Protein AF-0000000072980995 (afdb_homodimer)

Solvent-accessible surface area (backbone atoms only — not comparable to full-atom values): 25591 Å² total; per-residue (Å²): 132,66,46,48,61,53,43,51,51,46,53,32,71,33,91,62,92,44,43,46,24,25,36,27,81,29,67,41,67,66,58,56,71,65,49,92,56,54,61,5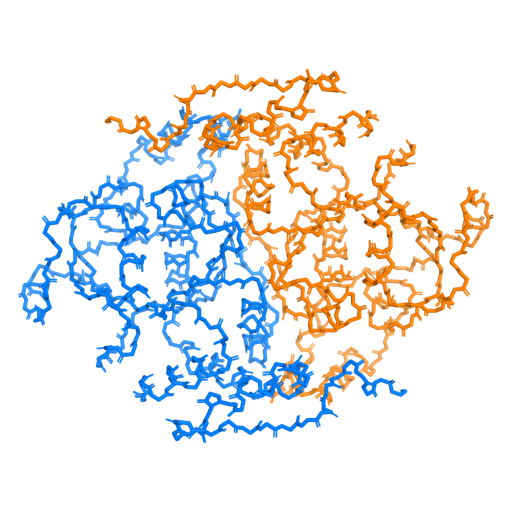9,90,55,66,39,39,60,55,42,52,53,50,45,11,22,72,66,40,61,31,26,45,38,65,82,25,48,59,38,63,67,42,33,30,17,55,8,49,39,78,82,49,69,58,48,59,57,5,55,60,61,34,71,45,45,55,34,80,37,55,70,37,21,20,48,28,50,67,61,52,47,48,38,90,56,78,23,47,28,38,39,38,22,27,39,58,74,47,86,66,85,46,50,31,33,37,39,68,38,36,26,46,54,51,18,46,51,38,30,5,41,23,14,72,72,20,54,42,56,66,28,46,50,36,32,55,55,16,51,40,18,27,19,40,20,38,4,56,74,65,68,32,68,22,44,24,43,27,22,51,52,49,36,66,77,56,63,55,55,57,38,39,28,34,35,8,26,24,40,91,46,46,67,55,35,52,50,21,39,58,62,28,37,31,28,49,48,52,60,73,56,48,51,56,26,52,64,51,38,74,81,43,98,64,91,77,74,86,51,77,91,47,31,52,70,73,64,69,121,132,68,48,48,62,53,45,51,53,45,53,33,71,34,90,61,90,43,43,46,24,24,36,28,80,27,67,40,66,68,59,56,70,66,47,92,57,55,62,59,88,56,64,38,39,60,56,42,52,52,50,45,11,21,72,66,40,63,32,27,44,38,65,84,27,48,60,38,64,68,41,32,30,15,55,7,48,40,78,82,48,68,57,49,60,57,5,55,60,62,34,72,45,46,55,35,78,38,54,69,36,18,20,50,28,49,68,62,52,44,48,37,89,55,78,24,46,29,38,38,38,22,28,39,56,75,47,86,64,84,48,50,30,33,37,38,66,38,37,26,46,56,50,18,47,51,38,30,6,40,22,14,72,70,19,54,42,55,64,30,44,50,35,33,53,54,16,52,42,18,26,20,39,19,38,4,56,74,66,66,33,70,21,44,23,43,27,22,51,52,49,36,67,77,55,62,57,55,58,37,39,28,34,34,7,25,24,40,91,46,47,66,54,37,52,49,21,40,59,61,29,38,30,30,48,47,52,60,73,55,46,51,54,26,53,63,50,40,75,81,43,98,64,91,77,73,85,53,77,90,46,30,52,70,72,65,68,123

Radius of gyration: 22.91 Å; Cα contacts (8 Å, |Δi|>4): 1138; chains: 2; bounding box: 56×70×45 Å

Organism: Clostridium botulinum (strain Hall / ATCC 3502 / NCTC 13319 / Type A) (NCBI:txid441771)

Sequence (516 aa):
MDIKNICQNLYATLNLERKMVGIKFIFTKEHFEKLDIPKLNSKVNYCYMVKMASNGREFKANEENFNCLASARALGIISSNNYVDSGQHYGKHGLYDSLATAKKVQKDITFINHLIYGIEIRPLENFIKEPDVVVIITNPYNVMRIVQAYTYKYGVHKNITLGGNQGICSECTAVPYENNDLNISTLCSGTRFFCKWDECDMGVGFPFNKFKDIENGILKTLNPTEQNYKKKEIESKCKNIESNIDIKYNENYFVNYKMDIKNICQNLYATLNLERKMVGIKFIFTKEHFEKLDIPKLNSKVNYCYMVKMASNGREFKANEENFNCLASARALGIISSNNYVDSGQHYGKHGLYDSLATAKKVQKDITFINHLIYGIEIRPLENFIKEPDVVVIITNPYNVMRIVQAYTYKYGVHKNITLGGNQGICSECTAVPYENNDLNISTLCSGTRFFCKWDECDMGVGFPFNKFKDIENGILKTLNPTEQNYKKKEIESKCKNIESNIDIKYNENYFVNYK

Nearest PDB structures (foldseek):
  4j8l-assembly1_A  TM=4.738E-01  e=6.113E-01  Escherichia coli K-12
  8dqj-assembly1_D  TM=4.850E-01  e=6.520E+00  Methanomethylophilus alvi
  8dqh-assembly1_D  TM=4.910E-01  e=9.571E+00  Methanomethylophilus alvi
  4j8l-assembly1_A  TM=4.691E-01  e=6.330E-01  Escherichia coli K-12
  8dqj-assembly1_D  TM=4.850E-01  e=5.280E+00  Methanomethylophilus alvi

Secondary structure (DSSP, 8-state):
--HHHHHHHHHHHS--SS--EEEEEE--HHHHHH--SPBP-S-B-HHHHHHHHHTT--EEEEGGGB--HHHHHHTTSS---HHHHTTHHHHTTT-SSSHHHHHHHHHHS---SS---EEEEEEGGG-SS--SEEEEEE-HHHHHHHHHHHHHHH--EEEEEE-SSSTTTIIIIIHHHHHTS-EEE---HHHHHHH---TT-EEEEEEGGGHHHHHHHHHHHHHHHS-HHHHHHHHHHHTTS-------TT--TTT---/--HHHHHHHHHHHS--SS--EEEEEE--HHHHHH--SPBP-S-B-HHHHHHHHHTT--EEEEGGGBS-HHHHHHTTSS---HHHHTTHHHHTTT-SSSHHHHHHHHHHS---SS---EEEEEEGGG-SS--SEEEEEE-HHHHHHHHHHHHHHH--EEEEEE-SSSTTTIIIIIHHHHHTS-EEE---HHHHHHH---TT-EEEEEEGGGHHHHHHHHHHHHHHHS-HHHHHHHHHHHTTS-------TT--TTT---

Foldseek 3Di:
DQQQQLQLLLVLQFVAPWFKKFKAFAADPVVLVPDPFAADPAADDVLVVQLVQRHFHWHKYAPRRHPDVVLCQQAQSDDDDPCLLQLVVVVVVPLDDDSVRSNVCSVPFFGDPHHTGIMTMHGRNPDPDFGWKIKGKGFPVSVVLLQQLVCQPPNHDDDADEDQPPQCSGRAPRCQNVVQAKYKYQHHPVSCVRSVDDNRIIMMMHTRVCSVSSSVSSQVCSAQDPAPVSLVSSVVSCVVDPHPRDYDHPNHPVVPPD/DQQQQLQLLLVLQFVAPWFKKFKAFAADPVVLVPDPFAADPAADDVLVVQLVQRHFDWHKYAPRNHPDVVLCQQAQSDDDDPCQLQLVVVVVVPLDPDSVVSNVCSVPFFGDPHHTGIMTMHGRNPDPDFGFKIKGKGFPVSVVLLQQLVCQVPNHDDDADEDQPPQCSGRAPRCQNVVQAKYKYQHHPVSCVRSVDDNRIIMMMHTRVCSVSSSVSSQVCSAQDPAPVSLVSSVVSCVVDPHPRDHDHPNHPVVPPD

Structure (mmCIF, N/CA/C/O backbone):
data_AF-0000000072980995-model_v1
#
loop_
_entity.id
_entity.type
_entity.pdbx_description
1 polymer 'DUF169 domain-containing protein'
#
loop_
_atom_site.group_PDB
_atom_site.id
_atom_site.type_symbol
_atom_site.label_atom_id
_atom_site.label_alt_id
_atom_site.label_comp_id
_atom_site.label_asym_id
_atom_site.label_entity_id
_atom_site.label_seq_id
_atom_site.pdbx_PDB_ins_code
_atom_site.Cartn_x
_atom_site.Cartn_y
_atom_site.Cartn_z
_atom_site.occupancy
_atom_site.B_iso_or_equiv
_atom_site.auth_seq_id
_atom_site.auth_comp_id
_atom_site.auth_asym_id
_atom_site.auth_atom_id
_atom_site.pdbx_PDB_model_num
ATOM 1 N N . MET A 1 1 ? 23.578 14.859 11.031 1 72 1 MET A N 1
ATOM 2 C CA . MET A 1 1 ? 23.234 14.172 9.789 1 72 1 MET A CA 1
ATOM 3 C C . MET A 1 1 ? 23.109 15.164 8.641 1 72 1 MET A C 1
ATOM 5 O O . MET A 1 1 ? 22.609 16.266 8.828 1 72 1 MET A O 1
ATOM 9 N N . ASP A 1 2 ? 23.734 14.883 7.5 1 88 2 ASP A N 1
ATOM 10 C CA . ASP A 1 2 ? 23.625 15.758 6.336 1 88 2 ASP A CA 1
ATOM 11 C C . ASP A 1 2 ? 22.328 15.477 5.566 1 88 2 ASP A C 1
ATOM 13 O O . ASP A 1 2 ? 22.344 14.734 4.582 1 88 2 ASP A O 1
ATOM 17 N N . ILE A 1 3 ? 21.203 16.109 5.977 1 95.69 3 ILE A N 1
ATOM 18 C CA . ILE A 1 3 ? 19.875 15.875 5.453 1 95.69 3 ILE A CA 1
ATOM 19 C C . ILE A 1 3 ? 19.828 16.203 3.961 1 95.69 3 ILE A C 1
ATOM 21 O O . ILE A 1 3 ? 19.266 15.438 3.168 1 95.69 3 ILE A O 1
ATOM 25 N N . LYS A 1 4 ? 20.469 17.234 3.598 1 93.44 4 LYS A N 1
ATOM 26 C CA . LYS A 1 4 ? 20.453 17.703 2.215 1 93.44 4 LYS A CA 1
ATOM 27 C C . LYS A 1 4 ? 21.078 16.672 1.278 1 93.44 4 LYS A C 1
ATOM 29 O O . LYS A 1 4 ? 20.531 16.375 0.213 1 93.44 4 LYS A O 1
ATOM 34 N N . ASN A 1 5 ? 22.219 16.156 1.687 1 92.25 5 ASN A N 1
ATOM 35 C CA . ASN A 1 5 ? 22.906 15.164 0.864 1 92.25 5 ASN A CA 1
ATOM 36 C C . ASN A 1 5 ? 22.078 13.891 0.725 1 92.25 5 ASN A C 1
ATOM 38 O O . ASN A 1 5 ? 22.031 13.289 -0.351 1 92.25 5 ASN A O 1
ATOM 42 N N . ILE A 1 6 ? 21.484 13.508 1.81 1 94.69 6 ILE A N 1
ATOM 43 C CA . ILE A 1 6 ? 20.656 12.305 1.782 1 94.69 6 ILE A CA 1
ATOM 44 C C . ILE A 1 6 ? 19.469 12.516 0.857 1 94.69 6 ILE A C 1
ATOM 46 O O . ILE A 1 6 ? 19.125 11.641 0.064 1 94.69 6 ILE A O 1
ATOM 50 N N . CYS A 1 7 ? 18.859 13.711 0.958 1 96.06 7 CYS A N 1
ATOM 51 C CA . CYS A 1 7 ? 17.75 14.023 0.08 1 96.06 7 CYS A CA 1
ATOM 52 C C . CYS A 1 7 ? 18.172 13.969 -1.384 1 96.06 7 CYS A C 1
ATOM 54 O O . CYS A 1 7 ? 17.422 13.469 -2.229 1 96.06 7 CYS A O 1
ATOM 56 N N . GLN A 1 8 ? 19.328 14.438 -1.665 1 93.31 8 GLN A N 1
ATOM 57 C CA . GLN A 1 8 ? 19.828 14.43 -3.037 1 93.31 8 GLN A CA 1
ATOM 58 C C . GLN A 1 8 ? 19.953 13.008 -3.561 1 93.31 8 GLN A C 1
ATOM 60 O O . GLN A 1 8 ? 19.594 12.719 -4.699 1 93.31 8 GLN A O 1
ATOM 65 N N . ASN A 1 9 ? 20.516 12.141 -2.721 1 93.75 9 ASN A N 1
ATOM 66 C CA . ASN A 1 9 ? 20.625 10.734 -3.098 1 93.75 9 ASN A CA 1
ATOM 67 C C . ASN A 1 9 ? 19.266 10.117 -3.373 1 93.75 9 ASN A C 1
ATOM 69 O O . ASN A 1 9 ? 19.094 9.391 -4.352 1 93.75 9 ASN A O 1
ATOM 73 N N . LEU A 1 10 ? 18.297 10.453 -2.551 1 96.56 10 LEU A N 1
ATOM 74 C CA . LEU A 1 10 ? 16.984 9.844 -2.664 1 96.56 10 LEU A CA 1
ATOM 75 C C . LEU A 1 10 ? 16.219 10.406 -3.865 1 96.56 10 LEU A C 1
ATOM 77 O O . LEU A 1 10 ? 15.5 9.68 -4.547 1 96.56 10 LEU A O 1
ATOM 81 N N . TYR A 1 11 ? 16.406 11.672 -4.145 1 95.38 11 TYR A N 1
ATOM 82 C CA . TYR A 1 11 ? 15.781 12.258 -5.332 1 95.38 11 TYR A CA 1
ATOM 83 C C . TYR A 1 11 ? 16.375 11.664 -6.602 1 95.38 11 TYR A C 1
ATOM 85 O O . TYR A 1 11 ? 15.68 11.508 -7.609 1 95.38 11 TYR A O 1
ATOM 93 N N . ALA A 1 12 ? 17.625 11.312 -6.531 1 93.69 12 ALA A N 1
ATOM 94 C CA . ALA A 1 12 ? 18.281 10.734 -7.695 1 93.69 12 ALA A CA 1
ATOM 95 C C . ALA A 1 12 ? 17.859 9.281 -7.906 1 93.69 12 ALA A C 1
ATOM 97 O O . ALA A 1 12 ? 17.734 8.828 -9.039 1 93.69 12 ALA A O 1
ATOM 98 N N . THR A 1 13 ? 17.609 8.625 -6.816 1 95.81 13 THR A N 1
ATOM 99 C CA . THR A 1 13 ? 17.391 7.188 -6.914 1 95.81 13 THR A CA 1
ATOM 100 C C . THR A 1 13 ? 15.906 6.867 -7.02 1 95.81 13 THR A C 1
ATOM 102 O O . THR A 1 13 ? 15.523 5.863 -7.621 1 95.81 13 THR A O 1
ATOM 105 N N . LEU A 1 14 ? 15.148 7.793 -6.309 1 95.75 14 LEU A N 1
ATOM 106 C CA . LEU A 1 14 ? 13.703 7.621 -6.355 1 95.75 14 LEU A CA 1
ATOM 107 C C . LEU A 1 14 ? 13.07 8.609 -7.328 1 95.75 14 LEU A C 1
ATOM 109 O O . LEU A 1 14 ? 13.461 9.781 -7.371 1 95.75 14 LEU A O 1
ATOM 113 N N . ASN A 1 15 ? 12.648 8.289 -8.477 1 90.94 15 ASN A N 1
ATOM 114 C CA . ASN A 1 15 ? 11.977 9.18 -9.414 1 90.94 15 ASN A CA 1
ATOM 115 C C . ASN A 1 15 ? 10.75 9.836 -8.789 1 90.94 15 ASN A C 1
ATOM 117 O O . ASN A 1 15 ? 9.625 9.602 -9.242 1 90.94 15 ASN A O 1
ATOM 121 N N . LEU A 1 16 ? 11.062 10.758 -7.805 1 95.25 16 LEU A N 1
ATOM 122 C CA . LEU A 1 16 ? 9.969 11.414 -7.098 1 95.25 16 LEU A CA 1
ATOM 123 C C . LEU A 1 16 ? 9.492 12.656 -7.852 1 95.25 16 LEU A C 1
ATOM 125 O O . LEU A 1 16 ? 10.312 13.477 -8.266 1 95.25 16 LEU A O 1
ATOM 129 N N . GLU A 1 17 ? 8.203 12.805 -8.008 1 93.06 17 GLU A N 1
ATOM 130 C CA . GLU A 1 17 ? 7.617 13.969 -8.656 1 93.06 17 GLU A CA 1
ATOM 131 C C . GLU A 1 17 ? 7.496 15.141 -7.691 1 93.06 17 GLU A C 1
ATOM 133 O O . GLU A 1 17 ? 7.352 16.281 -8.117 1 93.06 17 GLU A O 1
ATOM 138 N N . ARG A 1 18 ? 7.531 14.844 -6.438 1 97.06 18 ARG A N 1
ATOM 139 C CA . ARG A 1 18 ? 7.352 15.82 -5.371 1 97.06 18 ARG A CA 1
ATOM 140 C C . ARG A 1 18 ? 8.445 15.688 -4.316 1 97.06 18 ARG A C 1
ATOM 142 O O . ARG A 1 18 ? 9.102 14.648 -4.223 1 97.06 18 ARG A O 1
ATOM 149 N N . LYS A 1 19 ? 8.625 16.719 -3.586 1 98.5 19 LYS A N 1
ATOM 150 C CA . LYS A 1 19 ? 9.633 16.703 -2.533 1 98.5 19 LYS A CA 1
ATOM 151 C C . LYS A 1 19 ? 9.18 15.852 -1.353 1 98.5 19 LYS A C 1
ATOM 153 O O . LYS A 1 19 ? 7.98 15.719 -1.101 1 98.5 19 LYS A O 1
ATOM 158 N N . MET A 1 20 ? 10.18 15.297 -0.696 1 98.81 20 MET A N 1
ATOM 159 C CA . MET A 1 20 ? 9.891 14.68 0.598 1 98.81 20 MET A CA 1
ATOM 160 C C . MET A 1 20 ? 9.594 15.75 1.648 1 98.81 20 MET A C 1
ATOM 162 O O . MET A 1 20 ? 10.211 16.812 1.644 1 98.81 20 MET A O 1
ATOM 166 N N . VAL A 1 21 ? 8.688 15.422 2.549 1 98.94 21 VAL A N 1
ATOM 167 C CA . VAL A 1 21 ? 8.219 16.438 3.488 1 98.94 21 VAL A CA 1
ATOM 168 C C . VAL A 1 21 ? 8.617 16.047 4.91 1 98.94 21 VAL A C 1
ATOM 170 O O . VAL A 1 21 ? 8.453 14.891 5.312 1 98.94 21 VAL A O 1
ATOM 173 N N . GLY A 1 22 ? 9.203 16.984 5.652 1 98.88 22 GLY A N 1
ATOM 174 C CA . GLY A 1 22 ? 9.43 16.812 7.078 1 98.88 22 GLY A CA 1
ATOM 175 C C . GLY A 1 22 ? 8.391 17.5 7.938 1 98.88 22 GLY A C 1
ATOM 176 O O . GLY A 1 22 ? 7.938 18.609 7.613 1 98.88 22 GLY A O 1
ATOM 177 N N . ILE A 1 23 ? 7.957 16.859 8.992 1 98.94 23 ILE A N 1
ATOM 178 C CA . ILE A 1 23 ? 7.043 17.406 9.992 1 98.94 23 ILE A CA 1
ATOM 179 C C . ILE A 1 23 ? 7.723 17.438 11.359 1 98.94 23 ILE A C 1
ATOM 181 O O . ILE A 1 23 ? 8.258 16.422 11.812 1 98.94 23 ILE A O 1
ATOM 185 N N . LYS A 1 24 ? 7.762 18.516 11.945 1 98.81 24 LYS A N 1
ATOM 186 C CA . LYS A 1 24 ? 8.234 18.688 13.32 1 98.81 24 LYS A CA 1
ATOM 187 C C . LYS A 1 24 ? 7.109 19.156 14.234 1 98.81 24 LYS A C 1
ATOM 189 O O . LYS A 1 24 ? 6.438 20.156 13.945 1 98.81 24 LYS A O 1
ATOM 194 N N . PHE A 1 25 ? 6.895 18.453 15.32 1 98.81 25 PHE A N 1
ATOM 195 C CA . PHE A 1 25 ? 5.855 18.828 16.281 1 98.81 25 PHE A CA 1
ATOM 196 C C . PHE A 1 25 ? 6.367 19.859 17.266 1 98.81 25 PHE A C 1
ATOM 198 O O . PHE A 1 25 ? 7.484 19.75 17.766 1 98.81 25 PHE A O 1
ATOM 205 N N . ILE A 1 26 ? 5.594 20.844 17.453 1 98.62 26 ILE A N 1
ATOM 206 C CA . ILE A 1 26 ? 5.895 21.922 18.406 1 98.62 26 ILE A CA 1
ATOM 207 C C . ILE A 1 26 ? 4.969 21.812 19.609 1 98.62 26 ILE A C 1
ATOM 209 O O . ILE A 1 26 ? 3.744 21.812 19.469 1 98.62 26 ILE A O 1
ATOM 213 N N . PHE A 1 27 ? 5.48 21.859 20.844 1 98.19 27 PHE A N 1
ATOM 214 C CA . PHE A 1 27 ? 4.688 21.469 22 1 98.19 27 PHE A CA 1
ATOM 215 C C . PHE A 1 27 ? 4.227 22.688 22.797 1 98.19 27 PHE A C 1
ATOM 217 O O . PHE A 1 27 ? 3.283 22.594 23.578 1 98.19 27 PHE A O 1
ATOM 224 N N . THR A 1 28 ? 4.934 23.844 22.578 1 98.25 28 THR A N 1
ATOM 225 C CA . THR A 1 28 ? 4.566 25 23.375 1 98.25 28 THR A CA 1
ATOM 226 C C . THR A 1 28 ? 4.324 26.219 22.469 1 98.25 28 THR A C 1
ATOM 228 O O . THR A 1 28 ? 4.934 26.328 21.406 1 98.25 28 THR A O 1
ATOM 231 N N . LYS A 1 29 ? 3.521 27.094 22.969 1 98.19 29 LYS A N 1
ATOM 232 C CA . LYS A 1 29 ? 3.26 28.359 22.281 1 98.19 29 LYS A CA 1
ATOM 233 C C . LYS A 1 29 ? 4.535 29.188 22.141 1 98.19 29 LYS A C 1
ATOM 235 O O . LYS A 1 29 ? 4.777 29.797 21.094 1 98.19 29 LYS A O 1
ATOM 240 N N . GLU A 1 30 ? 5.301 29.234 23.125 1 98.31 30 GLU A N 1
ATOM 241 C CA . GLU A 1 30 ? 6.543 30 23.141 1 98.31 30 GLU A CA 1
ATOM 242 C C . GLU A 1 30 ? 7.477 29.547 22.016 1 98.31 30 GLU A C 1
ATOM 244 O O . GLU A 1 30 ? 8.023 30.375 21.281 1 98.31 30 GLU A O 1
ATOM 249 N N . HIS A 1 31 ? 7.629 28.25 21.969 1 97.88 31 HIS A N 1
ATOM 250 C CA . HIS A 1 31 ? 8.484 27.719 20.922 1 97.88 31 HIS A CA 1
ATOM 251 C C . HIS A 1 31 ? 7.91 28.016 19.531 1 97.88 31 HIS A C 1
ATOM 253 O O . HIS A 1 31 ? 8.648 28.375 18.609 1 97.88 31 HIS A O 1
ATOM 259 N N . PHE A 1 32 ? 6.66 27.828 19.391 1 98.31 32 PHE A N 1
ATOM 260 C CA . PHE A 1 32 ? 5.98 28.109 18.125 1 98.31 32 PHE A CA 1
ATOM 261 C C . PHE A 1 32 ? 6.23 29.547 17.688 1 98.31 32 PHE A C 1
ATOM 263 O O . PHE A 1 32 ? 6.57 29.797 16.531 1 98.31 32 PHE A O 1
ATOM 270 N N . GLU A 1 33 ? 6.117 30.516 18.594 1 97.88 33 GLU A N 1
ATOM 271 C CA . GLU A 1 33 ? 6.254 31.938 18.297 1 97.88 33 GLU A CA 1
ATOM 272 C C . GLU A 1 33 ? 7.703 32.281 17.969 1 97.88 33 GLU A C 1
ATOM 274 O O . GLU A 1 33 ? 7.965 33.188 17.172 1 97.88 33 GLU A O 1
ATOM 279 N N . LYS A 1 34 ? 8.594 31.578 18.484 1 97.12 34 LYS A N 1
ATOM 280 C CA . LYS A 1 34 ? 10.016 31.875 18.312 1 97.12 34 LYS A CA 1
ATOM 281 C C . LYS A 1 34 ? 10.539 31.328 16.984 1 97.12 34 LYS A C 1
ATOM 283 O O . LYS A 1 34 ? 11.578 31.797 16.5 1 97.12 34 LYS A O 1
ATOM 288 N N . LEU A 1 35 ? 9.867 30.312 16.484 1 95.81 35 LEU A N 1
ATOM 289 C CA . LEU A 1 35 ? 10.32 29.719 15.227 1 95.81 35 LEU A CA 1
ATOM 290 C C . LEU A 1 35 ? 10.32 30.766 14.109 1 95.81 35 LEU A C 1
ATOM 292 O O . LEU A 1 35 ? 9.32 31.453 13.898 1 95.81 35 LEU A O 1
ATOM 296 N N . ASP A 1 36 ? 11.422 30.906 13.453 1 94.12 36 ASP A N 1
ATOM 297 C CA . ASP A 1 36 ? 11.586 31.875 12.375 1 94.12 36 ASP A CA 1
ATOM 298 C C . ASP A 1 36 ? 11.156 31.281 11.031 1 94.12 36 ASP A C 1
ATOM 300 O O . ASP A 1 36 ? 11.961 31.203 10.102 1 94.12 36 ASP A O 1
ATOM 304 N N . ILE A 1 37 ? 9.992 30.891 10.883 1 95.75 37 ILE A N 1
ATOM 305 C CA . ILE A 1 37 ? 9.328 30.406 9.672 1 95.75 37 ILE A CA 1
ATOM 306 C C . ILE A 1 37 ? 7.918 30.984 9.594 1 95.75 37 ILE A C 1
ATOM 308 O O . ILE A 1 37 ? 7.266 31.188 10.617 1 95.75 37 ILE A O 1
ATOM 312 N N . PRO A 1 38 ? 7.453 31.344 8.414 1 97.75 38 PRO A N 1
ATOM 313 C CA . PRO A 1 38 ? 6.129 31.969 8.297 1 97.75 38 PRO A CA 1
ATOM 314 C C . PRO A 1 38 ? 5.008 31.078 8.812 1 97.75 38 PRO A C 1
ATOM 316 O O . PRO A 1 38 ? 5.055 29.859 8.633 1 97.75 38 PRO A O 1
ATOM 319 N N . LYS A 1 39 ? 4.059 31.641 9.453 1 98.25 39 LYS A N 1
ATOM 320 C CA . LYS A 1 39 ? 2.83 30.938 9.797 1 98.25 39 LYS A CA 1
ATOM 321 C C . LYS A 1 39 ? 1.855 30.922 8.617 1 98.25 39 LYS A C 1
ATOM 323 O O . LYS A 1 39 ? 1.708 31.922 7.918 1 98.25 39 LYS A O 1
ATOM 328 N N . LEU A 1 40 ? 1.29 29.797 8.422 1 97.38 40 LEU A N 1
ATOM 329 C CA . LEU A 1 40 ? 0.214 29.734 7.441 1 97.38 40 LEU A CA 1
ATOM 330 C C . LEU A 1 40 ? -0.857 30.766 7.734 1 97.38 40 LEU A C 1
ATOM 332 O O . LEU A 1 40 ? -1.214 30.984 8.898 1 97.38 40 LEU A O 1
ATOM 336 N N . ASN A 1 41 ? -1.391 31.438 6.781 1 95.06 41 ASN A N 1
ATOM 337 C CA . ASN A 1 41 ? -2.35 32.531 6.992 1 95.06 41 ASN A CA 1
ATOM 338 C C . ASN A 1 41 ? -3.779 32.062 6.715 1 95.06 41 ASN A C 1
ATOM 340 O O . ASN A 1 41 ? -4.73 32.812 6.941 1 95.06 41 ASN A O 1
ATOM 344 N N . SER A 1 42 ? -3.982 30.875 6.262 1 96.88 42 SER A N 1
ATOM 345 C CA . SER A 1 42 ? -5.305 30.359 5.906 1 96.88 42 SER A CA 1
ATOM 346 C C . SER A 1 42 ? -5.613 29.062 6.656 1 96.88 42 SER A C 1
ATOM 348 O O . SER A 1 42 ? -4.715 28.438 7.215 1 96.88 42 SER A O 1
ATOM 350 N N . LYS A 1 43 ? -6.906 28.797 6.738 1 96.94 43 LYS A N 1
ATOM 351 C CA . LYS A 1 43 ? -7.375 27.516 7.223 1 96.94 43 LYS A CA 1
ATOM 352 C C . LYS A 1 43 ? -7.426 26.484 6.094 1 96.94 43 LYS A C 1
ATOM 354 O O . LYS A 1 43 ? -8.102 26.703 5.086 1 96.94 43 LYS A O 1
ATOM 359 N N . VAL A 1 44 ? -6.652 25.422 6.277 1 97.56 44 VAL A N 1
ATOM 360 C CA . VAL A 1 44 ? -6.629 24.375 5.25 1 97.56 44 VAL A CA 1
ATOM 361 C C . VAL A 1 44 ? -6.566 23 5.906 1 97.56 44 VAL A C 1
ATOM 363 O O . VAL A 1 44 ? -6.379 22.891 7.121 1 97.56 44 VAL A O 1
ATOM 366 N N . ASN A 1 45 ? -6.789 21.969 5.105 1 97.75 45 ASN A N 1
ATOM 367 C CA . ASN A 1 45 ? -6.637 20.594 5.582 1 97.75 45 ASN A CA 1
ATOM 368 C C . ASN A 1 45 ? -5.168 20.219 5.734 1 97.75 45 ASN A C 1
ATOM 370 O O . ASN A 1 45 ? -4.324 20.641 4.938 1 97.75 45 ASN A O 1
ATOM 374 N N . TYR A 1 46 ? -4.836 19.422 6.703 1 98.69 46 TYR A N 1
ATOM 375 C CA . TYR A 1 46 ? -3.459 19 6.934 1 98.69 46 TYR A CA 1
ATOM 376 C C . TYR A 1 46 ? -2.879 18.328 5.695 1 98.69 46 TYR A C 1
ATOM 378 O O . TYR A 1 46 ? -1.71 18.531 5.359 1 98.69 46 TYR A O 1
ATOM 386 N N . CYS A 1 47 ? -3.713 17.469 5.059 1 98.81 47 CYS A N 1
ATOM 387 C CA . CYS A 1 47 ? -3.219 16.812 3.852 1 98.81 47 CYS A CA 1
ATOM 388 C C . CYS A 1 47 ? -2.842 17.844 2.793 1 98.81 47 CYS A C 1
ATOM 390 O O . CYS A 1 47 ? -1.909 17.641 2.016 1 98.81 47 CYS A O 1
ATOM 392 N N . TYR A 1 48 ? -3.521 18.938 2.736 1 98.75 48 TYR A N 1
ATOM 393 C CA . TYR A 1 48 ? -3.158 20 1.799 1 98.75 48 TYR A CA 1
ATOM 394 C C . TYR A 1 48 ? -1.896 20.719 2.252 1 98.75 48 TYR A C 1
ATOM 396 O O . TYR A 1 48 ? -1.103 21.172 1.425 1 98.75 48 TYR A O 1
ATOM 404 N N . MET A 1 49 ? -1.656 20.859 3.602 1 98.88 49 MET A N 1
ATOM 405 C CA . MET A 1 49 ? -0.384 21.391 4.09 1 98.88 49 MET A CA 1
ATOM 406 C C . MET A 1 49 ? 0.781 20.531 3.596 1 98.88 49 MET A C 1
ATOM 408 O O . MET A 1 49 ? 1.8 21.078 3.154 1 98.88 49 MET A O 1
ATOM 412 N N . VAL A 1 50 ? 0.597 19.219 3.658 1 98.94 50 VAL A N 1
ATOM 413 C CA . VAL A 1 50 ? 1.626 18.297 3.182 1 98.94 50 VAL A CA 1
ATOM 414 C C . VAL A 1 50 ? 1.841 18.484 1.684 1 98.94 50 VAL A C 1
ATOM 416 O O . VAL A 1 50 ? 2.98 18.5 1.21 1 98.94 50 VAL A O 1
ATOM 419 N N . LYS A 1 51 ? 0.749 18.672 0.945 1 98.88 51 LYS A N 1
ATOM 420 C CA . LYS A 1 51 ? 0.876 18.922 -0.488 1 98.88 51 LYS A CA 1
ATOM 421 C C . LYS A 1 51 ? 1.658 20.203 -0.755 1 98.88 51 LYS A C 1
ATOM 423 O O . LYS A 1 51 ? 2.543 20.234 -1.612 1 98.88 51 LYS A O 1
ATOM 428 N N . MET A 1 52 ? 1.312 21.25 -0.059 1 98.75 52 MET A N 1
ATOM 429 C CA . MET A 1 52 ? 2.008 22.516 -0.239 1 98.75 52 MET A CA 1
ATOM 430 C C . MET A 1 52 ? 3.5 22.359 0.036 1 98.75 52 MET A C 1
ATOM 432 O O . MET A 1 52 ? 4.332 22.859 -0.729 1 98.75 52 MET A O 1
ATOM 436 N N . ALA A 1 53 ? 3.84 21.688 1.101 1 98.81 53 ALA A N 1
ATOM 437 C CA . ALA A 1 53 ? 5.242 21.469 1.445 1 98.81 53 ALA A CA 1
ATOM 438 C C . ALA A 1 53 ? 5.938 20.594 0.397 1 98.81 53 ALA A C 1
ATOM 440 O O . ALA A 1 53 ? 7.102 20.828 0.069 1 98.81 53 ALA A O 1
ATOM 441 N N . SER A 1 54 ? 5.227 19.594 -0.116 1 98.75 54 SER A N 1
ATOM 442 C CA . SER A 1 54 ? 5.805 18.719 -1.132 1 98.75 54 SER A CA 1
ATOM 443 C C . SER A 1 54 ? 6.07 19.484 -2.428 1 98.75 54 SER A C 1
ATOM 445 O O . SER A 1 54 ? 6.844 19.016 -3.273 1 98.75 54 SER A O 1
ATOM 447 N N . ASN A 1 55 ? 5.43 20.625 -2.553 1 98.38 55 ASN A N 1
ATOM 448 C CA . ASN A 1 55 ? 5.648 21.484 -3.703 1 98.38 55 ASN A CA 1
ATOM 449 C C . ASN A 1 55 ? 6.621 22.625 -3.371 1 98.38 55 ASN A C 1
ATOM 451 O O . ASN A 1 55 ? 6.777 23.562 -4.152 1 98.38 55 ASN A O 1
ATOM 455 N N . GLY A 1 56 ? 7.184 22.625 -2.193 1 98.44 56 GLY A N 1
ATOM 456 C CA . GLY A 1 56 ? 8.305 23.516 -1.944 1 98.44 56 GLY A CA 1
ATOM 457 C C . GLY A 1 56 ? 8.008 24.562 -0.878 1 98.44 56 GLY A C 1
ATOM 458 O O . GLY A 1 56 ? 8.914 25.281 -0.444 1 98.44 56 GLY A O 1
ATOM 459 N N . ARG A 1 57 ? 6.793 24.641 -0.408 1 98.19 57 ARG A N 1
ATOM 460 C CA . ARG A 1 57 ? 6.453 25.656 0.59 1 98.19 57 ARG A CA 1
ATOM 461 C C . ARG A 1 57 ? 6.867 25.203 1.987 1 98.19 57 ARG A C 1
ATOM 463 O O . ARG A 1 57 ? 6.922 24 2.266 1 98.19 57 ARG A O 1
ATOM 470 N N . GLU A 1 58 ? 7.199 26.109 2.807 1 98.25 58 GLU A N 1
ATOM 471 C CA . GLU A 1 58 ? 7.535 25.844 4.203 1 98.25 58 GLU A CA 1
ATOM 472 C C . GLU A 1 58 ? 6.812 26.812 5.141 1 98.25 58 GLU A C 1
ATOM 474 O O . GLU A 1 58 ? 6.656 27.984 4.824 1 98.25 58 GLU A O 1
ATOM 479 N N . PHE A 1 59 ? 6.266 26.359 6.219 1 98.75 59 PHE A N 1
ATOM 480 C CA . PHE A 1 59 ? 5.5 27.188 7.145 1 98.75 59 PHE A CA 1
ATOM 481 C C . PHE A 1 59 ? 5.246 26.453 8.453 1 98.75 59 PHE A C 1
ATOM 483 O O . PHE A 1 59 ? 5.574 25.266 8.578 1 98.75 59 PHE A O 1
ATOM 490 N N . LYS A 1 60 ? 4.809 27.156 9.43 1 98.75 60 LYS A N 1
ATOM 491 C CA . LYS A 1 60 ? 4.27 26.594 10.664 1 98.75 60 LYS A CA 1
ATOM 492 C C . LYS A 1 60 ? 2.76 26.781 10.75 1 98.75 60 LYS A C 1
ATOM 494 O O . LYS A 1 60 ? 2.203 27.656 10.078 1 98.75 60 LYS A O 1
ATOM 499 N N . ALA A 1 61 ? 2.109 25.938 11.469 1 98.81 61 ALA A N 1
ATOM 500 C CA . ALA A 1 61 ? 0.657 25.969 11.609 1 98.81 61 ALA A CA 1
ATOM 501 C C . ALA A 1 61 ? 0.237 25.516 13.008 1 98.81 61 ALA A C 1
ATOM 503 O O . ALA A 1 61 ? 0.921 24.719 13.641 1 98.81 61 ALA A O 1
ATOM 504 N N . ASN A 1 62 ? -0.775 26.062 13.523 1 98.62 62 ASN A N 1
ATOM 505 C CA . ASN A 1 62 ? -1.394 25.641 14.781 1 98.62 62 ASN A CA 1
ATOM 506 C C . ASN A 1 62 ? -2.896 25.438 14.617 1 98.62 62 ASN A C 1
ATOM 508 O O . ASN A 1 62 ? -3.393 25.297 13.5 1 98.62 62 ASN A O 1
ATOM 512 N N . GLU A 1 63 ? -3.59 25.25 15.688 1 98.38 63 GLU A N 1
ATOM 513 C CA . GLU A 1 63 ? -5.004 24.891 15.672 1 98.38 63 GLU A CA 1
ATOM 514 C C . GLU A 1 63 ? -5.797 25.797 14.734 1 98.38 63 GLU A C 1
ATOM 516 O O . GLU A 1 63 ? -6.699 25.344 14.031 1 98.38 63 GLU A O 1
ATOM 521 N N . GLU A 1 64 ? -5.473 27.062 14.617 1 97.94 64 GLU A N 1
ATOM 522 C CA . GLU A 1 64 ? -6.199 28.062 13.836 1 97.94 64 GLU A CA 1
ATOM 523 C C . GLU A 1 64 ? -6.117 27.766 12.344 1 97.94 64 GLU A C 1
ATOM 525 O O . GLU A 1 64 ? -6.918 28.281 11.562 1 97.94 64 GLU A O 1
ATOM 530 N N . ASN A 1 65 ? -5.191 27 11.992 1 98.56 65 ASN A N 1
ATOM 531 C CA . ASN A 1 65 ? -4.926 26.781 10.578 1 98.56 65 ASN A CA 1
ATOM 532 C C . ASN A 1 65 ? -5.535 25.469 10.086 1 98.56 65 ASN A C 1
ATOM 534 O O . ASN A 1 65 ? -5.527 25.188 8.883 1 98.56 65 ASN A O 1
ATOM 538 N N . PHE A 1 66 ? -6.074 24.641 10.984 1 98.12 66 PHE A N 1
ATOM 539 C CA . PHE A 1 66 ? -6.629 23.344 10.609 1 98.12 66 PHE A CA 1
ATOM 540 C C . PHE A 1 66 ? -8.102 23.469 10.234 1 98.12 66 PHE A C 1
ATOM 542 O O . PHE A 1 66 ? -8.93 23.828 11.07 1 98.12 66 PHE A O 1
ATOM 549 N N . ASN A 1 67 ? -8.344 23.156 9.008 1 96.75 67 ASN A N 1
ATOM 550 C CA . ASN A 1 67 ? -9.734 23.125 8.562 1 96.75 67 ASN A CA 1
ATOM 551 C C . ASN A 1 67 ? -10.391 21.781 8.859 1 96.75 67 ASN A C 1
ATOM 553 O O . ASN A 1 67 ? -11.586 21.719 9.164 1 96.75 67 ASN A O 1
ATOM 557 N N . CYS A 1 68 ? -9.672 20.719 8.75 1 95.31 68 CYS A N 1
ATOM 558 C CA . CYS A 1 68 ? -10.172 19.375 9.055 1 95.31 68 CYS A CA 1
ATOM 559 C C . CYS A 1 68 ? -9.922 19.016 10.516 1 95.31 68 CYS A C 1
ATOM 561 O O . CYS A 1 68 ? -8.781 18.781 10.922 1 95.31 68 CYS A O 1
ATOM 563 N N . LEU A 1 69 ? -10.977 18.906 11.25 1 94.25 69 LEU A N 1
ATOM 564 C CA . LEU A 1 69 ? -10.859 18.625 12.68 1 94.25 69 LEU A CA 1
ATOM 565 C C . LEU A 1 69 ? -10.383 17.203 12.922 1 94.25 69 LEU A C 1
ATOM 567 O O . LEU A 1 69 ? -9.75 16.922 13.938 1 94.25 69 LEU A O 1
ATOM 571 N N . ALA A 1 70 ? -10.695 16.312 12 1 94.44 70 ALA A N 1
ATOM 572 C CA . ALA A 1 70 ? -10.195 14.945 12.125 1 94.44 70 ALA A CA 1
ATOM 573 C C . ALA A 1 70 ? -8.672 14.906 12.117 1 94.44 70 ALA A C 1
ATOM 575 O O . ALA A 1 70 ? -8.062 14.188 12.906 1 94.44 70 ALA A O 1
ATOM 576 N N . SER A 1 71 ? -8.086 15.703 11.234 1 97.5 71 SER A N 1
ATOM 577 C CA . SER A 1 71 ? -6.633 15.734 11.195 1 97.5 71 SER A CA 1
ATOM 578 C C . SER A 1 71 ? -6.062 16.438 12.43 1 97.5 71 SER A C 1
ATOM 580 O O . SER A 1 71 ? -5.008 16.047 12.938 1 97.5 71 SER A O 1
ATOM 582 N N . ALA A 1 72 ? -6.734 17.484 12.898 1 97.81 72 ALA A N 1
ATOM 583 C CA . ALA A 1 72 ? -6.305 18.156 14.125 1 97.81 72 ALA A CA 1
ATOM 584 C C . ALA A 1 72 ? -6.301 17.172 15.305 1 97.81 72 ALA A C 1
ATOM 586 O O . ALA A 1 72 ? -5.379 17.188 16.125 1 97.81 72 ALA A O 1
ATOM 587 N N . ARG A 1 73 ? -7.309 16.359 15.383 1 97.19 73 ARG A N 1
ATOM 588 C CA . ARG A 1 73 ? -7.391 15.352 16.438 1 97.19 73 ARG A CA 1
ATOM 589 C C . ARG A 1 73 ? -6.32 14.281 16.266 1 97.19 73 ARG A C 1
ATOM 591 O O . ARG A 1 73 ? -5.672 13.883 17.25 1 97.19 73 ARG A O 1
ATOM 598 N N . ALA A 1 74 ? -6.145 13.812 15.039 1 97.5 74 ALA A N 1
ATOM 599 C CA . ALA A 1 74 ? -5.164 12.773 14.758 1 97.5 74 ALA A CA 1
ATOM 600 C C . ALA A 1 74 ? -3.764 13.203 15.188 1 97.5 74 ALA A C 1
ATOM 602 O O . ALA A 1 74 ? -2.969 12.391 15.656 1 97.5 74 ALA A O 1
ATOM 603 N N . LEU A 1 75 ? -3.49 14.5 15.062 1 98.5 75 LEU A N 1
ATOM 604 C CA . LEU A 1 75 ? -2.139 14.992 15.312 1 98.5 75 LEU A CA 1
ATOM 605 C C . LEU A 1 75 ? -2.008 15.516 16.734 1 98.5 75 LEU A C 1
ATOM 607 O O . LEU A 1 75 ? -0.956 16.031 17.109 1 98.5 75 LEU A O 1
ATOM 611 N N . GLY A 1 76 ? -3.037 15.445 17.484 1 97.88 76 GLY A N 1
ATOM 612 C CA . GLY A 1 76 ? -2.977 15.875 18.875 1 97.88 76 GLY A CA 1
ATOM 613 C C . GLY A 1 76 ? -3.049 17.375 19.031 1 97.88 76 GLY A C 1
ATOM 614 O O . GLY A 1 76 ? -2.674 17.922 20.078 1 97.88 76 GLY A O 1
ATOM 615 N N . ILE A 1 77 ? -3.426 18.062 18.031 1 98.38 77 ILE A N 1
ATOM 616 C CA . ILE A 1 77 ? -3.602 19.516 18.094 1 98.38 77 ILE A CA 1
ATOM 617 C C . ILE A 1 77 ? -4.82 19.859 18.938 1 98.38 77 ILE A C 1
ATOM 619 O O . ILE A 1 77 ? -4.824 20.859 19.656 1 98.38 77 ILE A O 1
ATOM 623 N N . ILE A 1 78 ? -5.871 19.062 18.781 1 97.44 78 ILE A N 1
ATOM 624 C CA . ILE A 1 78 ? -7.027 19.156 19.656 1 97.44 78 ILE A CA 1
ATOM 625 C C . ILE A 1 78 ? -7.34 17.781 20.25 1 97.44 78 ILE A C 1
ATOM 627 O O . ILE A 1 78 ? -6.938 16.75 19.703 1 97.44 78 ILE A O 1
ATOM 631 N N . SER A 1 79 ? -8.07 17.812 21.328 1 95.44 79 SER A N 1
ATOM 632 C CA . SER A 1 79 ? -8.43 16.578 22.016 1 95.44 79 SER A CA 1
ATOM 633 C C . SER A 1 79 ? -9.672 15.945 21.391 1 95.44 79 SER A C 1
ATOM 635 O O . SER A 1 79 ? -10.508 16.641 20.812 1 95.44 79 SER A O 1
ATOM 637 N N . SER A 1 80 ? -9.664 14.648 21.484 1 93.12 80 SER A N 1
ATOM 638 C CA . SER A 1 80 ? -10.906 13.961 21.156 1 93.12 80 SER A CA 1
ATOM 639 C C . SER A 1 80 ? -11.969 14.188 22.234 1 93.12 80 SER A C 1
ATOM 641 O O . SER A 1 80 ? -11.727 14.898 23.203 1 93.12 80 SER A O 1
ATOM 643 N N . ASN A 1 81 ? -13.172 13.781 21.969 1 93 81 ASN A N 1
ATOM 644 C CA . ASN A 1 81 ? -14.273 13.82 22.922 1 93 81 ASN A CA 1
ATOM 645 C C . ASN A 1 81 ? -15.156 12.578 22.812 1 93 81 ASN A C 1
ATOM 647 O O . ASN A 1 81 ? -14.914 11.711 21.984 1 93 81 ASN A O 1
ATOM 651 N N . ASN A 1 82 ? -16.125 12.5 23.656 1 94.88 82 ASN A N 1
ATOM 652 C CA . ASN A 1 82 ? -16.984 11.312 23.734 1 94.88 82 ASN A CA 1
ATOM 653 C C . ASN A 1 82 ? -17.719 11.07 22.422 1 94.88 82 ASN A C 1
ATOM 655 O O . ASN A 1 82 ? -17.969 9.922 22.047 1 94.88 82 ASN A O 1
ATOM 659 N N . TYR A 1 83 ? -18.109 12.102 21.812 1 94.81 83 TYR A N 1
ATOM 660 C CA . TYR A 1 83 ? -18.844 12.008 20.547 1 94.81 83 TYR A CA 1
ATOM 661 C C . TYR A 1 83 ? -17.984 11.352 19.469 1 94.81 83 TYR A C 1
ATOM 663 O O . TYR A 1 83 ? -18.469 10.516 18.719 1 94.81 83 TYR A O 1
ATOM 671 N N . VAL A 1 84 ? -16.734 11.656 19.469 1 93.56 84 VAL A N 1
ATOM 672 C CA . VAL A 1 84 ? -15.781 11.094 18.516 1 93.56 84 VAL A CA 1
ATOM 673 C C . VAL A 1 84 ? -15.391 9.68 18.969 1 93.56 84 VAL A C 1
ATOM 675 O O . VAL A 1 84 ? -15.453 8.734 18.172 1 93.56 84 VAL A O 1
ATOM 678 N N . ASP A 1 85 ? -15.125 9.492 20.203 1 94.5 85 ASP A N 1
ATOM 679 C CA . ASP A 1 85 ? -14.602 8.25 20.75 1 94.5 85 ASP A CA 1
ATOM 680 C C . ASP A 1 85 ? -15.648 7.137 20.703 1 94.5 85 ASP A C 1
ATOM 682 O O . ASP A 1 85 ? -15.305 5.957 20.594 1 94.5 85 ASP A O 1
ATOM 686 N N . SER A 1 86 ? -16.891 7.523 20.719 1 95.19 86 SER A N 1
ATOM 687 C CA . SER A 1 86 ? -17.969 6.543 20.703 1 95.19 86 SER A CA 1
ATOM 688 C C . SER A 1 86 ? -18.266 6.0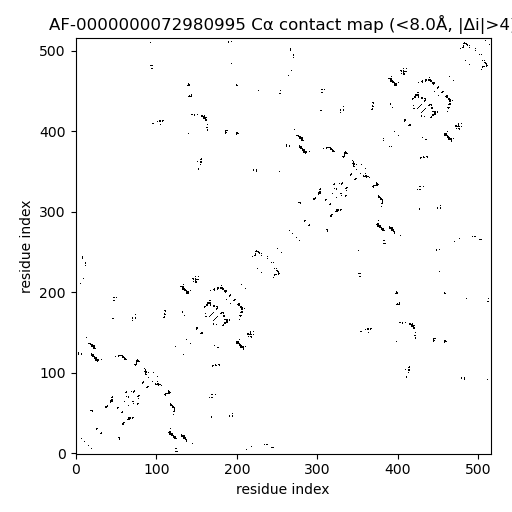62 19.297 1 95.19 86 SER A C 1
ATOM 690 O O . SER A 1 86 ? -19.094 5.16 19.094 1 95.19 86 SER A O 1
ATOM 692 N N . GLY A 1 87 ? -17.641 6.695 18.344 1 94.88 87 GLY A N 1
ATOM 693 C CA . GLY A 1 87 ? -17.875 6.332 16.953 1 94.88 87 GLY A CA 1
ATOM 694 C C . GLY A 1 87 ? -19.047 7.086 16.344 1 94.88 87 GLY A C 1
ATOM 695 O O . GLY A 1 87 ? -19.281 6.98 15.141 1 94.88 87 GLY A O 1
ATOM 696 N N . GLN A 1 88 ? -19.719 7.934 17.047 1 94.12 88 GLN A N 1
ATOM 697 C CA . GLN A 1 88 ? -20.891 8.633 16.562 1 94.12 88 GLN A CA 1
ATOM 698 C C . GLN A 1 88 ? -20.547 9.609 15.438 1 94.12 88 GLN A C 1
ATOM 700 O O . GLN A 1 88 ? -21.234 9.688 14.43 1 94.12 88 GLN A O 1
ATOM 705 N N . HIS A 1 89 ? -19.516 10.305 15.609 1 89.69 89 HIS A N 1
ATOM 706 C CA . HIS A 1 89 ? -19.109 11.273 14.609 1 89.69 89 HIS A CA 1
ATOM 707 C C . HIS A 1 89 ? -18.828 10.602 13.266 1 89.69 89 HIS A C 1
ATOM 709 O O . HIS A 1 89 ? -19.422 10.977 12.25 1 89.69 89 HIS A O 1
ATOM 715 N N . TYR A 1 90 ? -18.078 9.578 13.273 1 87.94 90 TYR A N 1
ATOM 716 C CA . TYR A 1 90 ? -17.672 8.938 12.031 1 87.94 90 TYR A CA 1
ATOM 717 C C . TYR A 1 90 ? -18.734 7.98 11.531 1 87.94 90 TYR A C 1
ATOM 719 O O . TYR A 1 90 ? -18.844 7.719 10.328 1 87.94 90 TYR A O 1
ATOM 727 N N . GLY A 1 91 ? -19.531 7.527 12.438 1 91.88 91 GLY A N 1
ATOM 728 C CA . GLY A 1 91 ? -20.594 6.605 12.086 1 91.88 91 GLY A CA 1
ATOM 729 C C . GLY A 1 91 ? -21.656 7.234 11.195 1 91.88 91 GLY A C 1
ATOM 730 O O . GLY A 1 91 ? -22.375 6.531 10.477 1 91.88 91 GLY A O 1
ATOM 731 N N . LYS A 1 92 ? -21.688 8.5 11.172 1 90 92 LYS A N 1
ATOM 732 C CA . LYS A 1 92 ? -22.734 9.188 10.445 1 90 92 LYS A CA 1
ATOM 733 C C . LYS A 1 92 ? -22.359 9.391 8.977 1 90 92 LYS A C 1
ATOM 735 O O . LYS A 1 92 ? -23.188 9.812 8.164 1 90 92 LYS A O 1
ATOM 740 N N . HIS A 1 93 ? -21.156 9.031 8.586 1 90.88 93 HIS A N 1
ATOM 741 C CA . HIS A 1 93 ? -20.656 9.367 7.262 1 90.88 93 HIS A CA 1
ATOM 742 C C . HIS A 1 93 ? -20.938 8.242 6.27 1 90.88 93 HIS A C 1
ATOM 744 O O . HIS A 1 93 ? -20.625 8.367 5.082 1 90.88 93 HIS A O 1
ATOM 750 N N . GLY A 1 94 ? -21.5 7.109 6.75 1 92.81 94 GLY A N 1
ATOM 751 C CA . GLY A 1 94 ? -21.828 6.012 5.855 1 92.81 94 GLY A CA 1
ATOM 752 C C . GLY A 1 94 ? -20.625 5.191 5.445 1 92.81 94 GLY A C 1
ATOM 753 O O . GLY A 1 94 ? -20.656 4.508 4.418 1 92.81 94 GLY A O 1
ATOM 754 N N . LEU A 1 95 ? -19.625 5.262 6.277 1 96.38 95 LEU A N 1
ATOM 755 C CA . LEU A 1 95 ? -18.375 4.605 5.926 1 96.38 95 LEU A CA 1
ATOM 756 C C . LEU A 1 95 ? -18.266 3.246 6.609 1 96.38 95 LEU A C 1
ATOM 758 O O . LEU A 1 95 ? -17.375 2.459 6.293 1 96.38 95 LEU A O 1
ATOM 762 N N . TYR A 1 96 ? -19.219 2.977 7.508 1 98.06 96 TYR A N 1
ATOM 763 C CA . TYR A 1 96 ? -19.141 1.764 8.312 1 98.06 96 TYR A CA 1
ATOM 764 C C . TYR A 1 96 ? -20.5 1.103 8.445 1 98.06 96 TYR A C 1
ATOM 766 O O . TYR A 1 96 ? -21.531 1.775 8.367 1 98.06 96 TYR A O 1
ATOM 774 N N . ASP A 1 97 ? -20.516 -0.182 8.703 1 97.81 97 ASP A N 1
ATOM 775 C CA . ASP A 1 97 ? -21.781 -0.922 8.609 1 97.81 97 ASP A CA 1
ATOM 776 C C . ASP A 1 97 ? -22.578 -0.818 9.906 1 97.81 97 ASP A C 1
ATOM 778 O O . ASP A 1 97 ? -23.75 -1.183 9.945 1 97.81 97 ASP A O 1
ATOM 782 N N . SER A 1 98 ? -21.969 -0.308 10.984 1 97.44 98 SER A N 1
ATOM 783 C CA . SER A 1 98 ? -22.625 -0.191 12.281 1 97.44 98 SER A CA 1
ATOM 784 C C . SER A 1 98 ? -21.906 0.806 13.18 1 97.44 98 SER A C 1
ATOM 786 O O . SER A 1 98 ? -20.766 1.183 12.914 1 97.44 98 SER A O 1
ATOM 788 N N . LEU A 1 99 ? -22.656 1.188 14.188 1 96.69 99 LEU A N 1
ATOM 789 C CA . LEU A 1 99 ? -22.031 2.043 15.188 1 96.69 99 LEU A CA 1
ATOM 790 C C . LEU A 1 99 ? -20.891 1.312 15.898 1 96.69 99 LEU A C 1
ATOM 792 O O . LEU A 1 99 ? -19.875 1.92 16.234 1 96.69 99 LEU A O 1
ATOM 796 N N . ALA A 1 100 ? -21.109 0.031 16.125 1 97.5 100 ALA A N 1
ATOM 797 C CA . ALA A 1 100 ? -20.062 -0.775 16.75 1 97.5 100 ALA A CA 1
ATOM 798 C C . ALA A 1 100 ? -18.797 -0.792 15.898 1 97.5 100 ALA A C 1
ATOM 800 O O . ALA A 1 100 ? -17.688 -0.67 16.422 1 97.5 100 ALA A O 1
ATOM 801 N N . THR A 1 101 ? -18.922 -0.896 14.594 1 97.81 101 THR A N 1
ATOM 802 C CA . THR A 1 101 ? -17.781 -0.861 13.695 1 97.81 101 THR A CA 1
ATOM 803 C C . THR A 1 101 ? -17.125 0.521 13.695 1 97.81 101 THR A C 1
ATOM 805 O O . THR A 1 101 ? -15.898 0.636 13.719 1 97.81 101 THR A O 1
ATOM 808 N N . ALA A 1 102 ? -17.953 1.522 13.672 1 97.5 102 ALA A N 1
ATOM 809 C CA . ALA A 1 102 ? -17.438 2.889 13.719 1 97.5 102 ALA A CA 1
ATOM 810 C C . ALA A 1 102 ? -16.609 3.115 14.977 1 97.5 102 ALA A C 1
ATOM 812 O O . ALA A 1 102 ? -15.539 3.719 14.922 1 97.5 102 ALA A O 1
ATOM 813 N N . LYS A 1 103 ? -17.141 2.664 16.078 1 97.62 103 LYS A N 1
ATOM 814 C CA . LYS A 1 103 ? -16.422 2.775 17.344 1 97.62 103 LYS A CA 1
ATOM 815 C C . LYS A 1 103 ? -15.086 2.035 17.281 1 97.62 103 LYS A C 1
ATOM 817 O O . LYS A 1 103 ? -14.062 2.549 17.734 1 97.62 103 LYS A O 1
ATOM 822 N N . LYS A 1 104 ? -15.109 0.834 16.734 1 97.56 104 LYS A N 1
ATOM 823 C CA . LYS A 1 104 ? -13.891 0.05 16.594 1 97.56 104 LYS A CA 1
ATOM 824 C C . LYS A 1 104 ? -12.867 0.785 15.727 1 97.56 104 LYS A C 1
ATOM 826 O O . LYS A 1 104 ? -11.68 0.817 16.062 1 97.56 104 LYS A O 1
ATOM 831 N N . VAL A 1 105 ? -13.32 1.354 14.602 1 97.38 105 VAL A N 1
ATOM 832 C CA . VAL A 1 105 ? -12.445 2.109 13.703 1 97.38 105 VAL A CA 1
ATOM 833 C C . VAL A 1 105 ? -11.828 3.287 14.461 1 97.38 105 VAL A C 1
ATOM 835 O O . VAL A 1 105 ? -10.625 3.525 14.367 1 97.38 105 VAL A O 1
ATOM 838 N N . GLN A 1 106 ? -12.664 3.988 15.18 1 95.06 106 GLN A N 1
ATOM 839 C CA . GLN A 1 106 ? -12.18 5.133 15.938 1 95.06 106 GLN A CA 1
ATOM 840 C C . GLN A 1 106 ? -11.102 4.715 16.938 1 95.06 106 GLN A C 1
ATOM 842 O O . GLN A 1 106 ? -10.117 5.43 17.125 1 95.06 106 GLN A O 1
ATOM 847 N N . LYS A 1 107 ? -11.266 3.613 17.516 1 94.31 107 LYS A N 1
ATOM 848 C CA . LYS A 1 107 ? -10.305 3.086 18.484 1 94.31 107 LYS A CA 1
ATOM 849 C C . LYS A 1 107 ? -9 2.689 17.812 1 94.31 107 LYS A C 1
ATOM 851 O O . LYS A 1 107 ? -7.922 2.812 18.391 1 94.31 107 LYS A O 1
ATOM 856 N N . ASP A 1 108 ? -9.125 2.229 16.625 1 95.69 108 ASP A N 1
ATOM 857 C CA . ASP A 1 108 ? -7.98 1.602 15.977 1 95.69 108 ASP A CA 1
ATOM 858 C C . ASP A 1 108 ? -7.207 2.611 15.125 1 95.69 108 ASP A C 1
ATOM 860 O O . ASP A 1 108 ? -6.039 2.393 14.797 1 95.69 108 ASP A O 1
ATOM 864 N N . ILE A 1 109 ? -7.871 3.658 14.703 1 95.75 109 ILE A N 1
ATOM 865 C CA . ILE A 1 109 ? -7.141 4.734 14.039 1 95.75 109 ILE A CA 1
ATOM 866 C C . ILE A 1 109 ? -6.16 5.375 15.023 1 95.75 109 ILE A C 1
ATOM 868 O O . ILE A 1 109 ? -6.52 5.668 16.172 1 95.75 109 ILE A O 1
ATOM 872 N N . THR A 1 110 ? -4.941 5.605 14.602 1 94.81 110 THR A N 1
ATOM 873 C CA . THR A 1 110 ? -3.904 6.105 15.492 1 94.81 110 THR A CA 1
ATOM 874 C C . THR A 1 110 ? -3.973 7.629 15.602 1 94.81 110 THR A C 1
ATOM 876 O O . THR A 1 110 ? -3.889 8.328 14.594 1 94.81 110 THR A O 1
ATOM 879 N N . PHE A 1 111 ? -4.125 8.07 16.781 1 95.31 111 PHE A N 1
ATOM 880 C CA . PHE A 1 111 ? -4.008 9.477 17.156 1 95.31 111 PHE A CA 1
ATOM 881 C C . PHE A 1 111 ? -2.812 9.695 18.078 1 95.31 111 PHE A C 1
ATOM 883 O O . PHE A 1 111 ? -2.494 8.836 18.906 1 95.31 111 PHE A O 1
ATOM 890 N N . ILE A 1 112 ? -2.15 10.781 17.875 1 96.5 112 ILE A N 1
ATOM 891 C CA . ILE A 1 112 ? -1.105 11.133 18.828 1 96.5 112 ILE A CA 1
ATOM 892 C C . ILE A 1 112 ? -1.723 11.367 20.203 1 96.5 112 ILE A C 1
ATOM 894 O O . ILE A 1 112 ? -2.686 12.125 20.344 1 96.5 112 ILE A O 1
ATOM 898 N N . ASN A 1 113 ? -1.198 10.742 21.188 1 91 113 ASN A N 1
ATOM 899 C CA . ASN A 1 113 ? -1.856 10.594 22.484 1 91 113 ASN A CA 1
ATOM 900 C C . ASN A 1 113 ? -1.459 11.719 23.453 1 91 113 ASN A C 1
ATOM 902 O O . ASN A 1 113 ? -1.631 11.586 24.656 1 91 113 ASN A O 1
ATOM 906 N N . HIS A 1 114 ? -0.804 12.766 23.047 1 94.5 114 HIS A N 1
ATOM 907 C CA . HIS A 1 114 ? -0.483 13.938 23.844 1 94.5 114 HIS A CA 1
ATOM 908 C C . HIS A 1 114 ? -0.743 15.227 23.062 1 94.5 114 HIS A C 1
ATOM 910 O O . HIS A 1 114 ? -0.94 15.195 21.859 1 94.5 114 HIS A O 1
ATOM 916 N N . LEU A 1 115 ? -0.657 16.297 23.766 1 96.38 115 LEU A N 1
ATOM 917 C CA . LEU A 1 115 ? -1.022 17.578 23.172 1 96.38 115 LEU A CA 1
ATOM 918 C C . LEU A 1 115 ? 0.149 18.172 22.406 1 96.38 115 LEU A C 1
ATOM 920 O O . LEU A 1 115 ? 1.289 18.141 22.875 1 96.38 115 LEU A O 1
ATOM 924 N N . ILE A 1 116 ? -0.152 18.641 21.25 1 98.12 116 ILE A N 1
ATOM 925 C CA . ILE A 1 116 ? 0.764 19.344 20.359 1 98.12 116 ILE A CA 1
ATOM 926 C C . ILE A 1 116 ? 0.219 20.734 20.062 1 98.12 116 ILE A C 1
ATOM 928 O O . ILE A 1 116 ? -0.95 20.875 19.688 1 98.12 116 ILE A O 1
ATOM 932 N N . TYR A 1 117 ? 1.016 21.75 20.266 1 98.69 117 TYR A N 1
ATOM 933 C CA . TYR A 1 117 ? 0.561 23.125 20.047 1 98.69 117 TYR A CA 1
ATOM 934 C C . TYR A 1 117 ? 0.503 23.453 18.562 1 98.69 117 TYR A C 1
ATOM 936 O O . TYR A 1 117 ? -0.397 24.172 18.125 1 98.69 117 TYR A O 1
ATOM 944 N N . GLY A 1 118 ? 1.512 22.984 17.859 1 98.75 118 GLY A N 1
ATOM 945 C CA . GLY A 1 118 ? 1.59 23.25 16.438 1 98.75 118 GLY A CA 1
ATOM 946 C C . GLY A 1 118 ? 2.594 22.375 15.719 1 98.75 118 GLY A C 1
ATOM 947 O O . GLY A 1 118 ? 3.141 21.438 16.312 1 98.75 118 GLY A O 1
ATOM 948 N N . ILE A 1 119 ? 2.719 22.656 14.367 1 98.88 119 ILE A N 1
ATOM 949 C CA . ILE A 1 119 ? 3.66 21.875 13.57 1 98.88 119 ILE A CA 1
ATOM 950 C C . ILE A 1 119 ? 4.512 22.812 12.719 1 98.88 119 ILE A C 1
ATOM 952 O O . ILE A 1 119 ? 4.098 23.938 12.406 1 98.88 119 ILE A O 1
ATOM 956 N N . GLU A 1 120 ? 5.676 22.391 12.523 1 98.69 120 GLU A N 1
ATOM 957 C CA . GLU A 1 120 ? 6.555 22.906 11.469 1 98.69 120 GLU A CA 1
ATOM 958 C C . GLU A 1 120 ? 6.625 21.938 10.297 1 98.69 120 GLU A C 1
ATOM 960 O O . GLU A 1 120 ? 6.867 20.734 10.484 1 98.69 120 GLU A O 1
ATOM 965 N N . ILE A 1 121 ? 6.383 22.453 9.102 1 98.75 121 ILE A N 1
ATOM 966 C CA . ILE A 1 121 ? 6.285 21.578 7.93 1 98.75 121 ILE A CA 1
ATOM 967 C C . ILE A 1 121 ? 7.035 22.219 6.758 1 98.75 121 ILE A C 1
ATOM 969 O O . ILE A 1 121 ? 6.879 23.406 6.488 1 98.75 121 ILE A O 1
ATOM 973 N N . ARG A 1 122 ? 7.883 21.5 6.078 1 98.31 122 ARG A N 1
ATOM 974 C CA . ARG A 1 122 ? 8.664 21.984 4.945 1 98.31 122 ARG A CA 1
ATOM 975 C C . ARG A 1 122 ? 9.281 20.828 4.168 1 98.31 122 ARG A C 1
ATOM 977 O O . ARG A 1 122 ? 9.266 19.672 4.629 1 98.31 122 ARG A O 1
ATOM 984 N N . PRO A 1 123 ? 9.766 21.109 2.975 1 98.75 123 PRO A N 1
ATOM 985 C CA . PRO A 1 123 ? 10.586 20.078 2.328 1 98.75 123 PRO A CA 1
ATOM 986 C C . PRO A 1 123 ? 11.703 19.562 3.232 1 98.75 123 PRO A C 1
ATOM 988 O O . PRO A 1 123 ? 12.328 20.344 3.951 1 98.75 123 PRO A O 1
ATOM 991 N N . LEU A 1 124 ? 11.891 18.281 3.197 1 98.69 124 LEU A N 1
ATOM 992 C CA . LEU A 1 124 ? 12.812 17.641 4.133 1 98.69 124 LEU A CA 1
ATOM 993 C C . LEU A 1 124 ? 14.203 18.25 4.047 1 98.69 124 LEU A C 1
ATOM 995 O O . LEU A 1 124 ? 14.852 18.469 5.07 1 98.69 124 LEU A O 1
ATOM 999 N N . GLU A 1 125 ? 14.633 18.609 2.84 1 97.5 125 GLU A N 1
ATOM 1000 C CA . GLU A 1 125 ? 15.977 19.141 2.602 1 97.5 125 GLU A CA 1
ATOM 1001 C C . GLU A 1 125 ? 16.141 20.531 3.217 1 97.5 125 GLU A C 1
ATOM 1003 O O . GLU A 1 125 ? 17.266 21.016 3.342 1 97.5 125 GLU A O 1
ATOM 1008 N N . ASN A 1 126 ? 15.078 21.188 3.621 1 97.31 126 ASN A N 1
ATOM 1009 C CA . ASN A 1 126 ? 15.141 22.531 4.188 1 97.31 126 ASN A CA 1
ATOM 1010 C C . ASN A 1 126 ? 15.273 22.484 5.707 1 97.31 126 ASN A C 1
ATOM 1012 O O . ASN A 1 126 ? 15.414 23.531 6.352 1 97.31 126 ASN A O 1
ATOM 1016 N N . PHE A 1 127 ? 15.234 21.328 6.266 1 96.5 127 PHE A N 1
ATOM 1017 C CA . PHE A 1 127 ? 15.422 21.219 7.707 1 96.5 127 PHE A CA 1
ATOM 1018 C C . PHE A 1 127 ? 16.906 21.297 8.062 1 96.5 127 PHE A C 1
ATOM 1020 O O . PHE A 1 127 ? 17.734 20.656 7.422 1 96.5 127 PHE A O 1
ATOM 1027 N N . ILE A 1 128 ? 17.156 22.125 9.055 1 90.5 128 ILE A N 1
ATOM 1028 C CA . ILE A 1 128 ? 18.484 22.188 9.648 1 90.5 128 ILE A CA 1
ATOM 1029 C C . ILE A 1 128 ? 18.562 21.234 10.836 1 90.5 128 ILE A C 1
ATOM 1031 O O . ILE A 1 128 ? 19.484 20.422 10.938 1 90.5 128 ILE A O 1
ATOM 1035 N N . LYS A 1 129 ? 17.547 21.391 11.695 1 91.31 129 LYS A N 1
ATOM 1036 C CA . LYS A 1 129 ? 17.344 20.422 12.781 1 91.31 129 LYS A CA 1
ATOM 1037 C C . LYS A 1 129 ? 16.438 19.281 12.344 1 91.31 129 LYS A C 1
ATOM 1039 O O . LYS A 1 129 ? 15.516 19.484 11.539 1 91.31 129 LYS A O 1
ATOM 1044 N N . GLU A 1 130 ? 16.562 18.172 12.953 1 96.44 130 GLU A N 1
ATOM 1045 C CA . GLU A 1 130 ? 15.852 16.969 12.547 1 96.44 130 GLU A CA 1
ATOM 1046 C C . GLU A 1 130 ? 14.352 17.109 12.773 1 96.44 130 GLU A C 1
ATOM 1048 O O . GLU A 1 130 ? 13.914 17.547 13.844 1 96.44 130 GLU A O 1
ATOM 1053 N N . PRO A 1 131 ? 13.539 16.812 11.805 1 98.5 131 PRO A N 1
ATOM 1054 C CA . PRO A 1 131 ? 12.102 16.672 12.047 1 98.5 131 PRO A CA 1
ATOM 1055 C C . PRO A 1 131 ? 11.758 15.391 12.797 1 98.5 131 PRO A C 1
ATOM 1057 O O . PRO A 1 131 ? 12.648 14.648 13.211 1 98.5 131 PRO A O 1
ATOM 1060 N N . ASP A 1 132 ? 10.469 15.227 13.039 1 98.81 132 ASP A N 1
ATOM 1061 C CA . ASP A 1 132 ? 10.031 14.039 13.766 1 98.81 132 ASP A CA 1
ATOM 1062 C C . ASP A 1 132 ? 9.578 12.938 12.812 1 98.81 132 ASP A C 1
ATOM 1064 O O . ASP A 1 132 ? 9.844 11.758 13.039 1 98.81 132 ASP A O 1
ATOM 1068 N N . VAL A 1 133 ? 8.922 13.32 11.727 1 98.88 133 VAL A N 1
ATOM 1069 C CA . VAL A 1 133 ? 8.344 12.375 10.773 1 98.88 133 VAL A CA 1
ATOM 1070 C C . VAL A 1 133 ? 8.656 12.82 9.344 1 98.88 133 VAL A C 1
ATOM 1072 O O . VAL A 1 133 ? 8.742 14.023 9.07 1 98.88 133 VAL A O 1
ATOM 1075 N N . VAL A 1 134 ? 8.859 11.891 8.461 1 98.94 134 VAL A N 1
ATOM 1076 C CA . VAL A 1 134 ? 9 12.117 7.031 1 98.94 134 VAL A CA 1
ATOM 1077 C C . VAL A 1 134 ? 7.801 11.531 6.293 1 98.94 134 VAL A C 1
ATOM 1079 O O . VAL A 1 134 ? 7.391 10.398 6.555 1 98.94 134 VAL A O 1
ATOM 1082 N N . VAL A 1 135 ? 7.191 12.305 5.418 1 98.94 135 VAL A N 1
ATOM 1083 C CA . VAL A 1 135 ? 6.078 11.859 4.586 1 98.94 135 VAL A CA 1
ATOM 1084 C C . VAL A 1 135 ? 6.449 12 3.111 1 98.94 135 VAL A C 1
ATOM 1086 O O . VAL A 1 135 ? 6.949 13.047 2.691 1 98.94 135 VAL A O 1
ATOM 1089 N N . ILE A 1 136 ? 6.234 10.984 2.342 1 98.94 136 ILE A N 1
ATOM 1090 C CA . ILE A 1 136 ? 6.473 10.977 0.903 1 98.94 136 ILE A CA 1
ATOM 1091 C C . ILE A 1 136 ? 5.195 10.578 0.167 1 98.94 136 ILE A C 1
ATOM 1093 O O . ILE A 1 136 ? 4.57 9.57 0.498 1 98.94 136 ILE A O 1
ATOM 1097 N N . ILE A 1 137 ? 4.715 11.398 -0.729 1 98.81 137 ILE A N 1
ATOM 1098 C CA . ILE A 1 137 ? 3.627 11.047 -1.641 1 98.81 137 ILE A CA 1
ATOM 1099 C C . ILE A 1 137 ? 4.199 10.672 -3.004 1 98.81 137 ILE A C 1
ATOM 1101 O O . ILE A 1 137 ? 4.828 11.492 -3.672 1 98.81 137 ILE A O 1
ATOM 1105 N N . THR A 1 138 ? 3.994 9.453 -3.4 1 98.69 138 THR A N 1
ATOM 1106 C CA . THR A 1 138 ? 4.613 8.953 -4.625 1 98.69 138 THR A CA 1
ATOM 1107 C C . THR A 1 138 ? 3.85 7.75 -5.164 1 98.69 138 THR A C 1
ATOM 1109 O O . THR A 1 138 ? 2.676 7.555 -4.836 1 98.69 138 THR A O 1
ATOM 1112 N N . ASN A 1 139 ? 4.426 7.016 -6.102 1 98.5 139 ASN A N 1
ATOM 1113 C CA . ASN A 1 139 ? 3.758 5.898 -6.754 1 98.5 139 ASN A CA 1
ATOM 1114 C C . ASN A 1 139 ? 4.172 4.562 -6.141 1 98.5 139 ASN A C 1
ATOM 1116 O O . ASN A 1 139 ? 5.109 4.504 -5.344 1 98.5 139 ASN A O 1
ATOM 1120 N N . PRO A 1 140 ? 3.457 3.453 -6.496 1 98.75 140 PRO A N 1
ATOM 1121 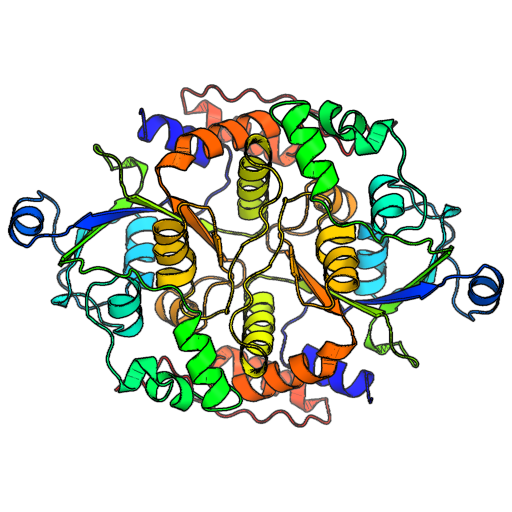C CA . PRO A 1 140 ? 3.74 2.137 -5.922 1 98.75 140 PRO A CA 1
ATOM 1122 C C . PRO A 1 140 ? 5.168 1.668 -6.195 1 98.75 140 PRO A C 1
ATOM 1124 O O . PRO A 1 140 ? 5.77 0.986 -5.363 1 98.75 140 PRO A O 1
ATOM 1127 N N . TYR A 1 141 ? 5.715 1.995 -7.324 1 98.69 141 TYR A N 1
ATOM 1128 C CA . TYR A 1 141 ? 7.082 1.593 -7.641 1 98.69 141 TYR A CA 1
ATOM 1129 C C . TYR A 1 141 ? 8.062 2.152 -6.621 1 98.69 141 TYR A C 1
ATOM 1131 O O . TYR A 1 141 ? 8.891 1.416 -6.074 1 98.69 141 TYR A O 1
ATOM 1139 N N . ASN A 1 142 ? 7.996 3.434 -6.387 1 98.69 142 ASN A N 1
ATOM 1140 C CA . ASN A 1 142 ? 8.875 4.07 -5.41 1 98.69 142 ASN A CA 1
ATOM 1141 C C . ASN A 1 142 ? 8.617 3.553 -4 1 98.69 142 ASN A C 1
ATOM 1143 O O . ASN A 1 142 ? 9.547 3.393 -3.211 1 98.69 142 ASN A O 1
ATOM 1147 N N . VAL A 1 143 ? 7.352 3.336 -3.67 1 98.88 143 VAL A N 1
ATOM 1148 C CA . VAL A 1 143 ? 7.039 2.812 -2.344 1 98.88 143 VAL A CA 1
ATOM 1149 C C . VAL A 1 143 ? 7.605 1.402 -2.197 1 98.88 143 VAL A C 1
ATOM 1151 O O . VAL A 1 143 ? 8.07 1.022 -1.122 1 98.88 143 VAL A O 1
ATOM 1154 N N . MET A 1 144 ? 7.582 0.614 -3.254 1 98.81 144 MET A N 1
ATOM 1155 C CA . MET A 1 144 ? 8.242 -0.689 -3.25 1 98.81 144 MET A CA 1
ATOM 1156 C C . MET A 1 144 ? 9.711 -0.556 -2.867 1 98.81 144 MET A C 1
ATOM 1158 O O . MET A 1 144 ? 10.195 -1.277 -1.994 1 98.81 144 MET A O 1
ATOM 1162 N N . ARG A 1 145 ? 10.406 0.407 -3.479 1 98.75 145 ARG A N 1
ATOM 1163 C CA . ARG A 1 145 ? 11.828 0.621 -3.219 1 98.75 145 ARG A CA 1
ATOM 1164 C C . ARG A 1 145 ? 12.062 1.03 -1.769 1 98.75 145 ARG A C 1
ATOM 1166 O O . ARG A 1 145 ? 13.039 0.601 -1.146 1 98.75 145 ARG A O 1
ATOM 1173 N N . ILE A 1 146 ? 11.188 1.816 -1.253 1 98.88 146 ILE A N 1
ATOM 1174 C CA . ILE A 1 146 ? 11.297 2.266 0.13 1 98.88 146 ILE A CA 1
ATOM 1175 C C . ILE A 1 146 ? 11.055 1.091 1.076 1 98.88 146 ILE A C 1
ATOM 1177 O O . ILE A 1 146 ? 11.773 0.922 2.062 1 98.88 146 ILE A O 1
ATOM 1181 N N . VAL A 1 147 ? 10.078 0.272 0.769 1 98.88 147 VAL A N 1
ATOM 1182 C CA . VAL A 1 147 ? 9.789 -0.913 1.57 1 98.88 147 VAL A CA 1
ATOM 1183 C C . VAL A 1 147 ? 10.969 -1.881 1.506 1 98.88 147 VAL A C 1
ATOM 1185 O O . VAL A 1 147 ? 11.352 -2.471 2.52 1 98.88 147 VAL A O 1
ATOM 1188 N N . GLN A 1 148 ? 11.539 -2.051 0.333 1 98.69 148 GLN A N 1
ATOM 1189 C CA . GLN A 1 148 ? 12.711 -2.9 0.175 1 98.69 148 GLN A CA 1
ATOM 1190 C C . GLN A 1 148 ? 13.883 -2.381 1.006 1 98.69 148 GLN A C 1
ATOM 1192 O O . GLN A 1 148 ? 14.633 -3.164 1.59 1 98.69 148 GLN A O 1
ATOM 1197 N N . ALA A 1 149 ? 14.031 -1.077 0.999 1 98.81 149 ALA A N 1
ATOM 1198 C CA . ALA A 1 149 ? 15.07 -0.463 1.83 1 98.81 149 ALA A CA 1
ATOM 1199 C C . ALA A 1 149 ? 14.836 -0.77 3.307 1 98.81 149 ALA A C 1
ATOM 1201 O O . ALA A 1 149 ? 15.781 -1.082 4.035 1 98.81 149 ALA A O 1
ATOM 1202 N N . TYR A 1 150 ? 13.609 -0.654 3.732 1 98.81 150 TYR A N 1
ATOM 1203 C CA . TYR A 1 150 ? 13.242 -1.022 5.094 1 98.81 150 TYR A CA 1
ATOM 1204 C C . TYR A 1 150 ? 13.57 -2.484 5.371 1 98.81 150 TYR A C 1
ATOM 1206 O O . TYR A 1 150 ? 14.18 -2.809 6.395 1 98.81 150 TYR A O 1
ATOM 1214 N N . THR A 1 151 ? 13.211 -3.33 4.496 1 98.69 151 THR A N 1
ATOM 1215 C CA . THR A 1 151 ? 13.406 -4.77 4.648 1 98.69 151 THR A CA 1
ATOM 1216 C C . THR A 1 151 ? 14.891 -5.113 4.676 1 98.69 151 THR A 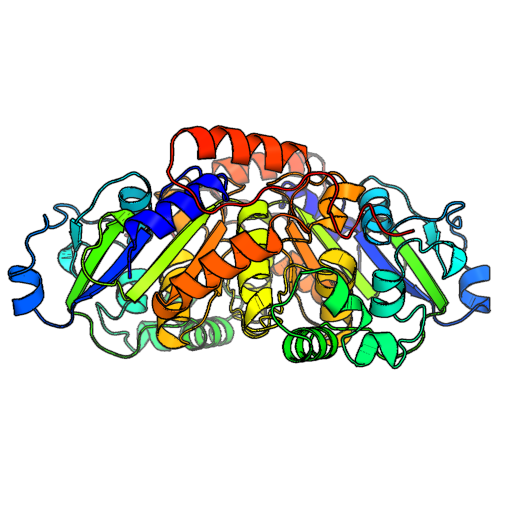C 1
ATOM 1218 O O . THR A 1 151 ? 15.305 -6.035 5.387 1 98.69 151 THR A O 1
ATOM 1221 N N . TYR A 1 152 ? 15.664 -4.355 3.936 1 98.56 152 TYR A N 1
ATOM 1222 C CA . TYR A 1 152 ? 17.109 -4.539 3.9 1 98.56 152 TYR A CA 1
ATOM 1223 C C . TYR A 1 152 ? 17.703 -4.527 5.305 1 98.56 152 TYR A C 1
ATOM 1225 O O . TYR A 1 152 ? 18.578 -5.336 5.629 1 98.56 152 TYR A O 1
ATOM 1233 N N . LYS A 1 153 ? 17.172 -3.684 6.082 1 98.44 153 LYS A N 1
ATOM 1234 C CA . LYS A 1 153 ? 17.75 -3.475 7.406 1 98.44 153 LYS A CA 1
ATOM 1235 C C . LYS A 1 153 ? 16.922 -4.152 8.484 1 98.44 153 LYS A C 1
ATOM 1237 O O . LYS A 1 153 ? 17.453 -4.75 9.414 1 98.44 153 LYS A O 1
ATOM 1242 N N . TYR A 1 154 ? 15.578 -4.129 8.391 1 98.06 154 TYR A N 1
ATOM 1243 C CA . TYR A 1 154 ? 14.727 -4.445 9.531 1 98.06 154 TYR A CA 1
ATOM 1244 C C . TYR A 1 154 ? 13.953 -5.738 9.297 1 98.06 154 TYR A C 1
ATOM 1246 O O . TYR A 1 154 ? 13.305 -6.254 10.211 1 98.06 154 TYR A O 1
ATOM 1254 N N . GLY A 1 155 ? 14.047 -6.289 8.109 1 97.81 155 GLY A N 1
ATOM 1255 C CA . GLY A 1 155 ? 13.219 -7.438 7.77 1 97.81 155 GLY A CA 1
ATOM 1256 C C . GLY A 1 155 ? 11.82 -7.059 7.324 1 97.81 155 GLY A C 1
ATOM 1257 O O . GLY A 1 155 ? 11.531 -5.879 7.098 1 97.81 155 GLY A O 1
ATOM 1258 N N . VAL A 1 156 ? 10.984 -8.031 7.172 1 97.94 156 VAL A N 1
ATOM 1259 C CA . VAL A 1 156 ? 9.633 -7.836 6.668 1 97.94 156 VAL A CA 1
ATOM 1260 C C . VAL A 1 156 ? 8.828 -6.98 7.648 1 97.94 156 VAL A C 1
ATOM 1262 O O . VAL A 1 156 ? 8.875 -7.207 8.859 1 97.94 156 VAL A O 1
ATOM 1265 N N . HIS A 1 157 ? 8.141 -5.965 7.094 1 97.5 157 HIS A N 1
ATOM 1266 C CA . HIS A 1 157 ? 7.27 -5.164 7.941 1 97.5 157 HIS A CA 1
ATOM 1267 C C . HIS A 1 157 ? 5.938 -5.867 8.18 1 97.5 157 HIS A C 1
ATOM 1269 O O . HIS A 1 157 ? 5.219 -6.188 7.227 1 97.5 157 HIS A O 1
ATOM 1275 N N . LYS A 1 158 ? 5.492 -6.07 9.422 1 95.25 158 LYS A N 1
ATOM 1276 C CA . LYS A 1 158 ? 4.348 -6.934 9.703 1 95.25 158 LYS A CA 1
ATOM 1277 C C . LYS A 1 158 ? 3.227 -6.152 10.391 1 95.25 158 LYS A C 1
ATOM 1279 O O . LYS A 1 158 ? 2.186 -6.719 10.727 1 95.25 158 LYS A O 1
ATOM 1284 N N . ASN A 1 159 ? 3.371 -4.879 10.633 1 94.69 159 ASN A N 1
ATOM 1285 C CA . ASN A 1 159 ? 2.396 -4.141 11.43 1 94.69 159 ASN A CA 1
ATOM 1286 C C . ASN A 1 159 ? 1.92 -2.883 10.711 1 94.69 159 ASN A C 1
ATOM 1288 O O . ASN A 1 159 ? 1.71 -1.843 11.336 1 94.69 159 ASN A O 1
ATOM 1292 N N . ILE A 1 160 ? 1.868 -3.002 9.422 1 97.75 160 ILE A N 1
ATOM 1293 C CA . ILE A 1 160 ? 1.301 -1.886 8.672 1 97.75 160 ILE A CA 1
ATOM 1294 C C . ILE A 1 160 ? -0.194 -1.776 8.961 1 97.75 160 ILE A C 1
ATOM 1296 O O . ILE A 1 160 ? -0.904 -2.785 8.992 1 97.75 160 ILE A O 1
ATOM 1300 N N . THR A 1 161 ? -0.658 -0.595 9.242 1 97.69 161 THR A N 1
ATOM 1301 C CA . THR A 1 161 ? -2.059 -0.315 9.539 1 97.69 161 THR A CA 1
ATOM 1302 C C . THR A 1 161 ? -2.693 0.517 8.422 1 97.69 161 THR A C 1
ATOM 1304 O O . THR A 1 161 ? -2.168 1.568 8.055 1 97.69 161 THR A O 1
ATOM 1307 N N . LEU A 1 162 ? -3.82 0.01 7.918 1 98 162 LEU A N 1
ATOM 1308 C CA . LEU A 1 162 ? -4.477 0.669 6.793 1 98 162 LEU A CA 1
ATOM 1309 C C . LEU A 1 162 ? -5.992 0.648 6.961 1 98 162 LEU A C 1
ATOM 1311 O O . LEU A 1 162 ? -6.582 -0.41 7.199 1 98 162 LEU A O 1
ATOM 1315 N N . GLY A 1 163 ? -6.621 1.807 6.875 1 97.62 163 GLY A N 1
ATOM 1316 C CA . GLY A 1 163 ? -8.07 1.899 6.91 1 97.62 163 GLY A CA 1
ATOM 1317 C C . GLY A 1 163 ? -8.656 2.529 5.66 1 97.62 163 GLY A C 1
ATOM 1318 O O . GLY A 1 163 ? -9.859 2.426 5.414 1 97.62 163 GLY A O 1
ATOM 1319 N N . GLY A 1 164 ? -7.789 3.129 4.844 1 97.25 164 GLY A N 1
ATOM 1320 C CA . GLY A 1 164 ? -8.281 3.857 3.686 1 97.25 164 GLY A CA 1
ATOM 1321 C C . GLY A 1 164 ? -8.977 5.156 4.047 1 97.25 164 GLY A C 1
ATOM 1322 O O . GLY A 1 164 ? -9.797 5.664 3.277 1 97.25 164 GLY A O 1
ATOM 1323 N N . ASN A 1 165 ? -8.836 5.543 5.25 1 95.62 165 ASN A N 1
ATOM 1324 C CA . ASN A 1 165 ? -9.297 6.793 5.84 1 95.62 165 ASN A CA 1
ATOM 1325 C C . ASN A 1 165 ? -8.203 7.457 6.668 1 95.62 165 ASN A C 1
ATOM 1327 O O . ASN A 1 165 ? -7.379 6.777 7.277 1 95.62 165 ASN A O 1
ATOM 1331 N N . GLN A 1 166 ? -8.203 8.852 6.668 1 97.44 166 GLN A N 1
ATOM 1332 C CA . GLN A 1 166 ? -7.164 9.594 7.367 1 97.44 166 GLN A CA 1
ATOM 1333 C C . GLN A 1 166 ? -5.773 9.156 6.91 1 97.44 166 GLN A C 1
ATOM 1335 O O . GLN A 1 166 ? -4.918 8.82 7.734 1 97.4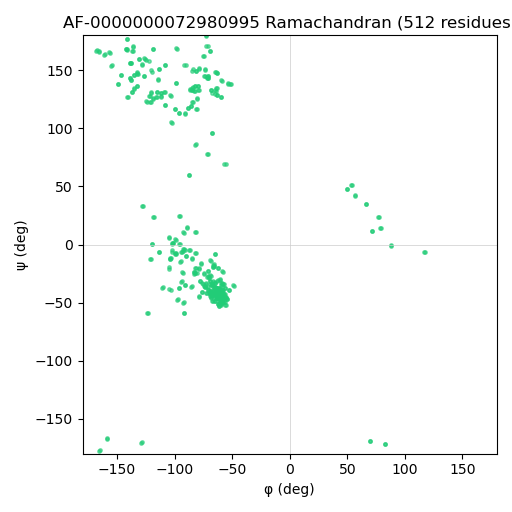4 166 GLN A O 1
ATOM 1340 N N . GLY A 1 167 ? -5.684 9.18 5.574 1 98.5 167 GLY A N 1
ATOM 1341 C CA . GLY A 1 167 ? -4.539 8.57 4.91 1 98.5 167 GLY A CA 1
ATOM 1342 C C . GLY A 1 167 ? -3.238 9.297 5.195 1 98.5 167 GLY A C 1
ATOM 1343 O O . GLY A 1 167 ? -2.191 8.664 5.348 1 98.5 167 GLY A O 1
ATOM 1344 N N . ILE A 1 168 ? -3.258 10.586 5.289 1 98.88 168 ILE A N 1
ATOM 1345 C CA . ILE A 1 168 ? -2.023 11.336 5.492 1 98.88 168 ILE A CA 1
ATOM 1346 C C . ILE A 1 168 ? -1.857 11.656 6.977 1 98.88 168 ILE A C 1
ATOM 1348 O O . ILE A 1 168 ? -0.802 11.406 7.559 1 98.88 168 ILE A O 1
ATOM 1352 N N . CYS A 1 169 ? -2.9 12.148 7.617 1 98.81 169 CYS A N 1
ATOM 1353 C CA . CYS A 1 169 ? -2.793 12.602 9 1 98.81 169 CYS A CA 1
ATOM 1354 C C . CYS A 1 169 ? -2.549 11.43 9.945 1 98.81 169 CYS A C 1
ATOM 1356 O O . CYS A 1 169 ? -1.666 11.492 10.805 1 98.81 169 CYS A O 1
ATOM 1358 N N . SER A 1 170 ? -3.295 10.398 9.758 1 98.62 170 SER A N 1
ATOM 1359 C CA . SER A 1 170 ? -3.082 9.258 10.641 1 98.62 170 SER A CA 1
ATOM 1360 C C . SER A 1 170 ? -2.078 8.273 10.047 1 98.62 170 SER A C 1
ATOM 1362 O O . SER A 1 170 ? -0.994 8.078 10.602 1 98.62 170 SER A O 1
ATOM 1364 N N . GLU A 1 171 ? -2.316 7.75 8.93 1 98.88 171 GLU A N 1
ATOM 1365 C CA . GLU A 1 171 ? -1.578 6.609 8.406 1 98.88 171 GLU A CA 1
ATOM 1366 C C . GLU A 1 171 ? -0.144 6.992 8.047 1 98.88 171 GLU A C 1
ATOM 1368 O O . GLU A 1 171 ? 0.773 6.18 8.18 1 98.88 171 GLU A O 1
ATOM 1373 N N . CYS A 1 172 ? 0.118 8.227 7.625 1 98.94 172 CYS A N 1
ATOM 1374 C CA . CYS A 1 172 ? 1.461 8.594 7.195 1 98.94 172 CYS A CA 1
ATOM 1375 C C . CYS A 1 172 ? 2.164 9.43 8.258 1 98.94 172 CYS A C 1
ATOM 1377 O O . CYS A 1 172 ? 3.359 9.703 8.148 1 98.94 172 CYS A O 1
ATOM 1379 N N . THR A 1 173 ? 1.404 9.922 9.281 1 98.94 173 THR A N 1
ATOM 1380 C CA . THR A 1 173 ? 2.043 10.828 10.227 1 98.94 173 THR A CA 1
ATOM 1381 C C . THR A 1 173 ? 1.919 10.297 11.648 1 98.94 173 THR A C 1
ATOM 1383 O O . THR A 1 173 ? 2.92 9.945 12.273 1 98.94 173 THR A O 1
ATOM 1386 N N . ALA A 1 174 ? 0.685 10.102 12.102 1 98.88 174 ALA A N 1
ATOM 1387 C CA . ALA A 1 174 ? 0.486 9.703 13.492 1 98.88 174 ALA A CA 1
ATOM 1388 C C . ALA A 1 174 ? 0.98 8.273 13.734 1 98.88 174 ALA A C 1
ATOM 1390 O O . ALA A 1 174 ? 1.625 7.996 14.75 1 98.88 174 ALA A O 1
ATOM 1391 N N . VAL A 1 175 ? 0.698 7.344 12.836 1 98.69 175 VAL A N 1
ATOM 1392 C CA . VAL A 1 175 ? 1.099 5.949 12.992 1 98.69 175 VAL A CA 1
ATOM 1393 C C . VAL A 1 175 ? 2.621 5.852 13.062 1 98.69 175 VAL A C 1
ATOM 1395 O O . VAL A 1 175 ? 3.172 5.305 14.016 1 98.69 175 VAL A O 1
ATOM 1398 N N . PRO A 1 176 ? 3.322 6.41 12.102 1 98.75 176 PRO A N 1
ATOM 1399 C CA . PRO A 1 176 ? 4.785 6.352 12.18 1 98.75 176 PRO A CA 1
ATOM 1400 C C . PRO A 1 176 ? 5.336 6.992 13.453 1 98.75 176 PRO A C 1
ATOM 1402 O O . PRO A 1 176 ? 6.309 6.496 14.023 1 98.75 176 PRO A O 1
ATOM 1405 N N . TYR A 1 177 ? 4.742 8.094 13.852 1 98.69 177 TYR A N 1
ATOM 1406 C CA . TYR A 1 177 ? 5.203 8.797 15.039 1 98.69 177 TYR A CA 1
ATOM 1407 C C . TYR A 1 177 ? 4.992 7.945 16.297 1 98.69 177 TYR A C 1
ATOM 1409 O O . TYR A 1 177 ? 5.922 7.738 17.078 1 98.69 177 TYR A O 1
ATOM 1417 N N . GLU A 1 178 ? 3.801 7.395 16.469 1 98.31 178 GLU A N 1
ATOM 1418 C CA . GLU A 1 178 ? 3.434 6.66 17.672 1 98.31 178 GLU A CA 1
ATOM 1419 C C . GLU A 1 178 ? 4.117 5.297 17.719 1 98.31 178 GLU A C 1
ATOM 1421 O O . GLU A 1 178 ? 4.52 4.832 18.781 1 98.31 178 GLU A O 1
ATOM 1426 N N . ASN A 1 179 ? 4.25 4.691 16.578 1 97.44 179 ASN A N 1
ATOM 1427 C CA . ASN A 1 179 ? 4.785 3.334 16.547 1 97.44 179 ASN A CA 1
ATOM 1428 C C . ASN A 1 179 ? 6.293 3.332 16.312 1 97.44 179 ASN A C 1
ATOM 1430 O O . ASN A 1 179 ? 6.938 2.285 16.391 1 97.44 179 ASN A O 1
ATOM 1434 N N . ASN A 1 180 ? 6.867 4.535 16.047 1 98.31 180 ASN A N 1
ATOM 1435 C CA . ASN A 1 180 ? 8.281 4.641 15.695 1 98.31 180 ASN A CA 1
ATOM 1436 C C . ASN A 1 180 ? 8.664 3.658 14.594 1 98.31 180 ASN A C 1
ATOM 1438 O O . ASN A 1 180 ? 9.617 2.895 14.734 1 98.31 180 ASN A O 1
ATOM 1442 N N . ASP A 1 181 ? 7.848 3.643 13.57 1 98.56 181 ASP A N 1
ATOM 1443 C CA . ASP A 1 181 ? 8.055 2.699 12.477 1 98.56 181 ASP A CA 1
ATOM 1444 C C . ASP A 1 181 ? 7.41 3.207 11.188 1 98.56 181 ASP A C 1
ATOM 1446 O O . ASP A 1 181 ? 6.664 4.188 11.203 1 98.56 181 ASP A O 1
ATOM 1450 N N . LEU A 1 182 ? 7.797 2.59 10.062 1 98.69 182 LEU A N 1
ATOM 1451 C CA . LEU A 1 182 ? 7.285 2.941 8.742 1 98.69 182 LEU A CA 1
ATOM 1452 C C . LEU A 1 182 ? 5.832 2.51 8.594 1 98.69 182 LEU A C 1
ATOM 1454 O O . LEU A 1 182 ? 5.422 1.48 9.133 1 98.69 182 LEU A O 1
ATOM 1458 N N . ASN A 1 183 ? 4.996 3.281 7.914 1 98.88 183 ASN A N 1
ATOM 1459 C CA . ASN A 1 183 ? 3.67 2.893 7.449 1 98.88 183 ASN A CA 1
ATOM 1460 C C . ASN A 1 183 ? 3.404 3.395 6.031 1 98.88 183 ASN A C 1
ATOM 1462 O O . ASN A 1 183 ? 4.09 4.297 5.551 1 98.88 183 ASN A O 1
ATOM 1466 N N . ILE A 1 184 ? 2.523 2.77 5.34 1 98.88 184 ILE A N 1
ATOM 1467 C CA . ILE A 1 184 ? 2.127 3.225 4.012 1 98.88 184 ILE A CA 1
ATOM 1468 C C . ILE A 1 184 ? 0.641 3.572 4.008 1 98.88 184 ILE A C 1
ATOM 1470 O O . ILE A 1 184 ? -0.069 3.305 4.98 1 98.88 184 ILE A O 1
ATOM 1474 N N . SER A 1 185 ? 0.205 4.203 2.965 1 98.88 185 SER A N 1
ATOM 1475 C CA . SER A 1 185 ? -1.203 4.555 2.826 1 98.88 185 SER A CA 1
ATOM 1476 C C . SER A 1 185 ? -1.628 4.578 1.361 1 98.88 185 SER A C 1
ATOM 1478 O O . SER A 1 185 ? -0.879 5.039 0.499 1 98.88 185 SER A O 1
ATOM 1480 N N . THR A 1 186 ? -2.756 4.062 1.129 1 98.81 186 THR A N 1
ATOM 1481 C CA . THR A 1 186 ? -3.379 4.266 -0.174 1 98.81 186 THR A CA 1
ATOM 1482 C C . THR A 1 186 ? -4.23 5.531 -0.176 1 98.81 186 THR A C 1
ATOM 1484 O O . THR A 1 186 ? -5.078 5.715 -1.053 1 98.81 186 THR A O 1
ATOM 1487 N N . LEU A 1 187 ? -4.043 6.371 0.825 1 98.69 187 LEU A N 1
ATOM 1488 C CA . LEU A 1 187 ? -4.68 7.668 1.021 1 98.69 187 LEU A CA 1
ATOM 1489 C C . LEU A 1 187 ? -6.16 7.504 1.347 1 98.69 187 LEU A C 1
ATOM 1491 O O . LEU A 1 187 ? -6.574 6.465 1.873 1 98.69 187 LEU A O 1
ATOM 1495 N N . CYS A 1 188 ? -6.941 8.555 1.342 1 98.12 188 CYS A N 1
ATOM 1496 C CA . CYS A 1 188 ? -8.375 8.531 1.592 1 98.12 188 CYS A CA 1
ATOM 1497 C C . CYS A 1 188 ? -9.117 9.422 0.606 1 98.12 188 CYS A C 1
ATOM 1499 O O . CYS A 1 188 ? -8.508 10.227 -0.093 1 98.12 188 CYS A O 1
ATOM 1501 N N . SER A 1 189 ? -10.391 9.281 0.55 1 97.31 189 SER A N 1
ATOM 1502 C CA . SER A 1 189 ? -11.195 10.016 -0.425 1 97.31 189 SER A CA 1
ATOM 1503 C C . SER A 1 189 ? -11.117 11.516 -0.187 1 97.31 189 SER A C 1
ATOM 1505 O O . SER A 1 189 ? -11.055 12.297 -1.138 1 97.31 189 SER A O 1
ATOM 1507 N N . GLY A 1 190 ? -11.102 11.922 1.033 1 96.56 190 GLY A N 1
ATOM 1508 C CA . GLY A 1 190 ? -11.016 13.336 1.341 1 96.56 190 GLY A CA 1
ATOM 1509 C C . GLY A 1 190 ? -9.734 13.977 0.837 1 96.56 190 GLY A C 1
ATOM 1510 O O . GLY A 1 190 ? -9.773 15.008 0.159 1 96.56 190 GLY A O 1
ATOM 1511 N N . THR A 1 191 ? -8.625 13.383 1.159 1 98.12 191 THR A N 1
ATOM 1512 C CA . THR A 1 191 ? -7.359 13.953 0.726 1 98.12 191 THR A CA 1
ATOM 1513 C C . THR A 1 191 ? -7.266 13.969 -0.797 1 98.12 191 THR A C 1
ATOM 1515 O O . THR A 1 191 ? -6.68 14.891 -1.377 1 98.12 191 THR A O 1
ATOM 1518 N N . ARG A 1 192 ? -7.77 12.93 -1.444 1 97.94 192 ARG A N 1
ATOM 1519 C CA . ARG A 1 192 ? -7.738 12.922 -2.902 1 97.94 192 ARG A CA 1
ATOM 1520 C C . ARG A 1 192 ? -8.586 14.055 -3.473 1 97.94 192 ARG A C 1
ATOM 1522 O O . ARG A 1 192 ? -8.234 14.641 -4.5 1 97.94 192 ARG A O 1
ATOM 1529 N N . PHE A 1 193 ? -9.672 14.344 -2.877 1 97.38 193 PHE A N 1
ATOM 1530 C CA . PHE A 1 193 ? -10.531 15.438 -3.322 1 97.38 193 PHE A CA 1
ATOM 1531 C C . PHE A 1 193 ? -9.852 16.781 -3.117 1 97.38 193 PHE A C 1
ATOM 1533 O O . PHE A 1 193 ? -9.75 17.578 -4.051 1 97.38 193 PHE A O 1
ATOM 1540 N N . PHE A 1 194 ? -9.281 17.047 -1.906 1 97.25 194 PHE A N 1
ATOM 1541 C CA . PHE A 1 194 ? -8.766 18.375 -1.542 1 97.25 194 PHE A CA 1
ATOM 1542 C C . PHE A 1 194 ? -7.414 18.625 -2.193 1 97.25 194 PHE A C 1
ATOM 1544 O O . PHE A 1 194 ? -7.078 19.766 -2.52 1 97.25 194 PHE A O 1
ATOM 1551 N N . CYS A 1 195 ? -6.684 17.578 -2.379 1 98.06 195 CYS A N 1
ATOM 1552 C CA . CYS A 1 195 ? -5.312 17.734 -2.842 1 98.06 195 CYS A CA 1
ATOM 1553 C C . CYS A 1 195 ? -5.188 17.375 -4.316 1 98.06 195 CYS A C 1
ATOM 1555 O O . CYS A 1 195 ? -4.141 17.609 -4.93 1 98.06 195 CYS A O 1
ATOM 1557 N N . LYS A 1 196 ? -6.273 16.75 -4.91 1 97.56 196 LYS A N 1
ATOM 1558 C CA . LYS A 1 196 ? -6.281 16.328 -6.309 1 97.56 196 LYS A CA 1
ATOM 1559 C C . LYS A 1 196 ? -5.121 15.383 -6.605 1 97.56 196 LYS A C 1
ATOM 1561 O O . LYS A 1 196 ? -4.41 15.555 -7.598 1 97.56 196 LYS A O 1
ATOM 1566 N N . TRP A 1 197 ? -4.922 14.5 -5.676 1 97.88 197 TRP A N 1
ATOM 1567 C CA . TRP A 1 197 ? -3.926 13.461 -5.918 1 97.88 197 TRP A CA 1
ATOM 1568 C C . TRP A 1 197 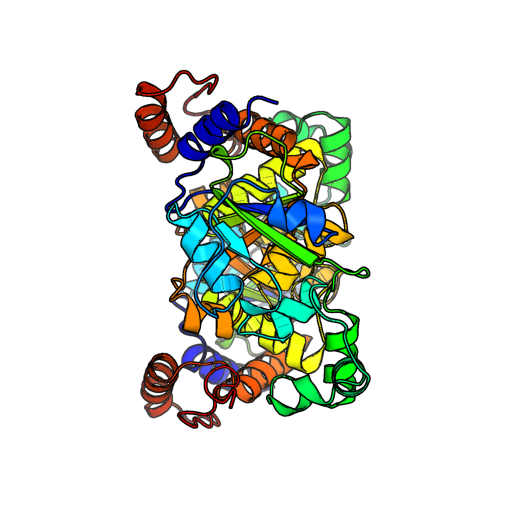? -4.332 12.578 -7.094 1 97.88 197 TRP A C 1
ATOM 1570 O O . TRP A 1 197 ? -5.516 12.305 -7.293 1 97.88 197 TRP A O 1
ATOM 1580 N N . ASP A 1 198 ? -3.344 12.07 -7.832 1 96.44 198 ASP A N 1
ATOM 1581 C CA . ASP A 1 198 ? -3.594 11.18 -8.961 1 96.44 198 ASP A CA 1
ATOM 1582 C C . ASP A 1 198 ? -3.971 9.781 -8.484 1 96.44 198 ASP A C 1
ATOM 1584 O O . ASP A 1 198 ? -3.701 9.414 -7.336 1 96.44 198 ASP A O 1
ATOM 1588 N N . GLU A 1 199 ? -4.562 9.016 -9.391 1 97.56 199 GLU A N 1
ATOM 1589 C CA . GLU A 1 199 ? -4.957 7.648 -9.07 1 97.56 199 GLU A CA 1
ATOM 1590 C C . GLU A 1 199 ? -3.74 6.793 -8.719 1 97.56 199 GLU A C 1
ATOM 1592 O O . GLU A 1 199 ? -3.861 5.805 -7.992 1 97.56 199 GLU A O 1
ATOM 1597 N N . CYS A 1 200 ? -2.568 7.246 -9.141 1 98 200 CYS A N 1
ATOM 1598 C CA . CYS A 1 200 ? -1.323 6.512 -8.953 1 98 200 CYS A CA 1
ATOM 1599 C C . 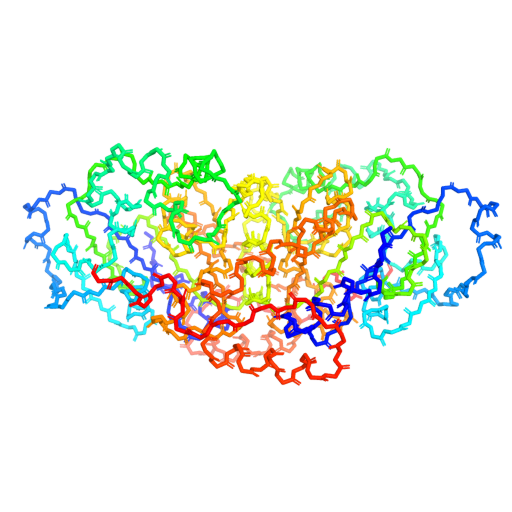CYS A 1 200 ? -0.654 6.898 -7.641 1 98 200 CYS A C 1
ATOM 1601 O O . CYS A 1 200 ? 0.244 6.203 -7.164 1 98 200 CYS A O 1
ATOM 1603 N N . ASP A 1 201 ? -1.154 7.945 -6.984 1 98.62 201 ASP A N 1
ATOM 1604 C CA . ASP A 1 201 ? -0.494 8.469 -5.793 1 98.62 201 ASP A CA 1
ATOM 1605 C C . ASP A 1 201 ? -0.819 7.625 -4.566 1 98.62 201 ASP A C 1
ATOM 1607 O O . ASP A 1 201 ? -1.956 7.18 -4.395 1 98.62 201 ASP A O 1
ATOM 1611 N N . MET A 1 202 ? 0.182 7.324 -3.736 1 98.69 202 MET A N 1
ATOM 1612 C CA . MET A 1 202 ? 0.038 6.754 -2.4 1 98.69 202 MET A CA 1
ATOM 1613 C C . MET A 1 202 ? 1.07 7.344 -1.444 1 98.69 202 MET A C 1
ATOM 1615 O O . MET A 1 202 ? 1.933 8.117 -1.856 1 98.69 202 MET A O 1
ATOM 1619 N N . GLY A 1 203 ? 0.873 7.09 -0.163 1 98.75 203 GLY A N 1
ATOM 1620 C CA . GLY A 1 203 ? 1.717 7.719 0.841 1 98.75 203 GLY A CA 1
ATOM 1621 C C . GLY A 1 203 ? 2.594 6.73 1.588 1 98.75 203 GLY A C 1
ATOM 1622 O O . GLY A 1 203 ? 2.234 5.559 1.731 1 98.75 203 GLY A O 1
ATOM 1623 N N . VAL A 1 204 ? 3.713 7.172 2.043 1 98.88 204 VAL A N 1
ATOM 1624 C CA . VAL A 1 204 ? 4.555 6.48 3.014 1 98.88 204 VAL A CA 1
ATOM 1625 C C . VAL A 1 204 ? 5.031 7.465 4.078 1 98.88 204 VAL A C 1
ATOM 1627 O O . VAL A 1 204 ? 5.336 8.617 3.773 1 98.88 204 VAL A O 1
ATOM 1630 N N . GLY A 1 205 ? 4.949 7.086 5.312 1 98.88 205 GLY A N 1
ATOM 1631 C CA . GLY A 1 205 ? 5.48 7.832 6.441 1 98.88 205 GLY A CA 1
ATOM 1632 C C . GLY A 1 205 ? 6.406 7.008 7.32 1 98.88 205 GLY A C 1
ATOM 1633 O O . GLY A 1 205 ? 6.188 5.809 7.508 1 98.88 205 GLY A O 1
ATOM 1634 N N . PHE A 1 206 ? 7.402 7.641 7.836 1 98.88 206 PHE A N 1
ATOM 1635 C CA . PHE A 1 206 ? 8.281 6.992 8.805 1 98.88 206 PHE A CA 1
ATOM 1636 C C . PHE A 1 206 ? 8.945 8.023 9.711 1 98.88 206 PHE A C 1
ATOM 1638 O O . PHE A 1 206 ? 9.07 9.188 9.344 1 98.88 206 PHE A O 1
ATOM 1645 N N . PRO A 1 207 ? 9.328 7.598 10.93 1 98.88 207 PRO A N 1
ATOM 1646 C CA . PRO A 1 207 ? 10.055 8.523 11.797 1 98.88 207 PRO A CA 1
ATOM 1647 C C . PRO A 1 207 ? 11.422 8.906 11.234 1 98.88 207 PRO A C 1
ATOM 1649 O O . PRO A 1 207 ? 12.094 8.078 10.617 1 98.88 207 PRO A O 1
ATOM 1652 N N . PHE A 1 208 ? 11.852 10.062 11.508 1 98.69 208 PHE A N 1
ATOM 1653 C CA . PHE A 1 208 ? 13.094 10.586 10.953 1 98.69 208 PHE A CA 1
ATOM 1654 C C . PHE A 1 208 ? 14.281 9.719 11.359 1 98.69 208 PHE A C 1
ATOM 1656 O O . PHE A 1 208 ? 15.25 9.594 10.609 1 98.69 208 PHE A O 1
ATOM 1663 N N . ASN A 1 209 ? 14.227 9.133 12.445 1 98.44 209 ASN A N 1
ATOM 1664 C CA . ASN A 1 209 ? 15.352 8.344 12.93 1 98.44 209 ASN A CA 1
ATOM 1665 C C . ASN A 1 209 ? 15.617 7.129 12.039 1 98.44 209 ASN A C 1
ATOM 1667 O O . ASN A 1 209 ? 16.672 6.5 12.133 1 98.44 209 ASN A O 1
ATOM 1671 N N . LYS A 1 210 ? 14.781 6.824 11.094 1 98.31 210 LYS A N 1
ATOM 1672 C CA . LYS A 1 210 ? 15 5.73 10.148 1 98.31 210 LYS A CA 1
ATOM 1673 C C . LYS A 1 210 ? 15.484 6.262 8.797 1 98.31 210 LYS A C 1
ATOM 1675 O O . LYS A 1 210 ? 15.766 5.48 7.887 1 98.31 210 LYS A O 1
ATOM 1680 N N . PHE A 1 211 ? 15.617 7.512 8.727 1 98.5 211 PHE A N 1
ATOM 1681 C CA . PHE A 1 211 ? 15.883 8.188 7.461 1 98.5 211 PHE A CA 1
ATOM 1682 C C . PHE A 1 211 ? 17.188 7.707 6.855 1 98.5 211 PHE A C 1
ATOM 1684 O O . PHE A 1 211 ? 17.25 7.34 5.68 1 98.5 211 PHE A O 1
ATOM 1691 N N . LYS A 1 212 ? 18.219 7.703 7.598 1 97.75 212 LYS A N 1
ATOM 1692 C CA . LYS A 1 212 ? 19.531 7.273 7.109 1 97.75 212 LYS A CA 1
ATOM 1693 C C . LYS A 1 212 ? 19.5 5.801 6.703 1 97.75 212 LYS A C 1
ATOM 1695 O O . LYS A 1 212 ? 20.141 5.418 5.719 1 97.75 212 LYS A O 1
ATOM 1700 N N . ASP A 1 213 ? 18.844 4.996 7.484 1 98.25 213 ASP A N 1
ATOM 1701 C CA . ASP A 1 213 ? 18.734 3.576 7.164 1 98.25 213 ASP A CA 1
ATOM 1702 C C . ASP A 1 213 ? 17.984 3.361 5.855 1 98.25 213 ASP A C 1
ATOM 1704 O O . ASP A 1 213 ? 18.312 2.469 5.078 1 98.25 213 ASP A O 1
ATOM 1708 N N . ILE A 1 214 ? 16.938 4.145 5.637 1 98.5 214 ILE A N 1
ATOM 1709 C CA . ILE A 1 214 ? 16.172 4.047 4.402 1 98.5 214 ILE A CA 1
ATOM 1710 C C . ILE A 1 214 ? 17.062 4.43 3.215 1 98.5 214 ILE A C 1
ATOM 1712 O O . ILE A 1 214 ? 17.078 3.734 2.195 1 98.5 214 ILE A O 1
ATOM 1716 N N . GLU A 1 215 ? 17.797 5.516 3.334 1 97.75 215 GLU A N 1
ATOM 1717 C CA . GLU A 1 215 ? 18.734 5.879 2.271 1 97.75 215 GLU A CA 1
ATOM 1718 C C . GLU A 1 215 ? 19.703 4.746 1.982 1 97.75 215 GLU A C 1
ATOM 1720 O O . GLU A 1 215 ? 19.906 4.371 0.826 1 97.75 215 GLU A O 1
ATOM 1725 N N . ASN A 1 216 ? 20.328 4.281 3.07 1 97.62 216 ASN A N 1
ATOM 1726 C CA . ASN A 1 216 ? 21.312 3.209 2.918 1 97.62 216 ASN A CA 1
ATOM 1727 C C . ASN A 1 216 ? 20.703 1.989 2.23 1 97.62 216 ASN A C 1
ATOM 1729 O O . ASN A 1 216 ? 21.328 1.4 1.343 1 97.62 216 ASN A O 1
ATOM 1733 N N . GLY A 1 217 ? 19.516 1.606 2.65 1 98.38 217 GLY A N 1
ATOM 1734 C CA . GLY A 1 217 ? 18.844 0.477 2.035 1 98.38 217 GLY A CA 1
ATOM 1735 C C . GLY A 1 217 ? 18.578 0.676 0.554 1 98.38 217 GLY A C 1
ATOM 1736 O O . GLY A 1 217 ? 18.75 -0.249 -0.242 1 98.38 217 GLY A O 1
ATOM 1737 N N . ILE A 1 218 ? 18.125 1.864 0.204 1 98.31 218 ILE A N 1
ATOM 1738 C CA . ILE A 1 218 ? 17.859 2.174 -1.194 1 98.31 218 ILE A CA 1
ATOM 1739 C C . ILE A 1 218 ? 19.141 2.051 -2.012 1 98.31 218 ILE A C 1
ATOM 1741 O O . ILE A 1 218 ? 19.141 1.424 -3.074 1 98.31 218 ILE A O 1
ATOM 1745 N N . LEU A 1 219 ? 20.203 2.598 -1.496 1 97.25 219 LEU A N 1
ATOM 1746 C CA . LEU A 1 219 ? 21.469 2.596 -2.225 1 97.25 219 LEU A CA 1
ATOM 1747 C C . LEU A 1 219 ? 22.031 1.183 -2.338 1 97.25 219 LEU A C 1
ATOM 1749 O O . LEU A 1 219 ? 22.531 0.788 -3.396 1 97.25 219 LEU A O 1
ATOM 1753 N N . LYS A 1 220 ? 21.938 0.42 -1.274 1 97.44 220 LYS A N 1
ATOM 1754 C CA . LYS A 1 220 ? 22.547 -0.909 -1.231 1 97.44 220 LYS A CA 1
ATOM 1755 C C . LYS A 1 220 ? 21.734 -1.903 -2.066 1 97.44 220 LYS A C 1
ATOM 1757 O O . LYS A 1 220 ? 22.297 -2.875 -2.586 1 97.44 220 LYS A O 1
ATOM 1762 N N . THR A 1 221 ? 20.469 -1.639 -2.26 1 97.88 221 THR A N 1
ATOM 1763 C CA . THR A 1 221 ? 19.641 -2.586 -3.004 1 97.88 221 THR A CA 1
ATOM 1764 C C . THR A 1 221 ? 19.422 -2.107 -4.434 1 97.88 221 THR A C 1
ATOM 1766 O O . THR A 1 221 ? 18.719 -2.752 -5.211 1 97.88 221 THR A O 1
ATOM 1769 N N . LEU A 1 222 ? 19.984 -1.006 -4.785 1 97.62 222 LEU A N 1
ATOM 1770 C CA . LEU A 1 222 ? 19.781 -0.404 -6.098 1 97.62 222 LEU A CA 1
ATOM 1771 C C . LEU A 1 222 ? 20.156 -1.374 -7.207 1 97.62 222 LEU A C 1
ATOM 1773 O O . LEU A 1 222 ? 19.359 -1.661 -8.094 1 97.62 222 LEU A O 1
ATOM 1777 N N . ASN A 1 223 ? 21.281 -1.967 -7.156 1 96.69 223 ASN A N 1
ATOM 1778 C CA . ASN A 1 223 ? 21.828 -2.775 -8.242 1 96.69 223 ASN A CA 1
ATOM 1779 C C . ASN A 1 223 ? 21.078 -4.102 -8.383 1 96.69 223 ASN A C 1
ATOM 1781 O O . ASN A 1 223 ? 20.719 -4.5 -9.484 1 96.69 223 ASN A O 1
ATOM 1785 N N . PRO A 1 224 ? 20.766 -4.738 -7.305 1 96.56 224 PRO A N 1
ATOM 1786 C CA . PRO A 1 224 ? 20.062 -6.004 -7.484 1 96.56 224 PRO A CA 1
ATOM 1787 C C . PRO A 1 224 ? 18.578 -5.805 -7.836 1 96.56 224 PRO A C 1
ATOM 1789 O O . PRO A 1 224 ? 17.938 -6.723 -8.352 1 96.56 224 PRO A O 1
ATOM 1792 N N . THR A 1 225 ? 18 -4.629 -7.625 1 97.06 225 THR A N 1
ATOM 1793 C CA . THR A 1 225 ? 16.562 -4.504 -7.75 1 97.06 225 THR A CA 1
ATOM 1794 C C . THR A 1 225 ? 16.188 -3.678 -8.977 1 97.06 225 THR A C 1
ATOM 1796 O O . THR A 1 225 ? 15.172 -3.941 -9.625 1 97.06 225 THR A O 1
ATOM 1799 N N . GLU A 1 226 ? 16.969 -2.646 -9.297 1 97.19 226 GLU A N 1
ATOM 1800 C CA . GLU A 1 226 ? 16.609 -1.729 -10.375 1 97.19 226 GLU A CA 1
ATOM 1801 C C . GLU A 1 226 ? 17.016 -2.285 -11.734 1 97.19 226 GLU A C 1
ATOM 1803 O O . GLU A 1 226 ? 18.141 -2.754 -11.906 1 97.19 226 GLU A O 1
ATOM 1808 N N . GLN A 1 227 ? 16.062 -2.229 -12.656 1 95.12 227 GLN A N 1
ATOM 1809 C CA . GLN A 1 227 ? 16.375 -2.637 -14.023 1 95.12 227 GLN A CA 1
ATOM 1810 C C . GLN A 1 227 ? 17.312 -1.644 -14.695 1 95.12 227 GLN A C 1
ATOM 1812 O O . GLN A 1 227 ? 17.422 -0.492 -14.266 1 95.12 227 GLN A O 1
ATOM 1817 N N . ASN A 1 228 ? 17.859 -2.037 -15.781 1 95.81 228 ASN A N 1
ATOM 1818 C CA . ASN A 1 228 ? 18.875 -1.238 -16.453 1 95.81 228 ASN A CA 1
ATOM 1819 C C . ASN A 1 228 ? 18.328 0.107 -16.906 1 95.81 228 ASN A C 1
ATOM 1821 O O . ASN A 1 228 ? 19.016 1.123 -16.844 1 95.81 228 ASN A O 1
ATOM 1825 N N . TYR A 1 229 ? 17.109 0.096 -17.391 1 95.19 229 TYR A N 1
ATOM 1826 C CA . TYR A 1 229 ? 16.578 1.362 -17.891 1 95.19 229 TYR A CA 1
ATOM 1827 C C . TYR A 1 229 ? 16.375 2.354 -16.75 1 95.19 229 TYR A C 1
ATOM 1829 O O . TYR A 1 229 ? 16.578 3.557 -16.922 1 95.19 229 TYR A O 1
ATOM 1837 N N . LYS A 1 230 ? 16.016 1.896 -15.594 1 96.12 230 LYS A N 1
ATOM 1838 C CA . LYS A 1 230 ? 15.906 2.754 -14.422 1 96.12 230 LYS A CA 1
ATOM 1839 C C . LYS A 1 230 ? 17.281 3.227 -13.953 1 96.12 230 LYS A C 1
ATOM 1841 O O . LYS A 1 230 ? 17.438 4.375 -13.531 1 96.12 230 LYS A O 1
ATOM 1846 N N . LYS A 1 231 ? 18.234 2.34 -14 1 96.38 231 LYS A N 1
ATOM 1847 C CA . LYS A 1 231 ? 19.609 2.699 -13.641 1 96.38 231 LYS A CA 1
ATOM 1848 C C . LYS A 1 231 ? 20.125 3.82 -14.531 1 96.38 231 LYS A C 1
ATOM 1850 O O . LYS A 1 231 ? 20.828 4.723 -14.062 1 96.38 231 LYS A O 1
ATOM 1855 N N . LYS A 1 232 ? 19.812 3.713 -15.75 1 96.25 232 LYS A N 1
ATOM 1856 C CA . LYS A 1 232 ? 20.219 4.758 -16.688 1 96.25 232 LYS A CA 1
ATOM 1857 C C . LYS A 1 232 ? 19.625 6.105 -16.297 1 96.25 232 LYS A C 1
ATOM 1859 O O . LYS A 1 232 ? 20.281 7.137 -16.391 1 96.25 232 LYS A O 1
ATOM 1864 N N . GLU A 1 233 ? 18.359 6.07 -15.945 1 94.62 233 GLU A N 1
ATOM 1865 C CA . GLU A 1 233 ? 17.703 7.297 -15.492 1 94.62 233 GLU A CA 1
ATOM 1866 C C . GLU A 1 233 ? 18.391 7.859 -14.25 1 94.62 233 GLU A C 1
ATOM 1868 O O . GLU A 1 233 ? 18.625 9.07 -14.156 1 94.62 233 GLU A O 1
ATOM 1873 N N . ILE A 1 234 ? 18.703 6.977 -13.336 1 95.5 234 ILE A N 1
ATOM 1874 C CA . ILE A 1 234 ? 19.359 7.379 -12.094 1 95.5 234 ILE A CA 1
ATOM 1875 C C . ILE A 1 234 ? 20.734 7.961 -12.398 1 95.5 234 ILE A C 1
ATOM 1877 O O . ILE A 1 234 ? 21.109 9 -11.852 1 95.5 234 ILE A O 1
ATOM 1881 N N . GLU A 1 235 ? 21.422 7.324 -13.242 1 94.69 235 GLU A N 1
ATOM 1882 C CA . GLU A 1 235 ? 22.766 7.785 -13.625 1 94.69 235 GLU A CA 1
ATOM 1883 C C . GLU A 1 235 ? 22.703 9.195 -14.211 1 94.69 235 GLU A C 1
ATOM 1885 O O . GLU A 1 235 ? 23.562 10.023 -13.922 1 94.69 235 GLU A O 1
ATOM 1890 N N . SER A 1 236 ? 21.766 9.438 -15.008 1 93.75 236 SER A N 1
ATOM 1891 C CA . SER A 1 236 ? 21.625 10.75 -15.625 1 93.75 236 SER A CA 1
ATOM 1892 C C . SER A 1 236 ? 21.375 11.828 -14.578 1 93.75 236 SER A C 1
ATOM 1894 O O . SER A 1 236 ? 21.844 12.961 -14.719 1 93.75 236 SER A O 1
ATOM 1896 N N . LYS A 1 237 ? 20.734 11.5 -13.516 1 91.44 237 LYS A N 1
ATOM 1897 C CA . LYS A 1 237 ? 20.422 12.453 -12.453 1 91.44 237 LYS A CA 1
ATOM 1898 C C . LYS A 1 237 ? 21.625 12.664 -11.531 1 91.44 237 LYS A C 1
ATOM 1900 O O . LYS A 1 237 ? 21.719 13.703 -10.867 1 91.44 237 LYS A O 1
ATOM 1905 N N . CYS A 1 238 ? 22.484 11.672 -11.508 1 89.5 238 CYS A N 1
ATOM 1906 C CA . CYS A 1 238 ? 23.641 11.727 -10.617 1 89.5 238 CYS A CA 1
ATOM 1907 C C . CYS A 1 238 ? 24.734 12.617 -11.203 1 89.5 238 CYS A C 1
ATOM 1909 O O . CYS A 1 238 ? 25.625 13.062 -10.484 1 89.5 238 CYS A O 1
ATOM 1911 N N . LYS A 1 239 ? 24.734 12.844 -12.453 1 85.19 239 LYS A N 1
ATOM 1912 C CA . LYS A 1 239 ? 25.766 13.664 -13.086 1 85.19 239 LYS A CA 1
ATOM 1913 C C . LYS A 1 239 ? 25.797 15.07 -12.492 1 85.19 239 LYS A C 1
ATOM 1915 O O . LYS A 1 239 ? 26.844 15.719 -12.492 1 85.19 239 LYS A O 1
ATOM 1920 N N . ASN A 1 240 ? 24.797 15.461 -11.953 1 74.44 240 ASN A N 1
ATOM 1921 C CA . ASN A 1 240 ? 24.672 16.844 -11.492 1 74.44 240 ASN A CA 1
ATOM 1922 C C . ASN A 1 240 ? 24.812 16.953 -9.977 1 74.44 240 ASN A C 1
ATOM 1924 O O . ASN A 1 240 ? 24.516 18 -9.398 1 74.44 240 ASN A O 1
ATOM 1928 N N . ILE A 1 241 ? 25.156 15.719 -9.398 1 76.81 241 ILE A N 1
ATOM 1929 C CA . ILE A 1 241 ? 25.234 15.789 -7.945 1 76.81 241 ILE A CA 1
ATOM 1930 C C . ILE A 1 241 ? 26.453 14.992 -7.461 1 76.81 241 ILE A C 1
ATOM 1932 O O . ILE A 1 241 ? 26.922 14.078 -8.148 1 76.81 241 ILE A O 1
ATOM 1936 N N . GLU A 1 242 ? 27.094 15.484 -6.441 1 74.44 242 GLU A N 1
ATOM 1937 C CA . GLU A 1 242 ? 28.094 14.656 -5.758 1 74.44 242 GLU A CA 1
ATOM 1938 C C . GLU A 1 242 ? 27.422 13.484 -5.039 1 74.44 242 GLU A C 1
ATOM 1940 O O . GLU A 1 242 ? 26.719 13.68 -4.051 1 74.44 242 GLU A O 1
ATOM 1945 N N . SER A 1 243 ? 27.422 12.367 -5.754 1 75 243 SER A N 1
ATOM 1946 C CA . SER A 1 243 ? 26.703 11.25 -5.168 1 75 243 SER A CA 1
ATOM 1947 C C . SER A 1 243 ? 27.609 10.055 -4.926 1 75 243 SER A C 1
ATOM 1949 O O . SER A 1 243 ? 28.672 9.953 -5.535 1 75 243 SER A O 1
ATOM 1951 N N . ASN A 1 244 ? 27.266 9.32 -3.893 1 83.44 244 ASN A N 1
ATOM 1952 C CA . ASN A 1 244 ? 27.922 8.047 -3.607 1 83.44 244 ASN A CA 1
ATOM 1953 C C . ASN A 1 244 ? 27.141 6.871 -4.191 1 83.44 244 ASN A C 1
ATOM 1955 O O . ASN A 1 244 ? 27.234 5.75 -3.695 1 83.44 244 ASN A O 1
ATOM 1959 N N . ILE A 1 245 ? 26.406 7.184 -5.172 1 91.44 245 ILE A N 1
ATOM 1960 C CA . ILE A 1 245 ? 25.578 6.152 -5.781 1 91.44 245 ILE A CA 1
ATOM 1961 C C . ILE A 1 245 ? 26.406 5.312 -6.738 1 91.44 245 ILE A C 1
ATOM 1963 O O . ILE A 1 245 ? 27 5.84 -7.688 1 91.44 245 ILE A O 1
ATOM 1967 N N . ASP A 1 246 ? 26.547 4.066 -6.453 1 93.38 246 ASP A N 1
ATOM 1968 C CA . ASP A 1 246 ? 27.234 3.092 -7.289 1 93.38 246 ASP A CA 1
ATOM 1969 C C . ASP A 1 246 ? 26.266 2.326 -8.172 1 93.38 246 ASP A C 1
ATOM 1971 O O . ASP A 1 246 ? 25.438 1.557 -7.68 1 93.38 246 ASP A O 1
ATOM 1975 N N . ILE A 1 247 ? 26.375 2.543 -9.445 1 95.5 247 ILE A N 1
ATOM 1976 C CA . ILE A 1 247 ? 25.469 1.903 -10.375 1 95.5 247 ILE A CA 1
ATOM 1977 C C . ILE A 1 247 ? 26.203 0.824 -11.172 1 95.5 247 ILE A C 1
ATOM 1979 O O . ILE A 1 247 ? 27.234 1.096 -11.789 1 95.5 247 ILE A O 1
ATOM 1983 N N . LYS A 1 248 ? 25.734 -0.348 -11.039 1 95.75 248 LYS A N 1
ATOM 1984 C CA . LYS A 1 248 ? 26.234 -1.486 -11.805 1 95.75 248 LYS A CA 1
ATOM 1985 C C . LYS A 1 248 ? 25.125 -2.129 -12.633 1 95.75 248 LYS A C 1
ATOM 1987 O O . LYS A 1 248 ? 24.125 -2.594 -12.078 1 95.75 248 LYS A O 1
ATOM 1992 N N . TYR A 1 249 ? 25.359 -2.184 -13.938 1 95.56 249 TYR A N 1
ATOM 1993 C CA . TYR A 1 249 ? 24.359 -2.748 -14.844 1 95.56 249 TYR A CA 1
ATOM 1994 C C . TYR A 1 249 ? 24.406 -4.27 -14.812 1 95.56 249 TYR A C 1
ATOM 1996 O O . TYR A 1 249 ? 25.422 -4.867 -14.461 1 95.56 249 TYR A O 1
ATOM 2004 N N . ASN A 1 250 ? 23.266 -4.961 -15.086 1 94.31 250 ASN A N 1
ATOM 2005 C CA . ASN A 1 250 ? 23.125 -6.402 -15.266 1 94.31 250 ASN A CA 1
ATOM 2006 C C . ASN A 1 250 ? 23.406 -7.16 -13.977 1 94.31 250 ASN A C 1
ATOM 2008 O O . ASN A 1 250 ? 24.031 -8.219 -14 1 94.31 250 ASN A O 1
ATOM 2012 N N . GLU A 1 251 ? 23.047 -6.582 -12.852 1 93.81 251 GLU A N 1
ATOM 2013 C CA . GLU A 1 251 ? 23.266 -7.23 -11.562 1 93.81 251 GLU A CA 1
ATOM 2014 C C . GLU A 1 251 ? 21.938 -7.496 -10.844 1 93.81 251 GLU A C 1
ATOM 2016 O O . GLU A 1 251 ? 21.906 -7.648 -9.625 1 93.81 251 GLU A O 1
ATOM 2021 N N . ASN A 1 252 ? 20.922 -7.57 -11.578 1 94.75 252 ASN A N 1
ATOM 2022 C CA . ASN A 1 252 ? 19.625 -7.848 -10.977 1 94.75 252 ASN A CA 1
ATOM 2023 C C . ASN A 1 252 ? 19.531 -9.297 -10.508 1 94.75 252 ASN A C 1
ATOM 2025 O O . ASN A 1 252 ? 19.953 -10.211 -11.203 1 94.75 252 ASN A O 1
ATOM 2029 N N . TYR A 1 253 ? 18.875 -9.492 -9.43 1 92 253 TYR A N 1
ATOM 2030 C CA . TYR A 1 253 ? 18.75 -10.828 -8.867 1 92 253 TYR A CA 1
ATOM 2031 C C . TYR A 1 253 ? 17.828 -11.695 -9.719 1 92 253 TYR A C 1
ATOM 2033 O O . TYR A 1 253 ? 17.922 -12.922 -9.688 1 92 253 TYR A O 1
ATOM 2041 N N . PHE A 1 254 ? 16.938 -11.133 -10.508 1 90.19 254 PHE A N 1
ATOM 2042 C CA . PHE A 1 254 ? 15.906 -11.875 -11.227 1 90.19 254 PHE A CA 1
ATOM 2043 C C . PHE A 1 254 ? 16.359 -12.203 -12.641 1 90.19 254 PHE A C 1
ATOM 2045 O O . PHE A 1 254 ? 15.633 -12.852 -13.398 1 90.19 254 PHE A O 1
ATOM 2052 N N . VAL A 1 255 ? 17.344 -11.695 -13.25 1 80.75 255 VAL A N 1
ATOM 2053 C CA . VAL A 1 255 ? 17.875 -12.07 -14.555 1 80.75 255 VAL A CA 1
ATOM 2054 C C . VAL A 1 255 ? 18.953 -13.125 -14.383 1 80.75 255 VAL A C 1
ATOM 2056 O O . VAL A 1 255 ? 19.156 -13.969 -15.266 1 80.75 255 VAL A O 1
ATOM 2059 N N . ASN A 1 256 ? 19.688 -13.055 -13.359 1 62.12 256 ASN A N 1
ATOM 2060 C CA . ASN A 1 256 ? 20.828 -13.945 -13.188 1 62.12 256 ASN A CA 1
ATOM 2061 C C . ASN A 1 256 ? 20.406 -15.305 -12.656 1 62.12 256 ASN A C 1
ATOM 2063 O O . ASN A 1 256 ? 21.25 -16.094 -12.227 1 62.12 256 ASN A O 1
ATOM 2067 N N . TYR A 1 257 ? 19.109 -15.539 -12.656 1 50.19 257 TYR A N 1
ATOM 2068 C CA . TYR A 1 257 ? 18.75 -16.875 -12.219 1 50.19 257 TYR A CA 1
ATOM 2069 C C . TYR A 1 257 ? 19.141 -17.906 -13.273 1 50.19 257 TYR A C 1
ATOM 2071 O O . TYR A 1 257 ? 18.672 -17.844 -14.414 1 50.19 257 TYR A O 1
ATOM 2079 N N . LYS A 1 258 ? 20.484 -18.266 -13.328 1 41.78 258 LYS A N 1
ATOM 2080 C CA . LYS A 1 258 ? 20.906 -19.484 -14.031 1 41.78 258 LYS A CA 1
ATOM 2081 C C . LYS A 1 258 ? 20.453 -20.734 -13.297 1 41.78 258 LYS A C 1
ATOM 2083 O O . LYS A 1 258 ? 20.453 -20.781 -12.062 1 41.78 258 LYS A O 1
ATOM 2088 N N . MET B 1 1 ? -23.109 -18.625 -4.215 1 72.69 1 MET B N 1
ATOM 2089 C CA . MET B 1 1 ? -22.797 -17.219 -4.457 1 72.69 1 MET B CA 1
ATOM 2090 C C . MET B 1 1 ? -22.719 -16.938 -5.953 1 72.69 1 MET B C 1
ATOM 2092 O O . MET B 1 1 ? -22.234 -17.766 -6.727 1 72.69 1 MET B O 1
ATOM 2096 N N . ASP B 1 2 ? -23.391 -15.883 -6.406 1 88.12 2 ASP B N 1
ATOM 2097 C CA . ASP B 1 2 ? -23.328 -15.508 -7.816 1 88.12 2 ASP B CA 1
ATOM 2098 C C . ASP B 1 2 ? -22.062 -14.703 -8.117 1 88.12 2 ASP B C 1
ATOM 2100 O O . ASP B 1 2 ? -22.094 -13.477 -8.148 1 88.12 2 ASP B O 1
ATOM 2104 N N . ILE B 1 3 ? -20.938 -15.406 -8.406 1 95.69 3 ILE B N 1
ATOM 2105 C CA . ILE B 1 3 ? -19.609 -14.828 -8.594 1 95.69 3 ILE B CA 1
ATOM 2106 C C . ILE B 1 3 ? -19.625 -13.859 -9.773 1 95.69 3 ILE B C 1
ATOM 2108 O O . ILE B 1 3 ? -19.078 -12.758 -9.688 1 95.69 3 ILE B O 1
ATOM 2112 N N . LYS B 1 4 ? -20.297 -14.219 -10.781 1 93.44 4 LYS B N 1
ATOM 2113 C CA . LYS B 1 4 ? -20.344 -13.43 -12.008 1 93.44 4 LYS B CA 1
ATOM 2114 C C . LYS B 1 4 ? -20.984 -12.07 -11.758 1 93.44 4 LYS B C 1
ATOM 2116 O O . LYS B 1 4 ? -20.469 -11.039 -12.203 1 93.44 4 LYS B O 1
ATOM 2121 N N . ASN B 1 5 ? -22.078 -12.086 -11.062 1 92.19 5 ASN B N 1
ATOM 2122 C CA . ASN B 1 5 ? -22.781 -10.836 -10.773 1 92.19 5 ASN B CA 1
ATOM 2123 C C . ASN B 1 5 ? -21.953 -9.922 -9.883 1 92.19 5 ASN B C 1
ATOM 2125 O O . ASN B 1 5 ? -21.938 -8.703 -10.078 1 92.19 5 ASN B O 1
ATOM 2129 N N . ILE B 1 6 ? -21.312 -10.531 -8.938 1 94.69 6 ILE B N 1
ATOM 2130 C CA . ILE B 1 6 ? -20.469 -9.75 -8.039 1 94.69 6 ILE B CA 1
ATOM 2131 C C . ILE B 1 6 ? -19.312 -9.141 -8.812 1 94.69 6 ILE B C 1
ATOM 2133 O O . ILE B 1 6 ? -18.984 -7.965 -8.633 1 94.69 6 ILE B O 1
ATOM 2137 N N . CYS B 1 7 ? -18.734 -9.945 -9.711 1 96.06 7 CYS B N 1
ATOM 2138 C CA . CYS B 1 7 ? -17.641 -9.43 -10.539 1 96.06 7 CYS B CA 1
ATOM 2139 C C . CYS B 1 7 ? -18.109 -8.258 -11.391 1 96.06 7 CYS B C 1
ATOM 2141 O O . CYS B 1 7 ? -17.391 -7.27 -11.547 1 96.06 7 CYS B O 1
ATOM 2143 N N . GLN B 1 8 ? -19.281 -8.352 -11.898 1 93.31 8 GLN B N 1
ATOM 2144 C CA . GLN B 1 8 ? -19.828 -7.273 -12.719 1 93.31 8 GLN B CA 1
ATOM 2145 C C . GLN B 1 8 ? -19.969 -5.98 -11.922 1 93.31 8 GLN B C 1
ATOM 2147 O O . GLN B 1 8 ? -19.625 -4.902 -12.414 1 93.31 8 GLN B O 1
ATOM 2152 N N . ASN B 1 9 ? -20.484 -6.113 -10.711 1 93.75 9 ASN B N 1
ATOM 2153 C CA . ASN B 1 9 ? -20.578 -4.949 -9.836 1 93.75 9 ASN B CA 1
ATOM 2154 C C . ASN B 1 9 ? -19.219 -4.328 -9.57 1 93.75 9 ASN B C 1
ATOM 2156 O O . ASN B 1 9 ? -19.078 -3.104 -9.609 1 93.75 9 ASN B O 1
ATOM 2160 N N . LEU B 1 10 ? -18.234 -5.172 -9.352 1 96.5 10 LEU B N 1
ATOM 2161 C CA . LEU B 1 10 ? -16.906 -4.684 -8.992 1 96.5 10 LEU B CA 1
ATOM 2162 C C . LEU B 1 10 ? -16.203 -4.078 -10.203 1 96.5 10 LEU B C 1
ATOM 2164 O O . LEU B 1 10 ? -15.492 -3.078 -10.078 1 96.5 10 LEU B O 1
ATOM 2168 N N . TYR B 1 11 ? -16.406 -4.637 -11.352 1 95.38 11 TYR B N 1
ATOM 2169 C CA . TYR B 1 11 ? -15.844 -4.059 -12.562 1 95.38 11 TYR B CA 1
ATOM 2170 C C . TYR B 1 11 ? -16.469 -2.701 -12.867 1 95.38 11 TYR B C 1
ATOM 2172 O O . TYR B 1 11 ? -15.805 -1.805 -13.391 1 95.38 11 TYR B O 1
ATOM 2180 N N . ALA B 1 12 ? -17.703 -2.561 -12.516 1 93.69 12 ALA B N 1
ATOM 2181 C CA . ALA B 1 12 ? -18.391 -1.298 -12.758 1 93.69 12 ALA B CA 1
ATOM 2182 C C . ALA B 1 12 ? -17.953 -0.23 -11.766 1 93.69 12 ALA B C 1
ATOM 2184 O O . ALA B 1 12 ? -17.844 0.948 -12.109 1 93.69 12 ALA B O 1
ATOM 2185 N N . THR B 1 13 ? -17.672 -0.671 -10.586 1 95.81 13 THR B N 1
ATOM 2186 C CA . THR B 1 13 ? -17.438 0.304 -9.523 1 95.81 13 THR B CA 1
ATOM 2187 C C . THR B 1 13 ? -15.945 0.608 -9.391 1 95.81 13 THR B C 1
ATOM 2189 O O . THR B 1 13 ? -15.562 1.708 -8.984 1 95.81 13 THR B O 1
ATOM 2192 N N . LEU B 1 14 ? -15.18 -0.511 -9.719 1 95.81 14 LEU B N 1
ATOM 2193 C CA . LEU B 1 14 ? -13.727 -0.34 -9.664 1 95.81 14 LEU B CA 1
ATOM 2194 C C . LEU B 1 14 ? -13.148 -0.182 -11.07 1 95.81 14 LEU B C 1
ATOM 2196 O O . LEU B 1 14 ? -13.555 -0.885 -12 1 95.81 14 LEU B O 1
ATOM 2200 N N . ASN B 1 15 ? -12.758 0.902 -11.531 1 90.81 15 ASN B N 1
ATOM 2201 C CA . ASN B 1 15 ? -12.141 1.096 -12.844 1 90.81 15 ASN B CA 1
ATOM 2202 C C . ASN B 1 15 ? -10.891 0.233 -13.008 1 90.81 15 ASN B C 1
ATOM 2204 O O . ASN B 1 15 ? -9.789 0.755 -13.164 1 90.81 15 ASN B O 1
ATOM 2208 N N . LEU B 1 16 ? -11.18 -1.123 -13.102 1 95.25 16 LEU B N 1
ATOM 2209 C CA . LEU B 1 16 ? -10.062 -2.057 -13.203 1 95.25 16 LEU B CA 1
ATOM 2210 C C . LEU B 1 16 ? -9.633 -2.223 -14.656 1 95.25 16 LEU B C 1
ATOM 2212 O O . LEU B 1 16 ? -10.469 -2.416 -15.539 1 95.25 16 LEU B O 1
ATOM 2216 N N . GLU B 1 17 ? -8.344 -2.164 -14.906 1 93.06 17 GLU B N 1
ATOM 2217 C CA . GLU B 1 17 ? -7.793 -2.363 -16.234 1 93.06 17 GLU B CA 1
ATOM 2218 C C . GLU B 1 17 ? -7.664 -3.85 -16.562 1 93.06 17 GLU B C 1
ATOM 2220 O O . GLU B 1 17 ? -7.57 -4.227 -17.734 1 93.06 17 GLU B O 1
ATOM 2225 N N . ARG B 1 18 ? -7.648 -4.645 -15.555 1 97.12 18 ARG B N 1
ATOM 2226 C CA . ARG B 1 18 ? -7.457 -6.09 -15.672 1 97.12 18 ARG B CA 1
ATOM 2227 C C . ARG B 1 18 ? -8.516 -6.844 -14.875 1 97.12 18 ARG B C 1
ATOM 2229 O O . ARG B 1 18 ? -9.148 -6.281 -13.977 1 97.12 18 ARG B O 1
ATOM 2236 N N . LYS B 1 19 ? -8.68 -8.07 -15.234 1 98.5 19 LYS B N 1
ATOM 2237 C CA . LYS B 1 19 ? -9.664 -8.898 -14.531 1 98.5 19 LYS B CA 1
ATOM 2238 C C . LYS B 1 19 ? -9.156 -9.289 -13.148 1 98.5 19 LYS B C 1
ATOM 2240 O O . LYS B 1 19 ? -7.945 -9.391 -12.93 1 98.5 19 LYS B O 1
ATOM 2245 N N . MET B 1 20 ? -10.133 -9.477 -12.266 1 98.81 20 MET B N 1
ATOM 2246 C CA . MET B 1 20 ? -9.789 -10.109 -11 1 98.81 20 MET B CA 1
ATOM 2247 C C . MET B 1 20 ? -9.477 -11.594 -11.195 1 98.81 20 MET B C 1
ATOM 2249 O O . MET B 1 20 ? -10.109 -12.258 -12.016 1 98.81 20 MET B O 1
ATOM 2253 N N . VAL B 1 21 ? -8.523 -12.078 -10.414 1 98.94 21 VAL B N 1
ATOM 2254 C CA . VAL B 1 21 ? -8.039 -13.438 -10.648 1 98.94 21 VAL B CA 1
ATOM 2255 C C . VAL B 1 21 ? -8.383 -14.312 -9.445 1 98.94 21 VAL B C 1
ATOM 2257 O O . VAL B 1 21 ? -8.18 -13.914 -8.297 1 98.94 21 VAL B O 1
ATOM 2260 N N . GLY B 1 22 ? -8.969 -15.484 -9.711 1 98.88 22 GLY B N 1
ATOM 2261 C CA . GLY B 1 22 ? -9.148 -16.5 -8.68 1 98.88 22 GLY B CA 1
ATOM 2262 C C . GLY B 1 22 ? -8.086 -17.594 -8.727 1 98.88 22 GLY B C 1
ATOM 2263 O O . GLY B 1 22 ? -7.672 -18.016 -9.812 1 98.88 22 GLY B O 1
ATOM 2264 N N . ILE B 1 23 ? -7.609 -18.016 -7.582 1 98.94 23 ILE B N 1
ATOM 2265 C CA . ILE B 1 23 ? -6.676 -19.125 -7.434 1 98.94 23 ILE B CA 1
ATOM 2266 C C . ILE B 1 23 ? -7.309 -20.219 -6.586 1 98.94 23 ILE B C 1
ATOM 2268 O O . ILE B 1 23 ? -7.812 -19.953 -5.488 1 98.94 23 ILE B O 1
ATOM 2272 N N . LYS B 1 24 ? -7.34 -21.359 -7.062 1 98.81 24 LYS B N 1
ATOM 2273 C CA . LYS B 1 24 ? -7.766 -22.547 -6.32 1 98.81 24 LYS B CA 1
ATOM 2274 C C . LYS B 1 24 ? -6.617 -23.531 -6.164 1 98.81 24 LYS B C 1
ATOM 2276 O O . LYS B 1 24 ? -5.977 -23.906 -7.148 1 98.81 24 LYS B O 1
ATOM 2281 N N . PHE B 1 25 ? -6.352 -23.938 -4.961 1 98.81 25 PHE B N 1
ATOM 2282 C CA . PHE B 1 25 ? -5.285 -24.906 -4.691 1 98.81 25 PHE B CA 1
ATOM 2283 C C . PHE B 1 25 ? -5.781 -26.328 -4.875 1 98.81 25 PHE B C 1
ATOM 2285 O O . PHE B 1 25 ? -6.883 -26.672 -4.43 1 98.81 25 PHE B O 1
ATOM 2292 N N . ILE B 1 26 ? -5.023 -27.078 -5.547 1 98.62 26 ILE B N 1
ATOM 2293 C CA . ILE B 1 26 ? -5.309 -28.484 -5.789 1 98.62 26 ILE B CA 1
ATOM 2294 C C . ILE B 1 26 ? -4.344 -29.359 -4.988 1 98.62 26 ILE B C 1
ATOM 2296 O O . ILE B 1 26 ? -3.123 -29.234 -5.133 1 98.62 26 ILE B O 1
ATOM 2300 N N . PHE B 1 27 ? -4.805 -30.359 -4.25 1 98.19 27 PHE B N 1
ATOM 2301 C CA . PHE B 1 27 ? -3.971 -31.016 -3.242 1 98.19 27 PHE B CA 1
ATOM 2302 C C . PHE B 1 27 ? -3.496 -32.375 -3.729 1 98.19 27 PHE B C 1
ATOM 2304 O O . PHE B 1 27 ? -2.521 -32.906 -3.207 1 98.19 27 PHE B O 1
ATOM 2311 N N . THR B 1 28 ? -4.227 -32.938 -4.738 1 98.25 28 THR B N 1
ATOM 2312 C CA . THR B 1 28 ? -3.85 -34.281 -5.176 1 98.25 28 THR B CA 1
ATOM 2313 C C . THR B 1 28 ? -3.66 -34.312 -6.691 1 98.25 28 THR B C 1
ATOM 2315 O O . THR B 1 28 ? -4.309 -33.562 -7.422 1 98.25 28 THR B O 1
ATOM 2318 N N . LYS B 1 29 ? -2.863 -35.25 -7.102 1 98.19 29 LYS B N 1
ATOM 2319 C CA . LYS B 1 29 ? -2.646 -35.469 -8.523 1 98.19 29 LYS B CA 1
ATOM 2320 C C . LYS B 1 29 ? -3.938 -35.906 -9.219 1 98.19 29 LYS B C 1
ATOM 2322 O O . LYS B 1 29 ? -4.223 -35.469 -10.336 1 98.19 29 LYS B O 1
ATOM 2327 N N . GLU B 1 30 ? -4.668 -36.719 -8.609 1 98.31 30 GLU B N 1
ATOM 2328 C CA . GLU B 1 30 ? -5.926 -37.219 -9.164 1 98.31 30 GLU B CA 1
ATOM 2329 C C . GLU B 1 30 ? -6.887 -36.094 -9.469 1 98.31 30 GLU B C 1
ATOM 2331 O O . GLU B 1 30 ? -7.469 -36.031 -10.555 1 98.31 30 GLU B O 1
ATOM 2336 N N . HIS B 1 31 ? -7.012 -35.25 -8.477 1 97.88 31 HIS B N 1
ATOM 2337 C CA . HIS B 1 31 ? -7.895 -34.094 -8.68 1 97.88 31 HIS B CA 1
ATOM 2338 C C . HIS B 1 31 ? -7.375 -33.188 -9.789 1 97.88 31 HIS B C 1
ATOM 2340 O O . HIS B 1 31 ? -8.156 -32.719 -10.617 1 97.88 31 HIS B O 1
ATOM 2346 N N . PHE B 1 32 ? -6.129 -32.938 -9.781 1 98.31 32 PHE B N 1
ATOM 2347 C CA . PHE B 1 32 ? -5.496 -32.125 -10.812 1 98.31 32 PHE B CA 1
ATOM 2348 C C . PHE B 1 32 ? -5.785 -32.688 -12.203 1 98.31 32 PHE B C 1
ATOM 2350 O O . PHE B 1 32 ? -6.176 -31.938 -13.102 1 98.31 32 PHE B O 1
ATOM 2357 N N . GLU B 1 33 ? -5.66 -33.969 -12.398 1 97.88 33 GLU B N 1
ATOM 2358 C CA . GLU B 1 33 ? -5.832 -34.625 -13.695 1 97.88 33 GLU B CA 1
ATOM 2359 C C . GLU B 1 33 ? -7.297 -34.625 -14.125 1 97.88 33 GLU B C 1
ATOM 2361 O O . GLU B 1 33 ? -7.602 -34.562 -15.32 1 97.88 33 GLU B O 1
ATOM 2366 N N . LYS B 1 34 ? -8.156 -34.594 -13.219 1 97.12 34 LYS B N 1
ATOM 2367 C CA . LYS B 1 34 ? -9.586 -34.688 -13.5 1 97.12 34 LYS B CA 1
ATOM 2368 C C . LYS B 1 34 ? -10.141 -33.312 -13.891 1 97.12 34 LYS B C 1
ATOM 2370 O O . LYS B 1 34 ? -11.203 -33.219 -14.508 1 97.12 34 LYS B O 1
ATOM 2375 N N . LEU B 1 35 ? -9.477 -32.25 -13.422 1 95.81 35 LEU B N 1
ATOM 2376 C CA . LEU B 1 35 ? -9.969 -30.922 -13.727 1 95.81 35 LEU B CA 1
ATOM 2377 C C . LEU B 1 35 ? -10.016 -30.688 -15.234 1 95.81 35 LEU B C 1
ATOM 2379 O O . LEU B 1 35 ? -9.031 -30.938 -15.938 1 95.81 35 LEU B O 1
ATOM 2383 N N . ASP B 1 36 ? -11.148 -30.281 -15.711 1 94.12 36 ASP B N 1
ATOM 2384 C CA . ASP B 1 36 ? -11.359 -30.047 -17.141 1 94.12 36 ASP B CA 1
ATOM 2385 C C . ASP B 1 36 ? -10.961 -28.625 -17.531 1 94.12 36 ASP B C 1
ATOM 2387 O O . ASP B 1 36 ? -11.789 -27.844 -18 1 94.12 36 ASP B O 1
ATOM 2391 N N . ILE B 1 37 ? -9.797 -28.234 -17.359 1 95.75 37 ILE B N 1
ATOM 2392 C CA . ILE B 1 37 ? -9.172 -26.984 -17.75 1 95.75 37 ILE B CA 1
ATOM 2393 C C . ILE B 1 37 ? -7.77 -27.25 -18.297 1 95.75 37 ILE B C 1
ATOM 2395 O O . ILE B 1 37 ? -7.086 -28.172 -17.844 1 95.75 37 ILE B O 1
ATOM 2399 N N . PRO B 1 38 ? -7.352 -26.547 -19.328 1 97.69 38 PRO B N 1
ATOM 2400 C CA . PRO B 1 38 ? -6.043 -26.812 -19.938 1 97.69 38 PRO B CA 1
ATOM 2401 C C . PRO B 1 38 ? -4.895 -26.641 -18.938 1 97.69 38 PRO B C 1
ATOM 2403 O O . PRO B 1 38 ? -4.926 -25.734 -18.109 1 97.69 38 PRO B O 1
ATOM 2406 N N . LYS B 1 39 ? -3.938 -27.484 -19.016 1 98.25 39 LYS B N 1
ATOM 2407 C CA . LYS B 1 39 ? -2.684 -27.281 -18.297 1 98.25 39 LYS B CA 1
ATOM 2408 C C . LYS B 1 39 ? -1.755 -26.344 -19.047 1 98.25 39 LYS B C 1
ATOM 2410 O O . LYS B 1 39 ? -1.647 -26.406 -20.266 1 98.25 39 LYS B O 1
ATOM 2415 N N . LEU B 1 40 ? -1.169 -25.469 -18.312 1 97.38 40 LEU B N 1
ATOM 2416 C CA . LEU B 1 40 ? -0.131 -24.641 -18.906 1 97.38 40 LEU B CA 1
ATOM 2417 C C . LEU B 1 40 ? 0.934 -25.5 -19.578 1 97.38 40 LEU B C 1
ATOM 2419 O O . LEU B 1 40 ? 1.329 -26.531 -19.047 1 97.38 40 LEU B O 1
ATOM 2423 N N . ASN B 1 41 ? 1.421 -25.141 -20.703 1 95 41 ASN B N 1
ATOM 2424 C CA . ASN B 1 41 ? 2.373 -25.953 -21.453 1 95 41 ASN B CA 1
ATOM 2425 C C . ASN B 1 41 ? 3.799 -25.438 -21.312 1 95 41 ASN B C 1
ATOM 2427 O O . ASN B 1 41 ? 4.75 -26.062 -21.766 1 95 41 ASN B O 1
ATOM 2431 N N . SER B 1 42 ? 4.004 -24.312 -20.688 1 96.81 42 SER B N 1
ATOM 2432 C CA . SER B 1 42 ? 5.316 -23.703 -20.547 1 96.81 42 SER B CA 1
ATOM 2433 C C . SER B 1 42 ? 5.68 -23.5 -19.078 1 96.81 42 SER B C 1
ATOM 2435 O O . SER B 1 42 ? 4.812 -23.562 -18.203 1 96.81 42 SER B O 1
ATOM 2437 N N . LYS B 1 43 ? 6.973 -23.391 -18.859 1 97 43 LYS B N 1
ATOM 2438 C CA . LYS B 1 43 ? 7.488 -22.984 -17.547 1 97 43 LYS B CA 1
ATOM 2439 C C . LYS B 1 43 ? 7.527 -21.453 -17.438 1 97 43 LYS B C 1
ATOM 2441 O O . LYS B 1 43 ? 8.172 -20.781 -18.25 1 97 43 LYS B O 1
ATOM 2446 N N . VAL B 1 44 ? 6.773 -20.953 -16.469 1 97.56 44 VAL B N 1
ATOM 2447 C CA . VAL B 1 44 ? 6.734 -19.5 -16.297 1 97.56 44 VAL B CA 1
ATOM 2448 C C . VAL B 1 44 ? 6.711 -19.156 -14.805 1 97.56 44 VAL B C 1
ATOM 2450 O O . VAL B 1 44 ? 6.562 -20.047 -13.961 1 97.56 44 VAL B O 1
ATOM 2453 N N . ASN B 1 45 ? 6.926 -17.891 -14.492 1 97.81 45 ASN B N 1
ATOM 2454 C CA . ASN B 1 45 ? 6.812 -17.422 -13.109 1 97.81 45 ASN B CA 1
ATOM 2455 C C . ASN B 1 45 ? 5.352 -17.328 -12.672 1 97.81 45 ASN B C 1
ATOM 2457 O O . ASN B 1 45 ? 4.48 -16.984 -13.469 1 97.81 45 ASN B O 1
ATOM 2461 N N . TYR B 1 46 ? 5.059 -17.609 -11.445 1 98.75 46 TYR B N 1
ATOM 2462 C CA . TYR B 1 46 ? 3.695 -17.547 -10.93 1 98.75 46 TYR B CA 1
ATOM 2463 C C . TYR B 1 46 ? 3.082 -16.172 -11.148 1 98.75 46 TYR B C 1
ATOM 2465 O O . TYR B 1 46 ? 1.901 -16.062 -11.484 1 98.75 46 TYR B O 1
ATOM 2473 N N . CYS B 1 47 ? 3.906 -15.117 -10.883 1 98.81 47 CYS B N 1
ATOM 2474 C CA . CYS B 1 47 ? 3.383 -13.773 -11.109 1 98.81 47 CYS B CA 1
ATOM 2475 C C . CYS B 1 47 ? 2.955 -13.594 -12.555 1 98.81 47 CYS B C 1
ATOM 2477 O O . CYS B 1 47 ? 2 -12.867 -12.844 1 98.81 47 CYS B O 1
ATOM 2479 N N . TYR B 1 48 ? 3.613 -14.211 -13.469 1 98.75 48 TYR B N 1
ATOM 2480 C CA . TYR B 1 48 ? 3.205 -14.141 -14.867 1 98.75 48 TYR B CA 1
ATOM 2481 C C . TYR B 1 48 ? 1.947 -14.961 -15.109 1 98.75 48 TYR B C 1
ATOM 2483 O O . TYR B 1 48 ? 1.12 -14.609 -15.961 1 98.75 48 TYR B O 1
ATOM 2491 N N . MET B 1 49 ? 1.753 -16.109 -14.391 1 98.88 49 MET B N 1
ATOM 2492 C CA . MET B 1 49 ? 0.49 -16.844 -14.453 1 98.88 49 MET B CA 1
ATOM 2493 C C . MET B 1 49 ? -0.678 -15.945 -14.055 1 98.88 49 MET B C 1
ATOM 2495 O O . MET B 1 49 ? -1.72 -15.945 -14.711 1 98.88 49 MET B O 1
ATOM 2499 N N . VAL B 1 50 ? -0.468 -15.172 -12.977 1 98.94 50 VAL B N 1
ATOM 2500 C CA . VAL B 1 50 ? -1.496 -14.242 -12.516 1 98.94 50 VAL B CA 1
ATOM 2501 C C . VAL B 1 50 ? -1.764 -13.195 -13.594 1 98.94 50 VAL B C 1
ATOM 2503 O O . VAL B 1 50 ? -2.918 -12.852 -13.859 1 98.94 50 VAL B O 1
ATOM 2506 N N . LYS B 1 51 ? -0.699 -12.711 -14.227 1 98.88 51 LYS B N 1
ATOM 2507 C CA . LYS B 1 51 ? -0.878 -11.742 -15.305 1 98.88 51 LYS B CA 1
ATOM 2508 C C . LYS B 1 51 ? -1.687 -12.344 -16.453 1 98.88 51 LYS B C 1
ATOM 2510 O O . LYS B 1 51 ? -2.602 -11.703 -16.969 1 98.88 51 LYS B O 1
ATOM 2515 N N . MET B 1 52 ? -1.333 -13.523 -16.844 1 98.75 52 MET B N 1
ATOM 2516 C CA . MET B 1 52 ? -2.055 -14.18 -17.938 1 98.75 52 MET B CA 1
ATOM 2517 C C . MET B 1 52 ? -3.535 -14.328 -17.594 1 98.75 52 MET B C 1
ATOM 2519 O O . MET B 1 52 ? -4.398 -14.047 -18.422 1 98.75 52 MET B O 1
ATOM 2523 N N . ALA B 1 53 ? -3.828 -14.75 -16.391 1 98.81 53 ALA B N 1
ATOM 2524 C CA . ALA B 1 53 ? -5.215 -14.906 -15.969 1 98.81 53 ALA B CA 1
ATOM 2525 C C . ALA B 1 53 ? -5.93 -13.555 -15.914 1 98.81 53 ALA B C 1
ATOM 2527 O O . ALA B 1 53 ? -7.109 -13.461 -16.25 1 98.81 53 ALA B O 1
ATOM 2528 N N . SER B 1 54 ? -5.227 -12.523 -15.453 1 98.75 54 SER B N 1
ATOM 2529 C CA . SER B 1 54 ? -5.824 -11.195 -15.375 1 98.75 54 SER B CA 1
ATOM 2530 C C . SER B 1 54 ? -6.145 -10.648 -16.766 1 98.75 54 SER B C 1
ATOM 2532 O O . SER B 1 54 ? -6.934 -9.711 -16.906 1 98.75 54 SER B O 1
ATOM 2534 N N . ASN B 1 55 ? -5.523 -11.242 -17.75 1 98.38 55 ASN B N 1
ATOM 2535 C CA . ASN B 1 55 ? -5.797 -10.883 -19.141 1 98.38 55 ASN B CA 1
ATOM 2536 C C . ASN B 1 55 ? -6.773 -11.859 -19.797 1 98.38 55 ASN B C 1
ATOM 2538 O O . ASN B 1 55 ? -6.973 -11.82 -21.016 1 98.38 55 ASN B O 1
ATOM 2542 N N . GLY B 1 56 ? -7.289 -12.797 -19.062 1 98.44 56 GLY B N 1
ATOM 2543 C CA . GLY B 1 56 ? -8.414 -13.562 -19.562 1 98.44 56 GLY B CA 1
ATOM 2544 C C . GLY B 1 56 ? -8.109 -15.039 -19.734 1 98.44 56 GLY B C 1
ATOM 2545 O O . GLY B 1 56 ? -9.008 -15.836 -20 1 98.44 56 GLY B O 1
ATOM 2546 N N . ARG B 1 57 ? -6.883 -15.438 -19.547 1 98.19 57 ARG B N 1
ATOM 2547 C CA . ARG B 1 57 ? -6.531 -16.844 -19.734 1 98.19 57 ARG B CA 1
ATOM 2548 C C . ARG B 1 57 ? -6.891 -17.672 -18.5 1 98.19 57 ARG B C 1
ATOM 2550 O O . ARG B 1 57 ? -6.918 -17.141 -17.391 1 98.19 57 ARG B O 1
ATOM 2557 N N . GLU B 1 58 ? -7.203 -18.875 -18.703 1 98.25 58 GLU B N 1
ATOM 2558 C CA . GLU B 1 58 ? -7.492 -19.812 -17.625 1 98.25 58 GLU B CA 1
ATOM 2559 C C . GLU B 1 58 ? -6.758 -21.125 -17.812 1 98.25 58 GLU B C 1
ATOM 2561 O O . GLU B 1 58 ? -6.633 -21.609 -18.938 1 98.25 58 GLU B O 1
ATOM 2566 N N . PHE B 1 59 ? -6.172 -21.703 -16.812 1 98.75 59 PHE B N 1
ATOM 2567 C CA . PHE B 1 59 ? -5.387 -22.922 -16.922 1 98.75 59 PHE B CA 1
ATOM 2568 C C . PHE B 1 59 ? -5.074 -23.484 -15.539 1 98.75 59 PHE B C 1
ATOM 2570 O O . PHE B 1 59 ? -5.383 -22.859 -14.523 1 98.75 59 PHE B O 1
ATOM 2577 N N . LYS B 1 60 ? -4.617 -24.688 -15.508 1 98.75 60 LYS B N 1
ATOM 2578 C CA . LYS B 1 60 ? -4.027 -25.297 -14.32 1 98.75 60 LYS B CA 1
ATOM 2579 C C . LYS B 1 60 ? -2.516 -25.453 -14.469 1 98.75 60 LYS B C 1
ATOM 2581 O O . LYS B 1 60 ? -1.998 -25.453 -15.586 1 98.75 60 LYS B O 1
ATOM 2586 N N . ALA B 1 61 ? -1.822 -25.484 -13.391 1 98.81 61 ALA B N 1
ATOM 2587 C CA . ALA B 1 61 ? -0.366 -25.594 -13.375 1 98.81 61 ALA B CA 1
ATOM 2588 C C . ALA B 1 61 ? 0.109 -26.391 -12.172 1 98.81 61 ALA B C 1
ATOM 2590 O O . ALA B 1 61 ? -0.538 -26.391 -11.117 1 98.81 61 ALA B O 1
ATOM 2591 N N . ASN B 1 62 ? 1.129 -27.125 -12.297 1 98.62 62 ASN B N 1
ATOM 2592 C CA . ASN B 1 62 ? 1.795 -27.844 -11.211 1 98.62 62 ASN B CA 1
ATOM 2593 C C . ASN B 1 62 ? 3.295 -27.562 -11.195 1 98.62 62 ASN B C 1
ATOM 2595 O O . ASN B 1 62 ? 3.756 -26.594 -11.797 1 98.62 62 ASN B O 1
ATOM 2599 N N . GLU B 1 63 ? 4.027 -28.281 -10.414 1 98.38 63 GLU B N 1
ATOM 2600 C CA . GLU B 1 63 ? 5.445 -28.016 -10.188 1 98.38 63 GLU B CA 1
ATOM 2601 C C . GLU B 1 63 ? 6.191 -27.828 -11.508 1 98.38 63 GLU B C 1
ATOM 2603 O O . GLU B 1 63 ? 7.078 -26.984 -11.609 1 98.38 63 GLU B O 1
ATOM 2608 N N . GLU B 1 64 ? 5.836 -28.531 -12.555 1 97.94 64 GLU B N 1
ATOM 2609 C CA . GLU B 1 64 ? 6.52 -28.531 -13.844 1 97.94 64 GLU B CA 1
ATOM 2610 C C . GLU B 1 64 ? 6.398 -27.172 -14.531 1 97.94 64 GLU B C 1
ATOM 2612 O O . GLU B 1 64 ? 7.16 -26.875 -15.453 1 97.94 64 GLU B O 1
ATOM 2617 N N . ASN B 1 65 ? 5.469 -26.438 -14.117 1 98.56 65 ASN B N 1
ATOM 2618 C CA . ASN B 1 65 ? 5.16 -25.203 -14.82 1 98.56 65 ASN B CA 1
ATOM 2619 C C . ASN B 1 65 ? 5.773 -24 -14.125 1 98.56 65 ASN B C 1
ATOM 2621 O O . ASN B 1 65 ? 5.727 -22.875 -14.641 1 98.56 65 ASN B O 1
ATOM 2625 N N . PHE B 1 66 ? 6.352 -24.172 -12.93 1 98.19 66 PHE B N 1
ATOM 2626 C CA . PHE B 1 66 ? 6.914 -23.062 -12.164 1 98.19 66 PHE B CA 1
ATOM 2627 C C . PHE B 1 66 ? 8.367 -22.828 -12.547 1 98.19 66 PHE B C 1
ATOM 2629 O O . PHE B 1 66 ? 9.219 -23.703 -12.344 1 98.19 66 PHE B O 1
ATOM 2636 N N . ASN B 1 67 ? 8.594 -21.672 -13.07 1 96.75 67 ASN B N 1
ATOM 2637 C CA . ASN B 1 67 ? 9.969 -21.281 -13.367 1 96.75 67 ASN B CA 1
ATOM 2638 C C . ASN B 1 67 ? 10.656 -20.672 -12.148 1 96.75 67 ASN B C 1
ATOM 2640 O O . ASN B 1 67 ? 11.859 -20.844 -11.953 1 96.75 67 ASN B O 1
ATOM 2644 N N . CYS B 1 68 ? 9.945 -19.938 -11.352 1 95.31 68 CYS B N 1
ATOM 2645 C CA . CYS B 1 68 ? 10.477 -19.344 -10.125 1 95.31 68 CYS B CA 1
ATOM 2646 C C . CYS B 1 68 ? 10.281 -20.266 -8.938 1 95.31 68 CYS B C 1
ATOM 2648 O O . CYS B 1 68 ? 9.156 -20.453 -8.461 1 95.31 68 CYS B O 1
ATOM 2650 N N . LEU B 1 69 ? 11.359 -20.75 -8.414 1 94.25 69 LEU B N 1
ATOM 2651 C CA . LEU B 1 69 ? 11.297 -21.703 -7.312 1 94.25 69 LEU B CA 1
ATOM 2652 C C . LEU B 1 69 ? 10.852 -21.016 -6.027 1 94.25 69 LEU B C 1
ATOM 2654 O O . LEU B 1 69 ? 10.25 -21.641 -5.152 1 94.25 69 LEU B O 1
ATOM 2658 N N . ALA B 1 70 ? 11.141 -19.734 -5.918 1 94.38 70 ALA B N 1
ATOM 2659 C CA . ALA B 1 70 ? 10.68 -18.984 -4.746 1 94.38 70 ALA B CA 1
ATOM 2660 C C . ALA B 1 70 ? 9.156 -18.984 -4.672 1 94.38 70 ALA B C 1
ATOM 2662 O O . ALA B 1 70 ? 8.578 -19.172 -3.598 1 94.38 70 ALA B O 1
ATOM 2663 N N . SER B 1 71 ? 8.523 -18.797 -5.82 1 97.5 71 SER B N 1
ATOM 2664 C CA . SER B 1 71 ? 7.066 -18.812 -5.824 1 97.5 71 SER B CA 1
ATOM 2665 C C . SER B 1 71 ? 6.527 -20.219 -5.586 1 97.5 71 SER B C 1
ATOM 2667 O O . SER B 1 71 ? 5.496 -20.391 -4.934 1 97.5 71 SER B O 1
ATOM 2669 N N . ALA B 1 72 ? 7.195 -21.219 -6.152 1 97.88 72 ALA B N 1
ATOM 2670 C CA . ALA B 1 72 ? 6.793 -22.594 -5.898 1 97.88 72 ALA B CA 1
ATOM 2671 C C . ALA B 1 72 ? 6.848 -22.922 -4.41 1 97.88 72 ALA B C 1
ATOM 2673 O O . ALA B 1 72 ? 5.953 -23.578 -3.879 1 97.88 72 ALA B O 1
ATOM 2674 N N . ARG B 1 73 ? 7.867 -22.453 -3.742 1 97.12 73 ARG B N 1
ATOM 2675 C CA . ARG B 1 73 ? 8 -22.672 -2.305 1 97.12 73 ARG B CA 1
ATOM 2676 C C . ARG B 1 73 ? 6.938 -21.891 -1.535 1 97.12 73 ARG B C 1
ATOM 2678 O O . ARG B 1 73 ? 6.328 -22.422 -0.603 1 97.12 73 ARG B O 1
ATOM 2685 N N . ALA B 1 74 ? 6.738 -20.625 -1.927 1 97.44 74 ALA B N 1
ATOM 2686 C CA . ALA B 1 74 ? 5.762 -19.781 -1.247 1 97.44 74 ALA B CA 1
ATOM 2687 C C . ALA B 1 74 ? 4.371 -20.406 -1.28 1 97.44 74 ALA B C 1
ATOM 2689 O O . ALA B 1 74 ? 3.604 -20.281 -0.322 1 97.44 74 ALA B O 1
ATOM 2690 N N . LEU B 1 75 ? 4.074 -21.109 -2.367 1 98.44 75 LEU B N 1
ATOM 2691 C CA . LEU B 1 75 ? 2.725 -21.641 -2.555 1 98.44 75 LEU B CA 1
ATOM 2692 C C . LEU B 1 75 ? 2.631 -23.078 -2.07 1 98.44 75 LEU B C 1
ATOM 2694 O O . LEU B 1 75 ? 1.581 -23.719 -2.199 1 98.44 75 LEU B O 1
ATOM 2698 N N . GLY B 1 76 ? 3.691 -23.609 -1.583 1 97.88 76 GLY B N 1
ATOM 2699 C CA . GLY B 1 76 ? 3.668 -24.953 -1.058 1 97.88 76 GLY B CA 1
ATOM 2700 C C . GLY B 1 76 ? 3.721 -26.016 -2.141 1 97.88 76 GLY B C 1
ATOM 2701 O O . GLY B 1 76 ? 3.369 -27.172 -1.901 1 97.88 76 GLY B O 1
ATOM 2702 N N . ILE B 1 77 ? 4.047 -25.656 -3.309 1 98.38 77 ILE B N 1
ATOM 2703 C CA . ILE B 1 77 ? 4.203 -26.594 -4.418 1 98.38 77 ILE B CA 1
ATOM 2704 C C . ILE B 1 77 ? 5.445 -27.453 -4.195 1 98.38 77 ILE B C 1
ATOM 2706 O O . ILE B 1 77 ? 5.453 -28.641 -4.539 1 98.38 77 ILE B O 1
ATOM 2710 N N . ILE B 1 78 ? 6.504 -26.812 -3.711 1 97.44 78 ILE B N 1
ATOM 2711 C CA . ILE B 1 78 ? 7.688 -27.547 -3.279 1 97.44 78 ILE B CA 1
ATOM 2712 C C . ILE B 1 78 ? 8.039 -27.156 -1.843 1 97.44 78 ILE B C 1
ATOM 2714 O O . ILE B 1 78 ? 7.637 -26.094 -1.363 1 97.44 78 ILE B O 1
ATOM 2718 N N . SER B 1 79 ? 8.797 -28.016 -1.22 1 95.38 79 SER B N 1
ATOM 2719 C CA . SER B 1 79 ? 9.195 -27.766 0.161 1 95.38 79 SER B CA 1
ATOM 2720 C C . SER B 1 79 ? 10.43 -26.859 0.226 1 95.38 79 SER B C 1
ATOM 2722 O O . SER B 1 79 ? 11.234 -26.844 -0.708 1 95.38 79 SER B O 1
ATOM 2724 N N . SER B 1 80 ? 10.453 -26.141 1.312 1 93 80 SER B N 1
ATOM 2725 C CA . SER B 1 80 ? 11.695 -25.438 1.596 1 93 80 SER B CA 1
ATOM 2726 C C . SER B 1 80 ? 12.789 -26.406 2.053 1 93 80 SER B C 1
ATOM 2728 O O . SER B 1 80 ? 12.57 -27.609 2.102 1 93 80 SER B O 1
ATOM 2730 N N . ASN B 1 81 ? 13.992 -25.922 2.166 1 92.88 81 ASN B N 1
ATOM 2731 C CA . ASN B 1 81 ? 15.117 -26.688 2.686 1 92.88 81 ASN B CA 1
ATOM 2732 C C . ASN B 1 81 ? 16.016 -25.812 3.566 1 92.88 81 ASN B C 1
ATOM 2734 O O . ASN B 1 81 ? 15.766 -24.625 3.732 1 92.88 81 ASN B O 1
ATOM 2738 N N . ASN B 1 82 ? 17.016 -26.406 4.125 1 94.69 82 ASN B N 1
ATOM 2739 C CA . ASN B 1 82 ? 17.891 -25.719 5.07 1 94.69 82 ASN B CA 1
ATOM 2740 C C . ASN B 1 82 ? 18.594 -24.531 4.422 1 94.69 82 ASN B C 1
ATOM 2742 O O . ASN B 1 82 ? 18.844 -23.516 5.078 1 94.69 82 ASN B O 1
ATOM 2746 N N . TYR B 1 83 ? 18.953 -24.688 3.211 1 94.62 83 TYR B N 1
ATOM 2747 C CA . TYR B 1 83 ? 19.641 -23.641 2.479 1 94.62 83 TYR B CA 1
ATOM 2748 C C . TYR B 1 83 ? 18.75 -22.391 2.352 1 94.62 83 TYR B C 1
ATOM 2750 O O . TYR B 1 83 ? 19.234 -21.266 2.523 1 94.62 83 TYR B O 1
ATOM 2758 N N . VAL B 1 84 ? 17.5 -22.609 2.16 1 93.38 84 VAL B N 1
ATOM 2759 C CA . VAL B 1 84 ? 16.531 -21.516 2.047 1 93.38 84 VAL B CA 1
ATOM 2760 C C . VAL B 1 84 ? 16.188 -21 3.438 1 93.38 84 VAL B C 1
ATOM 2762 O O . VAL B 1 84 ? 16.234 -19.781 3.689 1 93.38 84 VAL B O 1
ATOM 2765 N N . ASP B 1 85 ? 15.945 -21.859 4.367 1 94.25 85 ASP B N 1
ATOM 2766 C CA . ASP B 1 85 ? 15.461 -21.516 5.699 1 94.25 85 ASP B CA 1
ATOM 2767 C C . ASP B 1 85 ? 16.531 -20.766 6.5 1 94.25 85 ASP B C 1
ATOM 2769 O O . ASP B 1 85 ? 16.203 -19.953 7.367 1 94.25 85 ASP B O 1
ATOM 2773 N N . SER B 1 86 ? 17.766 -21.016 6.18 1 95 86 SER B N 1
ATOM 2774 C CA . SER B 1 86 ? 18.859 -20.391 6.906 1 95 86 SER B CA 1
ATOM 2775 C C . SER B 1 86 ? 19.125 -18.969 6.398 1 95 86 SER B C 1
ATOM 2777 O O . SER B 1 86 ? 19.953 -18.25 6.961 1 95 86 SER B O 1
ATOM 2779 N N . GLY B 1 87 ? 18.453 -18.625 5.328 1 94.69 87 GLY B N 1
ATOM 2780 C CA . GLY B 1 87 ? 18.672 -17.312 4.746 1 94.69 87 GLY B CA 1
ATOM 2781 C C . GLY B 1 87 ? 19.797 -17.281 3.736 1 94.69 87 GLY B C 1
ATOM 2782 O O . GLY B 1 87 ? 20 -16.266 3.068 1 94.69 87 GLY B O 1
ATOM 2783 N N . GLN B 1 88 ? 20.484 -18.344 3.482 1 93.81 88 GLN B N 1
ATOM 2784 C CA . GLN B 1 88 ? 21.641 -18.375 2.598 1 93.81 88 GLN B CA 1
ATOM 2785 C C . GLN B 1 88 ? 21.234 -18.109 1.149 1 93.81 88 GLN B C 1
ATOM 2787 O O . GLN B 1 88 ? 21.906 -17.359 0.439 1 93.81 88 GLN B O 1
ATOM 2792 N N . HIS B 1 89 ? 20.219 -18.688 0.739 1 89.44 89 HIS B N 1
ATOM 2793 C CA . HIS B 1 89 ? 19.75 -18.516 -0.633 1 89.44 89 HIS B CA 1
ATOM 2794 C C . HIS B 1 89 ? 19.453 -17.047 -0.929 1 89.44 89 HIS B C 1
ATOM 2796 O O . HIS B 1 89 ? 20 -16.469 -1.868 1 89.44 89 HIS B O 1
ATOM 2802 N N . TYR B 1 90 ? 18.719 -16.453 -0.098 1 87.5 90 TYR B N 1
ATOM 2803 C CA . TYR B 1 90 ? 18.266 -15.086 -0.351 1 87.5 90 TYR B CA 1
ATOM 2804 C C . TYR B 1 90 ? 19.328 -14.07 0.06 1 87.5 90 TYR B C 1
ATOM 2806 O O . TYR B 1 90 ? 19.375 -12.961 -0.471 1 87.5 90 TYR B O 1
ATOM 2814 N N . GLY B 1 91 ? 20.156 -14.492 0.949 1 91.44 91 GLY B N 1
ATOM 2815 C CA . GLY B 1 91 ? 21.219 -13.617 1.411 1 91.44 91 GLY B CA 1
ATOM 2816 C C . GLY B 1 91 ? 22.234 -13.297 0.331 1 91.44 91 GLY B C 1
ATOM 2817 O O . GLY B 1 91 ? 22.938 -12.289 0.417 1 91.44 91 GLY B O 1
ATOM 2818 N N . LYS B 1 92 ? 22.234 -14.055 -0.679 1 89.81 92 LYS B N 1
ATOM 2819 C CA . LYS B 1 92 ? 23.234 -13.891 -1.719 1 89.81 92 LYS B CA 1
ATOM 2820 C C . LYS B 1 92 ? 22.797 -12.875 -2.766 1 89.81 92 LYS B C 1
ATOM 2822 O O . LYS B 1 92 ? 23.578 -12.477 -3.631 1 89.81 92 LYS B O 1
ATOM 2827 N N . HIS B 1 93 ? 21.594 -12.367 -2.662 1 90.75 93 HIS B N 1
ATOM 2828 C CA . HIS B 1 93 ? 21.016 -11.547 -3.723 1 90.75 93 HIS B CA 1
ATOM 2829 C C . HIS B 1 93 ? 21.297 -10.062 -3.473 1 90.75 93 HIS B C 1
ATOM 2831 O O . HIS B 1 93 ? 20.922 -9.219 -4.293 1 90.75 93 HIS B O 1
ATOM 2837 N N . GLY B 1 94 ? 21.906 -9.727 -2.316 1 92.81 94 GLY B N 1
ATOM 2838 C CA . GLY B 1 94 ? 22.234 -8.344 -2.025 1 92.81 94 GLY B CA 1
ATOM 2839 C C . GLY B 1 94 ? 21.031 -7.527 -1.59 1 92.81 94 GLY B C 1
ATOM 2840 O O . GLY B 1 94 ? 21.031 -6.301 -1.698 1 92.81 94 GLY B O 1
ATOM 2841 N N . LEU B 1 95 ? 20.062 -8.242 -1.089 1 96.44 95 LEU B N 1
ATOM 2842 C CA . LEU B 1 95 ? 18.797 -7.586 -0.745 1 96.44 95 LEU B CA 1
ATOM 2843 C C . LEU B 1 95 ? 18.734 -7.285 0.749 1 96.44 95 LEU B C 1
ATOM 2845 O O . LEU B 1 95 ? 17.844 -6.57 1.204 1 96.44 95 LEU B O 1
ATOM 2849 N N . TYR B 1 96 ? 19.734 -7.797 1.483 1 98 96 TYR B N 1
ATOM 2850 C CA . TYR B 1 96 ? 19.703 -7.68 2.938 1 98 96 TYR B CA 1
ATOM 2851 C C . TYR B 1 96 ? 21.078 -7.344 3.486 1 98 96 TYR B C 1
ATOM 2853 O O . TYR B 1 96 ? 22.094 -7.68 2.875 1 98 96 TYR B O 1
ATOM 2861 N N . ASP B 1 97 ? 21.125 -6.75 4.652 1 97.81 97 ASP B N 1
ATOM 2862 C CA . ASP B 1 97 ? 22.391 -6.191 5.133 1 97.81 97 ASP B CA 1
ATOM 2863 C C . ASP B 1 97 ? 23.234 -7.262 5.824 1 97.81 97 ASP B C 1
ATOM 2865 O O . ASP B 1 97 ? 24.422 -7.047 6.082 1 97.81 97 ASP B O 1
ATOM 2869 N N . SER B 1 98 ? 22.641 -8.438 6.121 1 97.44 98 SER B N 1
ATOM 2870 C CA . SER B 1 98 ? 23.359 -9.516 6.805 1 97.44 98 SER B CA 1
ATOM 2871 C C . SER B 1 98 ? 22.656 -10.859 6.602 1 97.44 98 SER B C 1
ATOM 2873 O O . SER B 1 98 ? 21.5 -10.898 6.18 1 97.44 98 SER B O 1
ATOM 2875 N N . LEU B 1 99 ? 23.422 -11.875 6.895 1 96.62 99 LEU B N 1
ATOM 2876 C CA . LEU B 1 99 ? 22.812 -13.211 6.863 1 96.62 99 LEU B CA 1
ATOM 2877 C C . LEU B 1 99 ? 21.719 -13.328 7.914 1 96.62 99 LEU B C 1
ATOM 2879 O O . LEU B 1 99 ? 20.703 -13.992 7.684 1 96.62 99 LEU B O 1
ATOM 2883 N N . ALA B 1 100 ? 21.953 -12.711 9.062 1 97.44 100 ALA B N 1
ATOM 2884 C CA . ALA B 1 100 ? 20.938 -12.719 10.117 1 97.44 100 ALA B CA 1
ATOM 2885 C C . ALA B 1 100 ? 19.641 -12.062 9.641 1 97.44 100 ALA B C 1
ATOM 2887 O O . ALA B 1 100 ? 18.547 -12.578 9.906 1 97.44 100 ALA B O 1
ATOM 2888 N N . THR B 1 101 ? 19.734 -10.969 8.906 1 97.81 101 THR B N 1
ATOM 2889 C CA . THR B 1 101 ? 18.547 -10.297 8.359 1 97.81 101 THR B CA 1
ATOM 2890 C C . THR B 1 101 ? 17.891 -11.172 7.301 1 97.81 101 THR B C 1
ATOM 2892 O O . THR B 1 101 ? 16.656 -11.281 7.266 1 97.81 101 THR B O 1
ATOM 2895 N N . ALA B 1 102 ? 18.703 -11.75 6.477 1 97.44 102 ALA B N 1
ATOM 2896 C CA . ALA B 1 102 ? 18.172 -12.641 5.453 1 97.44 102 ALA B CA 1
ATOM 2897 C C . ALA B 1 102 ? 17.375 -13.789 6.082 1 97.44 102 ALA B C 1
ATOM 2899 O O . ALA B 1 102 ? 16.297 -14.133 5.609 1 97.44 102 ALA B O 1
ATOM 2900 N N . LYS B 1 103 ? 17.953 -14.367 7.098 1 97.56 103 LYS B N 1
ATOM 2901 C CA . LYS B 1 103 ? 17.281 -15.438 7.812 1 97.56 103 LYS B CA 1
ATOM 2902 C C . LYS B 1 103 ? 15.953 -14.953 8.398 1 97.56 103 LYS B C 1
ATOM 2904 O O . LYS B 1 103 ? 14.938 -15.648 8.305 1 97.56 103 LYS B O 1
ATOM 2909 N N . LYS B 1 104 ? 15.969 -13.789 9 1 97.5 104 LYS B N 1
ATOM 2910 C CA . LYS B 1 104 ? 14.758 -13.211 9.562 1 97.5 104 LYS B CA 1
ATOM 2911 C C . LYS B 1 104 ? 13.695 -13 8.492 1 97.5 104 LYS B C 1
ATOM 2913 O O . LYS B 1 104 ? 12.516 -13.305 8.703 1 97.5 104 LYS B O 1
ATOM 2918 N N . VAL B 1 105 ? 14.102 -12.461 7.336 1 97.25 105 VAL B N 1
ATOM 2919 C CA . VAL B 1 105 ? 13.188 -12.234 6.219 1 97.25 105 VAL B CA 1
ATOM 2920 C C . VAL B 1 105 ? 12.578 -13.562 5.773 1 97.25 105 VAL B C 1
ATOM 2922 O O . VAL B 1 105 ? 11.359 -13.656 5.57 1 97.25 105 VAL B O 1
ATOM 2925 N N . GLN B 1 106 ? 13.406 -14.547 5.645 1 94.94 106 GLN B N 1
ATOM 2926 C CA . GLN B 1 106 ? 12.93 -15.859 5.227 1 94.94 106 GLN B CA 1
ATOM 2927 C C . GLN B 1 106 ? 11.898 -16.406 6.207 1 94.94 106 GLN B C 1
ATOM 2929 O O . GLN B 1 106 ? 10.906 -17.016 5.801 1 94.94 106 GLN B O 1
ATOM 2934 N N . LYS B 1 107 ? 12.109 -16.188 7.426 1 94.06 107 LYS B N 1
ATOM 2935 C CA . LYS B 1 107 ? 11.203 -16.641 8.477 1 94.06 107 LYS B CA 1
ATOM 2936 C C . LYS B 1 107 ? 9.875 -15.883 8.414 1 94.06 107 LYS B C 1
ATOM 2938 O O . LYS B 1 107 ? 8.82 -16.438 8.719 1 94.06 107 LYS B O 1
ATOM 2943 N N . ASP B 1 108 ? 9.969 -14.664 8.047 1 95.5 108 ASP B N 1
ATOM 2944 C CA . ASP B 1 108 ? 8.812 -13.781 8.172 1 95.5 108 ASP B CA 1
ATOM 2945 C C . ASP B 1 108 ? 7.992 -13.758 6.883 1 95.5 108 ASP B C 1
ATOM 2947 O O . ASP B 1 108 ? 6.82 -13.383 6.891 1 95.5 108 ASP B O 1
ATOM 2951 N N . ILE B 1 109 ? 8.625 -14.062 5.773 1 95.5 109 ILE B N 1
ATOM 2952 C CA . ILE B 1 109 ? 7.855 -14.227 4.547 1 95.5 109 ILE B CA 1
ATOM 2953 C C . ILE B 1 109 ? 6.895 -15.406 4.691 1 95.5 109 ILE B C 1
ATOM 2955 O O . ILE B 1 109 ? 7.281 -16.469 5.164 1 95.5 109 ILE B O 1
ATOM 2959 N N . THR B 1 110 ? 5.66 -15.227 4.285 1 94.88 110 THR B N 1
ATOM 2960 C CA . THR B 1 110 ? 4.641 -16.25 4.48 1 94.88 110 THR B CA 1
ATOM 2961 C C . THR B 1 110 ? 4.684 -17.281 3.352 1 94.88 110 THR B C 1
ATOM 2963 O O . THR B 1 110 ? 4.559 -16.922 2.178 1 94.88 110 THR B O 1
ATOM 2966 N N . PHE B 1 111 ? 4.855 -18.484 3.729 1 95.31 111 PHE B N 1
ATOM 2967 C CA . PHE B 1 111 ? 4.727 -19.641 2.863 1 95.31 111 PHE B CA 1
ATOM 2968 C C . PHE B 1 111 ? 3.553 -20.516 3.299 1 95.31 111 PHE B C 1
ATOM 2970 O O . PHE B 1 111 ? 3.268 -20.625 4.492 1 95.31 111 PHE B O 1
ATOM 2977 N N . ILE B 1 112 ? 2.877 -21.047 2.324 1 96.44 112 ILE B N 1
ATOM 2978 C CA . ILE B 1 112 ? 1.858 -22.031 2.676 1 96.44 112 ILE B CA 1
ATOM 2979 C C . ILE B 1 112 ? 2.516 -23.234 3.33 1 96.44 112 ILE B C 1
ATOM 2981 O O . ILE B 1 112 ? 3.471 -23.797 2.791 1 96.44 112 ILE B O 1
ATOM 2985 N N . ASN B 1 113 ? 2.037 -23.641 4.461 1 90.69 113 ASN B N 1
ATOM 2986 C CA . ASN B 1 113 ? 2.734 -24.547 5.359 1 90.69 113 ASN B CA 1
ATOM 2987 C C . ASN B 1 113 ? 2.363 -26 5.082 1 90.69 113 ASN B C 1
ATOM 2989 O O . ASN B 1 113 ? 2.592 -26.875 5.918 1 90.69 113 ASN B O 1
ATOM 2993 N N . HIS B 1 114 ? 1.675 -26.359 4.023 1 94.56 114 HIS B N 1
ATOM 2994 C CA . HIS B 1 114 ? 1.369 -27.719 3.611 1 94.56 114 HIS B CA 1
ATOM 2995 C C . HIS B 1 114 ? 1.582 -27.906 2.111 1 94.56 114 HIS B C 1
ATOM 2997 O O . HIS B 1 114 ? 1.715 -26.922 1.375 1 94.56 114 HIS B O 1
ATOM 3003 N N . LEU B 1 115 ? 1.523 -29.125 1.709 1 96.31 115 LEU B N 1
ATOM 3004 C CA . LEU B 1 115 ? 1.847 -29.438 0.322 1 96.31 115 LEU B CA 1
ATOM 3005 C C . LEU B 1 115 ? 0.639 -29.219 -0.582 1 96.31 115 LEU B C 1
ATOM 3007 O O . LEU B 1 115 ? -0.484 -29.578 -0.226 1 96.31 115 LEU B O 1
ATOM 3011 N N . ILE B 1 116 ? 0.889 -28.609 -1.666 1 98.06 116 ILE B N 1
ATOM 3012 C CA . ILE B 1 116 ? -0.069 -28.359 -2.738 1 98.06 116 ILE B CA 1
ATOM 3013 C C . ILE B 1 116 ? 0.441 -28.969 -4.039 1 98.06 116 ILE B C 1
ATOM 3015 O O . ILE B 1 116 ? 1.595 -28.766 -4.422 1 98.06 116 ILE B O 1
ATOM 3019 N N . TYR B 1 117 ? -0.358 -29.766 -4.688 1 98.69 117 TYR B N 1
ATOM 3020 C CA . TYR B 1 117 ? 0.067 -30.453 -5.91 1 98.69 117 TYR B CA 1
ATOM 3021 C C . TYR B 1 117 ? 0.066 -29.484 -7.094 1 98.69 117 TYR B C 1
ATOM 3023 O O . TYR B 1 117 ? 0.935 -29.562 -7.965 1 98.69 117 TYR B O 1
ATOM 3031 N N . GLY B 1 118 ? -0.953 -28.672 -7.125 1 98.75 118 GLY B N 1
ATOM 3032 C CA . GLY B 1 118 ? -1.084 -27.703 -8.211 1 98.75 118 GLY B CA 1
ATOM 3033 C C . GLY B 1 118 ? -2.098 -26.609 -7.93 1 98.75 118 GLY B C 1
ATOM 3034 O O . GLY B 1 118 ? -2.609 -26.516 -6.812 1 98.75 118 GLY B O 1
ATOM 3035 N N . ILE B 1 119 ? -2.275 -25.734 -8.984 1 98.88 119 ILE B N 1
ATOM 3036 C CA . ILE B 1 119 ? -3.23 -24.641 -8.836 1 98.88 119 ILE B CA 1
ATOM 3037 C C . ILE B 1 119 ? -4.129 -24.578 -10.07 1 98.88 119 ILE B C 1
ATOM 3039 O O . ILE B 1 119 ? -3.738 -25.016 -11.156 1 98.88 119 ILE B O 1
ATOM 3043 N N . GLU B 1 120 ? -5.293 -24.172 -9.82 1 98.69 120 GLU B N 1
ATOM 3044 C CA . GLU B 1 120 ? -6.211 -23.672 -10.844 1 98.69 120 GLU B CA 1
ATOM 3045 C C . GLU B 1 120 ? -6.305 -22.156 -10.805 1 98.69 120 GLU B C 1
ATOM 3047 O O . GLU B 1 120 ? -6.516 -21.562 -9.742 1 98.69 120 GLU B O 1
ATOM 3052 N N . ILE B 1 121 ? -6.117 -21.531 -11.953 1 98.75 121 ILE B N 1
ATOM 3053 C CA . ILE B 1 121 ? -6.051 -20.078 -12 1 98.75 121 ILE B CA 1
ATOM 3054 C C . ILE B 1 121 ? -6.844 -19.562 -13.195 1 98.75 121 ILE B C 1
ATOM 3056 O O . ILE B 1 121 ? -6.719 -20.094 -14.305 1 98.75 121 ILE B O 1
ATOM 3060 N N . ARG B 1 122 ? -7.703 -18.594 -13.023 1 98.31 122 ARG B N 1
ATOM 3061 C CA . ARG B 1 122 ? -8.531 -18.016 -14.078 1 98.31 122 ARG B CA 1
ATOM 3062 C C . ARG B 1 122 ? -9.156 -16.703 -13.625 1 98.31 122 ARG B C 1
ATOM 3064 O O . ARG B 1 122 ? -9.102 -16.359 -12.445 1 98.31 122 ARG B O 1
ATOM 3071 N N . PRO B 1 123 ? -9.688 -15.953 -14.586 1 98.75 123 PRO B N 1
ATOM 3072 C CA . PRO B 1 123 ? -10.516 -14.82 -14.148 1 98.75 123 PRO B CA 1
ATOM 3073 C C . PRO B 1 123 ? -11.594 -15.227 -13.148 1 98.75 123 PRO B C 1
ATOM 3075 O O . PRO B 1 123 ? -12.211 -16.281 -13.297 1 98.75 123 PRO B O 1
ATOM 3078 N N . LEU B 1 124 ? -11.766 -14.406 -12.156 1 98.69 124 LEU B N 1
ATOM 3079 C CA . LEU B 1 124 ? -12.633 -14.758 -11.039 1 98.69 124 LEU B CA 1
ATOM 3080 C C . LEU B 1 124 ? -14.039 -15.094 -11.531 1 98.69 124 LEU B C 1
ATOM 3082 O O . LEU B 1 124 ? -14.656 -16.047 -11.039 1 98.69 124 LEU B O 1
ATOM 3086 N N . GLU B 1 125 ? -14.523 -14.375 -12.531 1 97.56 125 GLU B N 1
ATOM 3087 C CA . GLU B 1 125 ? -15.883 -14.539 -13.039 1 97.56 125 GLU B CA 1
ATOM 3088 C C . GLU B 1 125 ? -16.062 -15.883 -13.734 1 97.56 125 GLU B C 1
ATOM 3090 O O . GLU B 1 125 ? -17.188 -16.312 -14 1 97.56 125 GLU B O 1
ATOM 3095 N N . ASN B 1 126 ? -14.992 -16.578 -14.055 1 97.31 126 ASN B N 1
ATOM 3096 C CA . ASN B 1 126 ? -15.062 -17.859 -14.758 1 97.31 126 ASN B CA 1
ATOM 3097 C C . ASN B 1 126 ? -15.141 -19.031 -13.781 1 97.31 126 ASN B C 1
ATOM 3099 O O . ASN B 1 126 ? -15.281 -20.188 -14.203 1 97.31 126 ASN B O 1
ATOM 3103 N N . PHE B 1 127 ? -15.047 -18.75 -12.523 1 96.56 127 PHE B N 1
ATOM 3104 C CA . PHE B 1 127 ? -15.188 -19.828 -11.547 1 96.56 127 PHE B CA 1
ATOM 3105 C C . PHE B 1 127 ? -16.656 -20.188 -11.336 1 96.56 127 PHE B C 1
ATOM 3107 O O . PHE B 1 127 ? -17.5 -19.297 -11.195 1 96.56 127 PHE B O 1
ATOM 3114 N N . ILE B 1 128 ? -16.875 -21.469 -11.375 1 90.62 128 ILE B N 1
ATOM 3115 C CA . ILE B 1 128 ? -18.188 -22 -11.008 1 90.62 128 ILE B CA 1
ATOM 3116 C C . ILE B 1 128 ? -18.219 -22.344 -9.523 1 90.62 128 ILE B C 1
ATOM 3118 O O . ILE B 1 128 ? -19.125 -21.953 -8.805 1 90.62 128 ILE B O 1
ATOM 3122 N N . LYS B 1 129 ? -17.172 -23.094 -9.141 1 91.38 129 LYS B N 1
ATOM 3123 C CA . LYS B 1 129 ? -16.938 -23.328 -7.723 1 91.38 129 LYS B CA 1
ATOM 3124 C C . LYS B 1 129 ? -16 -22.281 -7.129 1 91.38 129 LYS B C 1
ATOM 3126 O O . LYS B 1 129 ? -15.125 -21.75 -7.82 1 91.38 129 LYS B O 1
ATOM 3131 N N . GLU B 1 130 ? -16.109 -22.062 -5.883 1 96.44 130 GLU B N 1
ATOM 3132 C CA . GLU B 1 130 ? -15.391 -21 -5.207 1 96.44 130 GLU B CA 1
ATOM 3133 C C . GLU B 1 130 ? -13.883 -21.234 -5.234 1 96.44 130 GLU B C 1
ATOM 3135 O O . GLU B 1 130 ? -13.422 -22.344 -4.941 1 96.44 130 GLU B O 1
ATOM 3140 N N . PRO B 1 131 ? -13.094 -20.281 -5.629 1 98.5 131 PRO B N 1
ATOM 3141 C CA . PRO B 1 131 ? -11.648 -20.359 -5.418 1 98.5 131 PRO B CA 1
ATOM 3142 C C . PRO B 1 131 ? -11.258 -20.156 -3.955 1 98.5 131 PRO B C 1
ATOM 3144 O O . PRO B 1 131 ? -12.125 -20.047 -3.088 1 98.5 131 PRO B O 1
ATOM 3147 N N . ASP B 1 132 ? -9.961 -20.219 -3.711 1 98.81 132 ASP B N 1
ATOM 3148 C CA . ASP B 1 132 ? -9.477 -20.047 -2.346 1 98.81 132 ASP B CA 1
ATOM 3149 C C . ASP B 1 132 ? -9.039 -18.609 -2.094 1 98.81 132 ASP B C 1
ATOM 3151 O O . ASP B 1 132 ? -9.273 -18.062 -1.016 1 98.81 132 ASP B O 1
ATOM 3155 N N . VAL B 1 133 ? -8.422 -17.984 -3.098 1 98.88 133 VAL B N 1
ATOM 3156 C CA . VAL B 1 133 ? -7.867 -16.641 -2.961 1 98.88 133 VAL B CA 1
ATOM 3157 C C . VAL B 1 133 ? -8.234 -15.797 -4.184 1 98.88 133 VAL B C 1
ATOM 3159 O O . VAL B 1 133 ? -8.344 -16.328 -5.293 1 98.88 133 VAL B O 1
ATOM 3162 N N . VAL B 1 134 ? -8.445 -14.531 -3.984 1 98.94 134 VAL B N 1
ATOM 3163 C CA . VAL B 1 134 ? -8.641 -13.547 -5.043 1 98.94 134 VAL B CA 1
ATOM 3164 C C . VAL B 1 134 ? -7.453 -12.586 -5.082 1 98.94 134 VAL B C 1
ATOM 3166 O O . VAL B 1 134 ? -7.016 -12.086 -4.043 1 98.94 134 VAL B O 1
ATOM 3169 N N . VAL B 1 135 ? -6.879 -12.367 -6.25 1 98.94 135 VAL B N 1
ATOM 3170 C CA . VAL B 1 135 ? -5.789 -11.422 -6.453 1 98.94 135 VAL B CA 1
ATOM 3171 C C . VAL B 1 135 ? -6.207 -10.367 -7.469 1 98.94 135 VAL B C 1
ATOM 3173 O O . VAL B 1 135 ? -6.738 -10.688 -8.531 1 98.94 135 VAL B O 1
ATOM 3176 N N . ILE B 1 136 ? -6.012 -9.125 -7.145 1 98.94 136 ILE B N 1
ATOM 3177 C CA . ILE B 1 136 ? -6.297 -7.996 -8.023 1 98.94 136 ILE B CA 1
ATOM 3178 C C . ILE B 1 136 ? -5.039 -7.152 -8.211 1 98.94 136 ILE B C 1
ATOM 3180 O O . ILE B 1 136 ? -4.387 -6.777 -7.23 1 98.94 136 ILE B O 1
ATOM 3184 N N . ILE B 1 137 ? -4.594 -6.945 -9.414 1 98.81 137 ILE B N 1
ATOM 3185 C CA . ILE B 1 137 ? -3.531 -6 -9.742 1 98.81 137 ILE B CA 1
ATOM 3186 C C . ILE B 1 137 ? -4.141 -4.703 -10.273 1 98.81 137 ILE B C 1
ATOM 3188 O O . ILE B 1 137 ? -4.801 -4.699 -11.312 1 98.81 137 ILE B O 1
ATOM 3192 N N . THR B 1 138 ? -3.932 -3.641 -9.57 1 98.69 138 THR B N 1
ATOM 3193 C CA . THR B 1 138 ? -4.582 -2.381 -9.914 1 98.69 138 THR B CA 1
ATOM 3194 C C . THR B 1 138 ? -3.818 -1.198 -9.328 1 98.69 138 THR B C 1
ATOM 3196 O O . THR B 1 138 ? -2.639 -1.32 -8.992 1 98.69 138 THR B O 1
ATOM 3199 N N . ASN B 1 139 ? -4.414 -0.013 -9.328 1 98.5 139 ASN B N 1
ATOM 3200 C CA . ASN B 1 139 ? -3.75 1.205 -8.875 1 98.5 139 ASN B CA 1
ATOM 3201 C C . ASN B 1 139 ? -4.121 1.542 -7.438 1 98.5 139 ASN B C 1
ATOM 3203 O O . ASN B 1 139 ? -5.035 0.939 -6.867 1 98.5 139 ASN B O 1
ATOM 3207 N N . PRO B 1 140 ? -3.396 2.514 -6.801 1 98.75 140 PRO B N 1
ATOM 3208 C CA . PRO B 1 140 ? -3.643 2.875 -5.402 1 98.75 140 PRO B CA 1
ATOM 3209 C C . PRO B 1 140 ? -5.07 3.357 -5.164 1 98.75 140 PRO B C 1
ATOM 3211 O O . PRO B 1 140 ? -5.637 3.113 -4.094 1 98.75 140 PRO B O 1
ATOM 3214 N N . TYR B 1 141 ? -5.66 4.035 -6.098 1 98.69 141 TYR B N 1
ATOM 3215 C CA . TYR B 1 141 ? -7.031 4.508 -5.934 1 98.69 141 TYR B CA 1
ATOM 3216 C C . TYR B 1 141 ? -7.988 3.344 -5.711 1 98.69 141 TYR B C 1
ATOM 3218 O O . TYR B 1 141 ? -8.781 3.357 -4.77 1 98.69 141 TYR B O 1
ATOM 3226 N N . ASN B 1 142 ? -7.926 2.377 -6.57 1 98.62 142 ASN B N 1
ATOM 3227 C CA . ASN B 1 142 ? -8.781 1.203 -6.438 1 98.62 142 ASN B CA 1
ATOM 3228 C C . ASN B 1 142 ? -8.469 0.42 -5.168 1 98.62 142 ASN B C 1
ATOM 3230 O O . ASN B 1 142 ? -9.375 -0.115 -4.523 1 98.62 142 ASN B O 1
ATOM 3234 N N . VAL B 1 143 ? -7.199 0.312 -4.832 1 98.88 143 VAL B N 1
ATOM 3235 C CA . VAL B 1 143 ? -6.836 -0.399 -3.611 1 98.88 143 VAL B CA 1
ATOM 3236 C C . VAL B 1 143 ? -7.379 0.351 -2.396 1 98.88 143 VAL B C 1
ATOM 3238 O O . VAL B 1 143 ? -7.809 -0.266 -1.418 1 98.88 143 VAL B O 1
ATOM 3241 N N . MET B 1 144 ? -7.379 1.673 -2.43 1 98.81 144 MET B N 1
ATOM 3242 C CA . MET B 1 144 ? -8.016 2.465 -1.382 1 98.81 144 MET B CA 1
ATOM 3243 C C . MET B 1 144 ? -9.477 2.057 -1.202 1 98.81 144 MET B C 1
ATOM 3245 O O . MET B 1 144 ? -9.922 1.812 -0.08 1 98.81 144 MET B O 1
ATOM 3249 N N . ARG B 1 145 ? -10.203 1.926 -2.312 1 98.75 145 ARG B N 1
ATOM 3250 C CA . ARG B 1 145 ? -11.617 1.565 -2.275 1 98.75 145 ARG B CA 1
ATOM 3251 C C . ARG B 1 145 ? -11.812 0.171 -1.688 1 98.75 145 ARG B C 1
ATOM 3253 O O . ARG B 1 145 ? -12.758 -0.065 -0.932 1 98.75 145 ARG B O 1
ATOM 3260 N N . ILE B 1 146 ? -10.922 -0.702 -2.016 1 98.88 146 ILE B N 1
ATOM 3261 C CA . ILE B 1 146 ? -11 -2.066 -1.506 1 98.88 146 ILE B CA 1
ATOM 3262 C C . ILE B 1 146 ? -10.711 -2.074 -0.007 1 98.88 146 ILE B C 1
ATOM 3264 O O . ILE B 1 146 ? -11.391 -2.756 0.761 1 98.88 146 ILE B O 1
ATOM 3268 N N . VAL B 1 147 ? -9.734 -1.312 0.412 1 98.88 147 VAL B N 1
ATOM 3269 C CA . VAL B 1 147 ? -9.398 -1.202 1.828 1 98.88 147 VAL B CA 1
ATOM 3270 C C . VAL B 1 147 ? -10.57 -0.57 2.586 1 98.88 147 VAL B C 1
ATOM 3272 O O . VAL B 1 147 ? -10.906 -1.005 3.688 1 98.88 147 VAL B O 1
ATOM 3275 N N . GLN B 1 148 ? -11.164 0.446 2.012 1 98.69 148 GLN B N 1
ATOM 3276 C CA . GLN B 1 148 ? -12.336 1.076 2.617 1 98.69 148 GLN B CA 1
ATOM 3277 C C . GLN B 1 148 ? -13.484 0.083 2.76 1 98.69 148 GLN B C 1
ATOM 3279 O O . GLN B 1 148 ? -14.203 0.097 3.762 1 98.69 148 GLN B O 1
ATOM 3284 N N . ALA B 1 149 ? -13.656 -0.722 1.739 1 98.75 149 ALA B N 1
ATOM 3285 C CA . ALA B 1 149 ? -14.672 -1.769 1.803 1 98.75 149 ALA B CA 1
ATOM 3286 C C . ALA B 1 149 ? -14.391 -2.736 2.951 1 98.75 149 ALA B C 1
ATOM 3288 O O . ALA B 1 149 ? -15.305 -3.129 3.678 1 98.75 149 ALA B O 1
ATOM 3289 N N . TYR B 1 150 ? -13.148 -3.119 3.08 1 98.81 150 TYR B N 1
ATOM 3290 C CA . TYR B 1 150 ? -12.734 -3.955 4.199 1 98.81 150 TYR B CA 1
ATOM 3291 C C . TYR B 1 150 ? -13.031 -3.271 5.531 1 98.81 150 TYR B C 1
ATOM 3293 O O . TYR B 1 150 ? -13.594 -3.887 6.438 1 98.81 150 TYR B O 1
ATOM 3301 N N . THR B 1 151 ? -12.688 -2.055 5.641 1 98.75 151 THR B N 1
ATOM 3302 C CA . THR B 1 151 ? -12.852 -1.288 6.871 1 98.75 151 THR B CA 1
ATOM 3303 C C . THR B 1 151 ? -14.328 -1.122 7.207 1 98.75 151 THR B C 1
ATOM 3305 O O . THR B 1 151 ? -14.703 -1.117 8.383 1 98.75 151 THR B O 1
ATOM 3308 N N . TYR B 1 152 ? -15.141 -1.024 6.188 1 98.56 152 TYR B N 1
ATOM 3309 C CA . TYR B 1 152 ? -16.594 -0.909 6.355 1 98.56 152 TYR B CA 1
ATOM 3310 C C . TYR B 1 152 ? -17.125 -2.031 7.234 1 98.56 152 TYR B C 1
ATOM 3312 O O . TYR B 1 152 ? -17.969 -1.801 8.102 1 98.56 152 TYR B O 1
ATOM 3320 N N . LYS B 1 153 ? -16.578 -3.148 7.039 1 98.44 153 LYS B N 1
ATOM 3321 C CA . LYS B 1 153 ? -17.125 -4.324 7.715 1 98.44 153 LYS B CA 1
ATOM 3322 C C . LYS B 1 153 ? -16.234 -4.738 8.883 1 98.44 153 LYS B C 1
ATOM 3324 O O . LYS B 1 153 ? -16.734 -5.109 9.945 1 98.44 153 LYS B O 1
ATOM 3329 N N . TYR B 1 154 ? -14.906 -4.652 8.758 1 98.06 154 TYR B N 1
ATOM 3330 C CA . TYR B 1 154 ? -14.016 -5.336 9.688 1 98.06 154 TYR B CA 1
ATOM 3331 C C . TYR B 1 154 ? -13.227 -4.336 10.531 1 98.06 154 TYR B C 1
ATOM 3333 O O . TYR B 1 154 ? -12.539 -4.719 11.477 1 98.06 154 TYR B O 1
ATOM 3341 N N . GLY B 1 155 ? -13.352 -3.064 10.227 1 97.88 155 GLY B N 1
ATOM 3342 C CA . GLY B 1 155 ? -12.523 -2.072 10.891 1 97.88 155 GLY B CA 1
ATOM 3343 C C . GLY B 1 155 ? -11.141 -1.941 10.273 1 97.88 155 GLY B C 1
ATOM 3344 O O . GLY B 1 155 ? -10.883 -2.49 9.195 1 97.88 155 GLY B O 1
ATOM 3345 N N . VAL B 1 156 ? -10.289 -1.209 10.914 1 98 156 VAL B N 1
ATOM 3346 C CA . VAL B 1 156 ? -8.953 -0.912 10.398 1 98 156 VAL B CA 1
ATOM 3347 C C . VAL B 1 156 ? -8.133 -2.199 10.312 1 98 156 VAL B C 1
ATOM 3349 O O . VAL B 1 156 ? -8.148 -3.016 11.234 1 98 156 VAL B O 1
ATOM 3352 N N . HIS B 1 157 ? -7.473 -2.385 9.156 1 97.56 157 HIS B N 1
ATOM 3353 C CA . HIS B 1 157 ? -6.582 -3.529 9.023 1 97.56 157 HIS B CA 1
ATOM 3354 C C . HIS B 1 157 ? -5.23 -3.254 9.672 1 97.56 157 HIS B C 1
ATOM 3356 O O . HIS B 1 157 ? -4.535 -2.309 9.289 1 97.56 157 HIS B O 1
ATOM 3362 N N . LYS B 1 158 ? -4.746 -4.082 10.586 1 95.25 158 LYS B N 1
ATOM 3363 C CA . LYS B 1 158 ? -3.584 -3.742 11.398 1 95.25 158 LYS B CA 1
ATOM 3364 C C . LYS B 1 158 ? -2.447 -4.738 11.18 1 95.25 158 LYS B C 1
ATOM 3366 O O . LYS B 1 158 ? -1.383 -4.617 11.789 1 95.25 158 LYS B O 1
ATOM 3371 N N . ASN B 1 159 ? -2.615 -5.727 10.344 1 94.81 159 ASN B N 1
ATOM 3372 C CA . ASN B 1 159 ? -1.624 -6.793 10.227 1 94.81 159 ASN B CA 1
ATOM 3373 C C . ASN B 1 159 ? -1.193 -7 8.781 1 94.81 159 ASN B C 1
ATOM 3375 O O . ASN B 1 159 ? -0.98 -8.133 8.344 1 94.81 159 ASN B O 1
ATOM 3379 N N . ILE B 1 160 ? -1.176 -5.93 8.07 1 97.75 160 ILE B N 1
ATOM 3380 C CA . ILE B 1 160 ? -0.654 -6.027 6.715 1 97.75 160 ILE B CA 1
ATOM 3381 C C . ILE B 1 160 ? 0.847 -6.305 6.754 1 97.75 160 ILE B C 1
ATOM 3383 O O . ILE B 1 160 ? 1.576 -5.691 7.535 1 97.75 160 ILE B O 1
ATOM 3387 N N . THR B 1 161 ? 1.294 -7.25 5.98 1 97.69 161 THR B N 1
ATOM 3388 C CA . THR B 1 161 ? 2.699 -7.633 5.891 1 97.69 161 THR B CA 1
ATOM 3389 C C . THR B 1 161 ? 3.277 -7.258 4.531 1 97.69 161 THR B C 1
ATOM 3391 O O . THR B 1 161 ? 2.713 -7.605 3.492 1 97.69 161 THR B O 1
ATOM 3394 N N . LEU B 1 162 ? 4.402 -6.539 4.586 1 98 162 LEU B N 1
ATOM 3395 C CA . LEU B 1 162 ? 4.996 -6.043 3.352 1 98 162 LEU B CA 1
ATOM 3396 C C . LEU B 1 162 ? 6.52 -6.125 3.412 1 98 162 LEU B C 1
ATOM 3398 O O . LEU B 1 162 ? 7.133 -5.641 4.363 1 98 162 LEU B O 1
ATOM 3402 N N . GLY B 1 163 ? 7.125 -6.758 2.42 1 97.62 163 GLY B N 1
ATOM 3403 C CA . GLY B 1 163 ? 8.578 -6.82 2.318 1 97.62 163 GLY B CA 1
ATOM 3404 C C . GLY B 1 163 ? 9.109 -6.227 1.029 1 97.62 163 GLY B C 1
ATOM 3405 O O . GLY B 1 163 ? 10.305 -5.945 0.917 1 97.62 163 GLY B O 1
ATOM 3406 N N . GLY B 1 164 ? 8.203 -5.98 0.084 1 97.31 164 GLY B N 1
ATOM 3407 C CA . GLY B 1 164 ? 8.641 -5.516 -1.224 1 97.31 164 GLY B CA 1
ATOM 3408 C C . GLY B 1 164 ? 9.328 -6.598 -2.041 1 97.31 164 GLY B C 1
ATOM 3409 O O . GLY B 1 164 ? 10.102 -6.297 -2.951 1 97.31 164 GLY B O 1
ATOM 3410 N N . ASN B 1 165 ? 9.219 -7.781 -1.585 1 95.62 165 ASN B N 1
ATOM 3411 C CA . ASN B 1 165 ? 9.68 -9.016 -2.213 1 95.62 165 ASN B CA 1
ATOM 3412 C C . ASN B 1 165 ? 8.602 -10.094 -2.199 1 95.62 165 ASN B C 1
ATOM 3414 O O . ASN B 1 165 ? 7.789 -10.148 -1.271 1 95.62 165 ASN B O 1
ATOM 3418 N N . GLN B 1 166 ? 8.594 -10.961 -3.287 1 97.44 166 GLN B N 1
ATOM 3419 C CA . GLN B 1 166 ? 7.566 -11.984 -3.406 1 97.44 166 GLN B CA 1
ATOM 3420 C C . GLN B 1 166 ? 6.172 -11.383 -3.301 1 97.44 166 GLN B C 1
ATOM 3422 O O . GLN B 1 166 ? 5.348 -11.844 -2.506 1 97.44 166 GLN B O 1
ATOM 3427 N N . GLY B 1 167 ? 6.039 -10.352 -4.141 1 98.5 167 GLY B N 1
ATOM 3428 C CA . GLY B 1 167 ? 4.883 -9.469 -4.039 1 98.5 167 GLY B CA 1
ATOM 3429 C C . GLY B 1 167 ? 3.576 -10.164 -4.379 1 98.5 167 GLY B C 1
ATOM 3430 O O . GLY B 1 167 ? 2.549 -9.906 -3.746 1 98.5 167 GLY B O 1
ATOM 3431 N N . ILE B 1 168 ? 3.576 -11.031 -5.332 1 98.88 168 ILE B N 1
ATOM 3432 C CA . ILE B 1 168 ? 2.334 -11.68 -5.75 1 98.88 168 ILE B CA 1
ATOM 3433 C C . ILE B 1 168 ? 2.213 -13.047 -5.082 1 98.88 168 ILE B C 1
ATOM 3435 O O . ILE B 1 168 ? 1.179 -13.359 -4.492 1 98.88 168 ILE B O 1
ATOM 3439 N N . CYS B 1 169 ? 3.271 -13.836 -5.105 1 98.81 169 CYS B N 1
ATOM 3440 C CA . CYS B 1 169 ? 3.205 -15.203 -4.605 1 98.81 169 CYS B CA 1
ATOM 3441 C C . CYS B 1 169 ? 3.012 -15.227 -3.094 1 98.81 169 CYS B C 1
ATOM 3443 O O . CYS B 1 169 ? 2.164 -15.953 -2.58 1 98.81 169 CYS B O 1
ATOM 3445 N N . SER B 1 170 ? 3.766 -14.422 -2.426 1 98.62 170 SER B N 1
ATOM 3446 C CA . SER B 1 170 ? 3.602 -14.414 -0.976 1 98.62 170 SER B CA 1
ATOM 3447 C C . SER B 1 170 ? 2.596 -13.352 -0.539 1 98.62 170 SER B C 1
ATOM 3449 O O . SER B 1 170 ? 1.531 -13.68 -0.01 1 98.62 170 SER B O 1
ATOM 3451 N N . GLU B 1 171 ? 2.811 -12.148 -0.827 1 98.88 171 GLU B N 1
ATOM 3452 C CA . GLU B 1 171 ? 2.076 -11.039 -0.23 1 98.88 171 GLU B CA 1
ATOM 3453 C C . GLU B 1 171 ? 0.625 -11.016 -0.704 1 98.88 171 GLU B C 1
ATOM 3455 O O . GLU B 1 171 ? -0.273 -10.625 0.046 1 98.88 171 GLU B O 1
ATOM 3460 N N . CYS B 1 172 ? 0.325 -11.453 -1.923 1 98.94 172 CYS B N 1
ATOM 3461 C CA . CYS B 1 172 ? -1.038 -11.367 -2.436 1 98.94 172 CYS B CA 1
ATOM 3462 C C . CYS B 1 172 ? -1.719 -12.727 -2.404 1 98.94 172 CYS B C 1
ATOM 3464 O O . CYS B 1 172 ? -2.922 -12.836 -2.65 1 98.94 172 CYS B O 1
ATOM 3466 N N . THR B 1 173 ? -0.935 -13.82 -2.178 1 98.94 173 THR B N 1
ATOM 3467 C CA . THR B 1 173 ? -1.557 -15.133 -2.281 1 98.94 173 THR B CA 1
ATOM 3468 C C . THR B 1 173 ? -1.374 -15.922 -0.987 1 98.94 173 THR B C 1
ATOM 3470 O O . THR B 1 173 ? -2.348 -16.203 -0.288 1 98.94 173 THR B O 1
ATOM 3473 N N . ALA B 1 174 ? -0.126 -16.141 -0.599 1 98.88 174 ALA B N 1
ATOM 3474 C CA . ALA B 1 174 ? 0.126 -16.984 0.569 1 98.88 174 ALA B CA 1
ATOM 3475 C C . ALA B 1 174 ? -0.337 -16.297 1.851 1 98.88 174 ALA B C 1
ATOM 3477 O O . ALA B 1 174 ? -0.941 -16.922 2.719 1 98.88 174 ALA B O 1
ATOM 3478 N N . VAL B 1 175 ? -0.068 -15 2.016 1 98.69 175 VAL B N 1
ATOM 3479 C CA . VAL B 1 175 ? -0.44 -14.266 3.223 1 98.69 175 VAL B CA 1
ATOM 3480 C C . VAL B 1 175 ? -1.958 -14.289 3.393 1 98.69 175 VAL B C 1
ATOM 3482 O O . VAL B 1 175 ? -2.467 -14.711 4.434 1 98.69 175 VAL B O 1
ATOM 3485 N N . PRO B 1 176 ? -2.699 -13.891 2.383 1 98.75 176 PRO B N 1
ATOM 3486 C CA . PRO B 1 176 ? -4.156 -13.945 2.525 1 98.75 176 PRO B CA 1
ATOM 3487 C C . PRO B 1 176 ? -4.672 -15.344 2.83 1 98.75 176 PRO B C 1
ATOM 3489 O O . PRO B 1 176 ? -5.617 -15.508 3.609 1 98.75 176 PRO B O 1
ATOM 3492 N N . TYR B 1 177 ? -4.098 -16.328 2.191 1 98.69 177 TYR B N 1
ATOM 3493 C CA . TYR B 1 177 ? -4.531 -17.719 2.395 1 98.69 177 TYR B CA 1
ATOM 3494 C C . TYR B 1 177 ? -4.262 -18.172 3.824 1 98.69 177 TYR B C 1
ATOM 3496 O O . TYR B 1 177 ? -5.16 -18.656 4.504 1 98.69 177 TYR B O 1
ATOM 3504 N N . GLU B 1 178 ? -3.049 -17.938 4.316 1 98.31 178 GLU B N 1
ATOM 3505 C CA . GLU B 1 178 ? -2.627 -18.422 5.625 1 98.31 178 GLU B CA 1
ATOM 3506 C C . GLU B 1 178 ? -3.283 -17.625 6.75 1 98.31 178 GLU B C 1
ATOM 3508 O O . GLU B 1 178 ? -3.637 -18.188 7.789 1 98.31 178 GLU B O 1
ATOM 3513 N N . ASN B 1 179 ? -3.436 -16.375 6.531 1 97.44 179 ASN B N 1
ATOM 3514 C CA . ASN B 1 179 ? -3.945 -15.508 7.594 1 97.44 179 ASN B CA 1
ATOM 3515 C C . ASN B 1 179 ? -5.461 -15.344 7.504 1 97.44 179 ASN B C 1
ATOM 3517 O O . ASN B 1 179 ? -6.078 -14.766 8.398 1 97.44 179 ASN B O 1
ATOM 3521 N N . ASN B 1 180 ? -6.066 -15.883 6.422 1 98.31 180 ASN B N 1
ATOM 3522 C CA . ASN B 1 180 ? -7.492 -15.703 6.176 1 98.31 180 ASN B CA 1
ATOM 3523 C C . ASN B 1 180 ? -7.895 -14.234 6.273 1 98.31 180 ASN B C 1
ATOM 3525 O O . ASN B 1 180 ? -8.828 -13.891 6.996 1 98.31 180 ASN B O 1
ATOM 3529 N N . ASP B 1 181 ? -7.121 -13.414 5.621 1 98.56 181 ASP B N 1
ATOM 3530 C CA . ASP B 1 181 ? -7.355 -11.969 5.688 1 98.56 181 ASP B CA 1
ATOM 3531 C C . ASP B 1 181 ? -6.762 -11.266 4.469 1 98.56 181 ASP B C 1
ATOM 3533 O O . ASP B 1 181 ? -6.035 -11.875 3.684 1 98.56 181 ASP B O 1
ATOM 3537 N N . LEU B 1 182 ? -7.176 -10.008 4.27 1 98.69 182 LEU B N 1
ATOM 3538 C CA . LEU B 1 182 ? -6.715 -9.18 3.16 1 98.69 182 LEU B CA 1
ATOM 3539 C C . LEU B 1 182 ? -5.262 -8.766 3.355 1 98.69 182 LEU B C 1
ATOM 3541 O O . LEU B 1 182 ? -4.816 -8.555 4.488 1 98.69 182 LEU B O 1
ATOM 3545 N N . ASN B 1 183 ? -4.461 -8.695 2.301 1 98.88 183 ASN B N 1
ATOM 3546 C CA . ASN B 1 183 ? -3.143 -8.07 2.273 1 98.88 183 ASN B CA 1
ATOM 3547 C C . ASN B 1 183 ? -2.932 -7.266 0.995 1 98.88 183 ASN B C 1
ATOM 3549 O O . ASN B 1 183 ? -3.656 -7.449 0.014 1 98.88 183 ASN B O 1
ATOM 3553 N N . ILE B 1 184 ? -2.062 -6.324 1.033 1 98.88 184 ILE B N 1
ATOM 3554 C CA . ILE B 1 184 ? -1.722 -5.555 -0.159 1 98.88 184 ILE B CA 1
ATOM 3555 C C . ILE B 1 184 ? -0.241 -5.734 -0.485 1 98.88 184 ILE B C 1
ATOM 3557 O O . ILE B 1 184 ? 0.509 -6.312 0.306 1 98.88 184 ILE B O 1
ATOM 3561 N N . SER B 1 185 ? 0.152 -5.301 -1.641 1 98.88 185 SER B N 1
ATOM 3562 C CA . SER B 1 185 ? 1.548 -5.395 -2.057 1 98.88 185 SER B CA 1
ATOM 3563 C C . SER B 1 185 ? 1.923 -4.254 -2.994 1 98.88 185 SER B C 1
ATOM 3565 O O . SER B 1 185 ? 1.139 -3.875 -3.867 1 98.88 185 SER B O 1
ATOM 3567 N N . THR B 1 186 ? 3.055 -3.73 -2.775 1 98.81 186 THR B N 1
ATOM 3568 C CA . THR B 1 186 ? 3.629 -2.822 -3.76 1 98.81 186 THR B CA 1
ATOM 3569 C C . THR B 1 186 ? 4.457 -3.588 -4.785 1 98.81 186 THR B C 1
ATOM 3571 O O . THR B 1 186 ? 5.273 -3 -5.5 1 98.81 186 THR B O 1
ATOM 3574 N N . LEU B 1 187 ? 4.289 -4.902 -4.816 1 98.69 187 LEU B N 1
ATOM 3575 C CA . LEU B 1 187 ? 4.91 -5.848 -5.738 1 98.69 187 LEU B CA 1
ATOM 3576 C C . LEU B 1 187 ? 6.406 -5.98 -5.453 1 98.69 187 LEU B C 1
ATOM 3578 O O . LEU B 1 187 ? 6.852 -5.746 -4.328 1 98.69 187 LEU B O 1
ATOM 3582 N N . CYS B 1 188 ? 7.168 -6.625 -6.312 1 98.12 188 CYS B N 1
ATOM 3583 C CA . CYS B 1 188 ? 8.609 -6.777 -6.184 1 98.12 188 CYS B CA 1
ATOM 3584 C C . CYS B 1 188 ? 9.312 -6.547 -7.516 1 98.12 188 CYS B C 1
ATOM 3586 O O . CYS B 1 188 ? 8.656 -6.504 -8.562 1 98.12 188 CYS B O 1
ATOM 3588 N N . SER B 1 189 ? 10.57 -6.387 -7.469 1 97.38 189 SER B N 1
ATOM 3589 C CA . SER B 1 189 ? 11.336 -6.062 -8.672 1 97.38 189 SER B CA 1
ATOM 3590 C C . SER B 1 189 ? 11.242 -7.184 -9.703 1 97.38 189 SER B C 1
ATOM 3592 O O . SER B 1 189 ? 11.141 -6.922 -10.906 1 97.38 189 SER B O 1
ATOM 3594 N N . GLY B 1 190 ? 11.258 -8.391 -9.266 1 96.56 190 GLY B N 1
ATOM 3595 C CA . GLY B 1 190 ? 11.156 -9.516 -10.188 1 96.56 190 GLY B CA 1
ATOM 3596 C C . GLY B 1 190 ? 9.852 -9.539 -10.961 1 96.56 190 GLY B C 1
ATOM 3597 O O . GLY B 1 190 ? 9.859 -9.648 -12.188 1 96.56 190 GLY B O 1
ATOM 3598 N N . THR B 1 191 ? 8.773 -9.445 -10.25 1 98.12 191 THR B N 1
ATOM 3599 C CA . THR B 1 191 ? 7.484 -9.484 -10.93 1 98.12 191 THR B CA 1
ATOM 3600 C C . THR B 1 191 ? 7.336 -8.297 -11.883 1 98.12 191 THR B C 1
ATOM 3602 O O . THR B 1 191 ? 6.72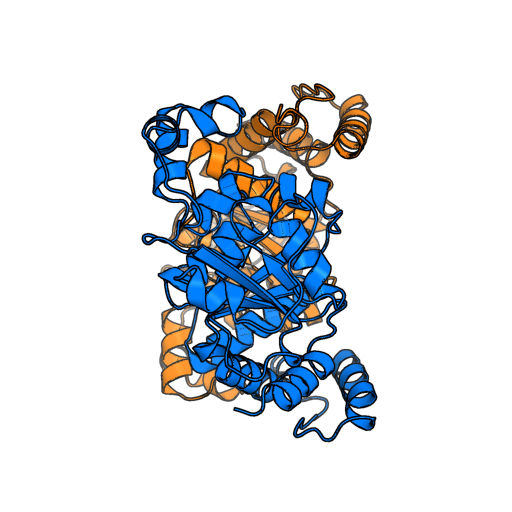3 -8.422 -12.945 1 98.12 191 THR B O 1
ATOM 3605 N N . ARG B 1 192 ? 7.832 -7.129 -11.477 1 97.94 192 ARG B N 1
ATOM 3606 C CA . ARG B 1 192 ? 7.754 -5.984 -12.375 1 97.94 192 ARG B CA 1
ATOM 3607 C C . ARG B 1 192 ? 8.562 -6.227 -13.641 1 97.94 192 ARG B C 1
ATOM 3609 O O . ARG B 1 192 ? 8.172 -5.789 -14.727 1 97.94 192 ARG B O 1
ATOM 3616 N N . PHE B 1 193 ? 9.664 -6.852 -13.539 1 97.31 193 PHE B N 1
ATOM 3617 C CA . PHE B 1 193 ? 10.492 -7.168 -14.695 1 97.31 193 PHE B CA 1
ATOM 3618 C C . PHE B 1 193 ? 9.797 -8.172 -15.602 1 97.31 193 PHE B C 1
ATOM 3620 O O . PHE B 1 193 ? 9.656 -7.938 -16.797 1 97.31 193 PHE B O 1
ATOM 3627 N N . PHE B 1 194 ? 9.258 -9.305 -15.047 1 97.25 194 PHE B N 1
ATOM 3628 C CA . PHE B 1 194 ? 8.742 -10.414 -15.836 1 97.25 194 PHE B CA 1
ATOM 3629 C C . PHE B 1 194 ? 7.363 -10.078 -16.391 1 97.25 194 PHE B C 1
ATOM 3631 O O . PHE B 1 194 ? 7.004 -10.539 -17.484 1 97.25 194 PHE B O 1
ATOM 3638 N N . CYS B 1 195 ? 6.641 -9.305 -15.664 1 98.06 195 CYS B N 1
ATOM 3639 C CA . CYS B 1 195 ? 5.25 -9.062 -16.031 1 98.06 195 CYS B CA 1
ATOM 3640 C C . CYS B 1 195 ? 5.082 -7.684 -16.672 1 98.06 195 CYS B C 1
ATOM 3642 O O . CYS B 1 195 ? 4.012 -7.363 -17.188 1 98.06 195 CYS B O 1
ATOM 3644 N N . LYS B 1 196 ? 6.156 -6.812 -16.578 1 97.56 196 LYS B N 1
ATOM 3645 C CA . LYS B 1 196 ? 6.125 -5.453 -17.109 1 97.56 196 LYS B CA 1
ATOM 3646 C C . LYS B 1 196 ? 4.965 -4.656 -16.516 1 97.56 196 LYS B C 1
ATOM 3648 O O . LYS B 1 196 ? 4.219 -3.998 -17.25 1 97.56 196 LYS B O 1
ATOM 3653 N N . TRP B 1 197 ? 4.805 -4.844 -15.242 1 97.88 197 TRP B N 1
ATOM 3654 C CA . TRP B 1 197 ? 3.816 -4.027 -14.547 1 97.88 197 TRP B CA 1
ATOM 3655 C C . TRP B 1 197 ? 4.195 -2.551 -14.602 1 97.88 197 TRP B C 1
ATOM 3657 O O . TRP B 1 197 ? 5.375 -2.203 -14.555 1 97.88 197 TRP B O 1
ATOM 3667 N N . ASP B 1 198 ? 3.191 -1.672 -14.633 1 96.44 198 ASP B N 1
ATOM 3668 C CA . ASP B 1 198 ? 3.414 -0.229 -14.633 1 96.44 198 ASP B CA 1
ATOM 3669 C C . ASP B 1 198 ? 3.84 0.265 -13.258 1 96.44 198 ASP B C 1
ATOM 3671 O O . ASP B 1 198 ? 3.615 -0.413 -12.25 1 96.44 198 ASP B O 1
ATOM 3675 N N . GLU B 1 199 ? 4.418 1.457 -13.242 1 97.62 199 GLU B N 1
ATOM 3676 C CA . GLU B 1 199 ? 4.848 2.053 -11.977 1 97.62 199 GLU B CA 1
ATOM 3677 C C . GLU B 1 199 ? 3.66 2.289 -11.047 1 97.62 199 GLU B C 1
ATOM 3679 O O . GLU B 1 199 ? 3.822 2.324 -9.828 1 97.62 199 GLU B O 1
ATOM 3684 N N . CYS B 1 200 ? 2.469 2.334 -11.625 1 98.06 200 CYS B N 1
ATOM 3685 C CA . CYS B 1 200 ? 1.247 2.625 -10.883 1 98.06 200 CYS B CA 1
ATOM 3686 C C . CYS B 1 200 ? 0.611 1.344 -10.352 1 98.06 200 CYS B C 1
ATOM 3688 O O . CYS B 1 200 ? -0.262 1.391 -9.484 1 98.06 200 CYS B O 1
ATOM 3690 N N . ASP B 1 201 ? 1.113 0.19 -10.789 1 98.62 201 ASP B N 1
ATOM 3691 C CA . ASP B 1 201 ? 0.482 -1.079 -10.438 1 98.62 201 ASP B CA 1
ATOM 3692 C C . ASP B 1 201 ? 0.867 -1.514 -9.023 1 98.62 201 ASP B C 1
ATOM 3694 O O . ASP B 1 201 ? 2.018 -1.357 -8.609 1 98.62 201 ASP B O 1
ATOM 3698 N N . MET B 1 202 ? -0.102 -1.985 -8.234 1 98.69 202 MET B N 1
ATOM 3699 C CA . MET B 1 202 ? 0.098 -2.68 -6.969 1 98.69 202 MET B CA 1
ATOM 3700 C C . MET B 1 202 ? -0.912 -3.811 -6.801 1 98.69 202 MET B C 1
ATOM 3702 O O . MET B 1 202 ? -1.801 -3.982 -7.637 1 98.69 202 MET B O 1
ATOM 3706 N N . GLY B 1 203 ? -0.668 -4.648 -5.812 1 98.75 203 GLY B N 1
ATOM 3707 C CA . GLY B 1 203 ? -1.487 -5.844 -5.656 1 98.75 203 GLY B CA 1
ATOM 3708 C C . GLY B 1 203 ? -2.322 -5.832 -4.391 1 98.75 203 GLY B C 1
ATOM 3709 O O . GLY B 1 203 ? -1.939 -5.215 -3.395 1 98.75 203 GLY B O 1
ATOM 3710 N N . VAL B 1 204 ? -3.432 -6.484 -4.426 1 98.88 204 VAL B N 1
ATOM 3711 C CA . VAL B 1 204 ? -4.23 -6.832 -3.254 1 98.88 204 VAL B CA 1
ATOM 3712 C C . VAL B 1 204 ? -4.688 -8.289 -3.354 1 98.88 204 VAL B C 1
ATOM 3714 O O . VAL B 1 204 ? -5.02 -8.766 -4.441 1 98.88 204 VAL B O 1
ATOM 3717 N N . GLY B 1 205 ? -4.562 -9.016 -2.293 1 98.88 205 GLY B N 1
ATOM 3718 C CA . GLY B 1 205 ? -5.066 -10.367 -2.162 1 98.88 205 GLY B CA 1
ATOM 3719 C C . GLY B 1 205 ? -5.949 -10.562 -0.943 1 98.88 205 GLY B C 1
ATOM 3720 O O . GLY B 1 205 ? -5.707 -9.969 0.107 1 98.88 205 GLY B O 1
ATOM 3721 N N . PHE B 1 206 ? -6.941 -11.383 -1.091 1 98.88 206 PHE B N 1
ATOM 3722 C CA . PHE B 1 206 ? -7.777 -11.75 0.046 1 98.88 206 PHE B CA 1
ATOM 3723 C C . PHE B 1 206 ? -8.43 -13.109 -0.176 1 98.88 206 PHE B C 1
ATOM 3725 O O . PHE B 1 206 ? -8.578 -13.547 -1.317 1 98.88 206 PHE B O 1
ATOM 3732 N N . PRO B 1 207 ? -8.758 -13.82 0.934 1 98.88 207 PRO B N 1
ATOM 3733 C CA . PRO B 1 207 ? -9.469 -15.086 0.775 1 98.88 207 PRO B CA 1
ATOM 3734 C C . PRO B 1 207 ? -10.859 -14.906 0.171 1 98.88 207 PRO B C 1
ATOM 3736 O O . PRO B 1 207 ? -11.547 -13.922 0.462 1 98.88 207 PRO B O 1
ATOM 3739 N N . PHE B 1 208 ? -11.297 -15.836 -0.551 1 98.69 208 PHE B N 1
ATOM 3740 C CA . PHE B 1 208 ? -12.562 -15.742 -1.268 1 98.69 208 PHE B CA 1
ATOM 3741 C C . PHE B 1 208 ? -13.719 -15.547 -0.297 1 98.69 208 PHE B C 1
ATOM 3743 O O . PHE B 1 208 ? -14.719 -14.906 -0.632 1 98.69 208 PHE B O 1
ATOM 3750 N N . ASN B 1 209 ? -13.625 -16.031 0.837 1 98.44 209 ASN B N 1
ATOM 3751 C CA . ASN B 1 209 ? -14.719 -15.938 1.793 1 98.44 209 ASN B CA 1
ATOM 3752 C C . ASN B 1 209 ? -14.992 -14.492 2.195 1 98.44 209 ASN B C 1
ATOM 3754 O O . ASN B 1 209 ? -16.031 -14.188 2.779 1 98.44 209 ASN B O 1
ATOM 3758 N N . LYS B 1 210 ? -14.18 -13.547 1.821 1 98.31 210 LYS B N 1
ATOM 3759 C CA . LYS B 1 210 ? -14.422 -12.133 2.1 1 98.31 210 LYS B CA 1
ATOM 3760 C C . LYS B 1 210 ? -14.953 -11.406 0.867 1 98.31 210 LYS B C 1
ATOM 3762 O O . LYS B 1 210 ? -15.258 -10.219 0.921 1 98.31 210 LYS B O 1
ATOM 3767 N N . PHE B 1 211 ? -15.117 -12.133 -0.151 1 98.5 211 PHE B N 1
ATOM 3768 C CA . PHE B 1 211 ? -15.438 -11.562 -1.455 1 98.5 211 PHE B CA 1
ATOM 3769 C C . PHE B 1 211 ? -16.766 -10.812 -1.408 1 98.5 211 PHE B C 1
ATOM 3771 O O . PHE B 1 211 ? -16.844 -9.664 -1.848 1 98.5 211 PHE B O 1
ATOM 3778 N N . LYS B 1 212 ? -17.75 -11.414 -0.91 1 97.75 212 LYS B N 1
ATOM 3779 C CA . LYS B 1 212 ? -19.078 -10.789 -0.828 1 97.75 212 LYS B CA 1
ATOM 3780 C C . LYS B 1 212 ? -19.047 -9.555 0.07 1 97.75 212 LYS B C 1
ATOM 3782 O O . LYS B 1 212 ? -19.703 -8.555 -0.218 1 97.75 212 LYS B O 1
ATOM 3787 N N . ASP B 1 213 ? -18.344 -9.648 1.163 1 98.25 213 ASP B N 1
ATOM 3788 C CA . ASP B 1 213 ? -18.219 -8.516 2.076 1 98.25 213 ASP B CA 1
ATOM 3789 C C . ASP B 1 213 ? -17.5 -7.348 1.407 1 98.25 213 ASP B C 1
ATOM 3791 O O . ASP B 1 213 ? -17.844 -6.188 1.637 1 98.25 213 ASP B O 1
ATOM 3795 N N . ILE B 1 214 ? -16.5 -7.641 0.616 1 98.5 214 ILE B N 1
ATOM 3796 C CA . ILE B 1 214 ? -15.766 -6.602 -0.102 1 98.5 214 ILE B CA 1
ATOM 3797 C C . ILE B 1 214 ? -16.703 -5.922 -1.106 1 98.5 214 ILE B C 1
ATOM 3799 O O . ILE B 1 214 ? -16.734 -4.691 -1.193 1 98.5 214 ILE B O 1
ATOM 3803 N N . GLU B 1 215 ? -17.453 -6.703 -1.855 1 97.69 215 GLU B N 1
ATOM 3804 C CA . GLU B 1 215 ? -18.422 -6.113 -2.766 1 97.69 215 GLU B CA 1
ATOM 3805 C C . GLU B 1 215 ? -19.391 -5.199 -2.02 1 97.69 215 GLU B C 1
ATOM 3807 O O . GLU B 1 215 ? -19.625 -4.062 -2.436 1 97.69 215 GLU B O 1
ATOM 3812 N N . ASN B 1 216 ? -19.969 -5.77 -0.959 1 97.62 216 ASN B N 1
ATOM 3813 C CA . ASN B 1 216 ? -20.938 -5.004 -0.178 1 97.62 216 ASN B CA 1
ATOM 3814 C C . ASN B 1 216 ? -20.328 -3.695 0.329 1 97.62 216 ASN B C 1
ATOM 3816 O O . ASN B 1 216 ? -20.969 -2.645 0.261 1 97.62 216 ASN B O 1
ATOM 3820 N N . GLY B 1 217 ? -19.125 -3.766 0.846 1 98.38 217 GLY B N 1
ATOM 3821 C CA . GLY B 1 217 ? -18.438 -2.572 1.325 1 98.38 217 GLY B CA 1
ATOM 3822 C C . GLY B 1 217 ? -18.234 -1.531 0.241 1 98.38 217 GLY B C 1
ATOM 3823 O O . GLY B 1 217 ? -18.422 -0.335 0.477 1 98.38 217 GLY B O 1
ATOM 3824 N N . ILE B 1 218 ? -17.828 -1.987 -0.921 1 98.31 218 ILE B N 1
ATOM 3825 C CA . ILE B 1 218 ? -17.594 -1.079 -2.041 1 98.31 218 ILE B CA 1
ATOM 3826 C C . ILE B 1 218 ? -18.906 -0.38 -2.406 1 98.31 218 ILE B C 1
ATOM 3828 O O . ILE B 1 218 ? -18.938 0.841 -2.574 1 98.31 218 ILE B O 1
ATOM 3832 N N . LEU B 1 219 ? -19.969 -1.139 -2.473 1 97.25 219 LEU B N 1
ATOM 3833 C CA . LEU B 1 219 ? -21.25 -0.586 -2.879 1 97.25 219 LEU B CA 1
ATOM 3834 C C . LEU B 1 219 ? -21.797 0.369 -1.82 1 97.25 219 LEU B C 1
ATOM 3836 O O . LEU B 1 219 ? -22.312 1.438 -2.148 1 97.25 219 LEU B O 1
ATOM 3840 N N . LYS B 1 220 ? -21.641 0.014 -0.577 1 97.44 220 LYS B N 1
ATOM 3841 C CA . LYS B 1 220 ? -22.219 0.795 0.512 1 97.44 220 LYS B CA 1
ATOM 3842 C C . LYS B 1 220 ? -21.438 2.078 0.75 1 97.44 220 LYS B C 1
ATOM 3844 O O . LYS B 1 220 ? -21.984 3.078 1.21 1 97.44 220 LYS B O 1
ATOM 3849 N N . THR B 1 221 ? -20.172 2.084 0.386 1 97.81 221 THR B N 1
ATOM 3850 C CA . THR B 1 221 ? -19.359 3.268 0.644 1 97.81 221 THR B CA 1
ATOM 3851 C C . THR B 1 221 ? -19.203 4.098 -0.626 1 97.81 221 THR B C 1
ATOM 3853 O O . THR B 1 221 ? -18.5 5.113 -0.624 1 97.81 221 THR B O 1
ATOM 3856 N N . LEU B 1 222 ? -19.797 3.682 -1.688 1 97.62 222 LEU B N 1
ATOM 3857 C CA . LEU B 1 222 ? -19.641 4.344 -2.98 1 97.62 222 LEU B CA 1
ATOM 3858 C C . LEU B 1 222 ? -20.047 5.809 -2.893 1 97.62 222 LEU B C 1
ATOM 3860 O O . LEU B 1 222 ? -19.266 6.695 -3.242 1 97.62 222 LEU B O 1
ATOM 3864 N N . ASN B 1 223 ? -21.141 6.121 -2.355 1 96.75 223 ASN B N 1
ATOM 3865 C CA . ASN B 1 223 ? -21.719 7.465 -2.373 1 96.75 223 ASN B CA 1
ATOM 3866 C C . ASN B 1 223 ? -20.953 8.406 -1.441 1 96.75 223 ASN B C 1
ATOM 3868 O O . ASN B 1 223 ? -20.609 9.523 -1.825 1 96.75 223 ASN B O 1
ATOM 3872 N N . PRO B 1 224 ? -20.594 7.961 -0.293 1 96.62 224 PRO B N 1
ATOM 3873 C CA . PRO B 1 224 ? -19.875 8.898 0.565 1 96.62 224 PRO B CA 1
ATOM 3874 C C . PRO B 1 224 ? -18.406 9.07 0.142 1 96.62 224 PRO B C 1
ATOM 3876 O O . PRO B 1 224 ? -17.766 10.055 0.522 1 96.62 224 PRO B O 1
ATOM 3879 N N . THR B 1 225 ? -17.859 8.188 -0.676 1 97.06 225 THR B N 1
ATOM 3880 C CA . THR B 1 225 ? -16.406 8.227 -0.9 1 97.06 225 THR B CA 1
ATOM 3881 C C . THR B 1 225 ? -16.094 8.688 -2.322 1 97.06 225 THR B C 1
ATOM 3883 O O . THR B 1 225 ? -15.109 9.391 -2.549 1 97.06 225 THR B O 1
ATOM 3886 N N . GLU B 1 226 ? -16.891 8.281 -3.301 1 97.19 226 GLU B N 1
ATOM 3887 C CA . GLU B 1 226 ? -16.578 8.562 -4.699 1 97.19 226 GLU B CA 1
ATOM 3888 C C . GLU B 1 226 ? -17.016 9.969 -5.094 1 97.19 226 GLU B C 1
ATOM 3890 O O . GLU B 1 226 ? -18.141 10.375 -4.797 1 97.19 226 GLU B O 1
ATOM 3895 N N . GLN B 1 227 ? -16.094 10.664 -5.738 1 95.12 227 GLN B N 1
ATOM 3896 C CA . GLN B 1 227 ? -16.438 11.984 -6.258 1 95.12 227 GLN B CA 1
ATOM 3897 C C . GLN B 1 227 ? -17.422 11.883 -7.422 1 95.12 227 GLN B C 1
ATOM 3899 O O . GLN B 1 227 ? -17.531 10.828 -8.047 1 95.12 227 GLN B O 1
ATOM 3904 N N . ASN B 1 228 ? -18 12.977 -7.773 1 95.81 228 ASN B N 1
ATOM 3905 C CA . ASN B 1 228 ? -19.047 12.992 -8.781 1 95.81 228 ASN B CA 1
ATOM 3906 C C . ASN B 1 228 ? -18.531 12.523 -10.141 1 95.81 228 ASN B C 1
ATOM 3908 O O . ASN B 1 228 ? -19.234 11.836 -10.875 1 95.81 228 ASN B O 1
ATOM 3912 N N . TYR B 1 229 ? -17.328 12.922 -10.469 1 95.19 229 TYR B N 1
ATOM 3913 C CA . TYR B 1 229 ? -16.828 12.531 -11.781 1 95.19 229 TYR B CA 1
ATOM 3914 C C . TYR B 1 229 ? -16.609 11.023 -11.859 1 95.19 229 TYR B C 1
ATOM 3916 O O . TYR B 1 229 ? -16.828 10.406 -12.898 1 95.19 229 TYR B O 1
ATOM 3924 N N . LYS B 1 230 ? -16.203 10.406 -10.797 1 96.12 230 LYS B N 1
ATOM 3925 C CA . LYS B 1 230 ? -16.078 8.953 -10.742 1 96.12 230 LYS B CA 1
ATOM 3926 C C . LYS B 1 230 ? -17.438 8.273 -10.781 1 96.12 230 LYS B C 1
ATOM 3928 O O . LYS B 1 230 ? -17.609 7.227 -11.414 1 96.12 230 LYS B O 1
ATOM 3933 N N . LYS B 1 231 ? -18.391 8.844 -10.086 1 96.38 231 LYS B N 1
ATOM 3934 C CA . LYS B 1 231 ? -19.75 8.328 -10.102 1 96.38 231 LYS B CA 1
ATOM 3935 C C . LYS B 1 231 ? -20.312 8.32 -11.523 1 96.38 231 LYS B C 1
ATOM 3937 O O . LYS B 1 231 ? -21.016 7.387 -11.914 1 96.38 231 LYS B O 1
ATOM 3942 N N . LYS B 1 232 ? -20.031 9.359 -12.211 1 96.25 232 LYS B N 1
ATOM 3943 C CA . LYS B 1 232 ? -20.469 9.43 -13.602 1 96.25 232 LYS B CA 1
ATOM 3944 C C . LYS B 1 232 ? -19.875 8.297 -14.43 1 96.25 232 LYS B C 1
ATOM 3946 O O . LYS B 1 232 ? -20.562 7.715 -15.273 1 96.25 232 LYS B O 1
ATOM 3951 N N . GLU B 1 233 ? -18.609 8.062 -14.219 1 94.62 233 GLU B N 1
ATOM 3952 C CA . GLU B 1 233 ? -17.969 6.953 -14.914 1 94.62 233 GLU B CA 1
ATOM 3953 C C . GLU B 1 233 ? -18.625 5.621 -14.57 1 94.62 233 GLU B C 1
ATOM 3955 O O . GLU B 1 233 ? -18.859 4.793 -15.453 1 94.62 233 GLU B O 1
ATOM 3960 N N . ILE B 1 234 ? -18.891 5.449 -13.297 1 95.5 234 ILE B N 1
ATOM 3961 C CA . ILE B 1 234 ? -19.516 4.215 -12.82 1 95.5 234 ILE B CA 1
ATOM 3962 C C . ILE B 1 234 ? -20.906 4.074 -13.43 1 95.5 234 ILE B C 1
ATOM 3964 O O . ILE B 1 234 ? -21.281 2.996 -13.898 1 95.5 234 ILE B O 1
ATOM 3968 N N . GLU B 1 235 ? -21.625 5.121 -13.43 1 94.69 235 GLU B N 1
ATOM 3969 C CA . GLU B 1 235 ? -22.969 5.117 -13.992 1 94.69 235 GLU B CA 1
ATOM 3970 C C . GLU B 1 235 ? -22.953 4.703 -15.461 1 94.69 235 GLU B C 1
ATOM 3972 O O . GLU B 1 235 ? -23.812 3.945 -15.914 1 94.69 235 GLU B O 1
ATOM 3977 N N . SER B 1 236 ? -22.031 5.191 -16.172 1 93.75 236 SER B N 1
ATOM 3978 C CA . SER B 1 236 ? -21.922 4.863 -17.594 1 93.75 236 SER B CA 1
ATOM 3979 C C . SER B 1 236 ? -21.672 3.373 -17.797 1 93.75 236 SER B C 1
ATOM 3981 O O . SER B 1 236 ? -22.156 2.775 -18.75 1 93.75 236 SER B O 1
ATOM 3983 N N . LYS B 1 237 ? -21.016 2.748 -16.891 1 91.44 237 LYS B N 1
ATOM 3984 C CA . LYS B 1 237 ? -20.672 1.33 -17 1 91.44 237 LYS B CA 1
ATOM 3985 C C . LYS B 1 237 ? -21.844 0.457 -16.562 1 91.44 237 LYS B C 1
ATOM 3987 O O . LYS B 1 237 ? -21.953 -0.708 -16.953 1 91.44 237 LYS B O 1
ATOM 3992 N N . CYS B 1 238 ? -22.703 1.041 -15.727 1 89.44 238 CYS B N 1
ATOM 3993 C CA . CYS B 1 238 ? -23.828 0.292 -15.195 1 89.44 238 CYS B CA 1
ATOM 3994 C C . CYS B 1 238 ? -24.953 0.191 -16.219 1 89.44 238 CYS B C 1
ATOM 3996 O O . CYS B 1 238 ? -25.844 -0.655 -16.094 1 89.44 238 CYS B O 1
ATOM 3998 N N . LYS B 1 239 ? -24.984 1.033 -17.172 1 85.25 239 LYS B N 1
ATOM 3999 C CA . LYS B 1 239 ? -26.047 1.011 -18.188 1 85.25 239 LYS B CA 1
ATOM 4000 C C . LYS B 1 239 ? -26.094 -0.331 -18.906 1 85.25 239 LYS B C 1
ATOM 4002 O O . LYS B 1 239 ? -27.141 -0.75 -19.391 1 85.25 239 LYS B O 1
ATOM 4007 N N . ASN B 1 240 ? -25.062 -0.988 -18.906 1 74.56 240 ASN B N 1
ATOM 4008 C CA . ASN B 1 240 ? -24.953 -2.203 -19.703 1 74.56 240 ASN B CA 1
ATOM 4009 C C . ASN B 1 240 ? -25.047 -3.455 -18.844 1 74.56 240 ASN B C 1
ATOM 4011 O O . ASN B 1 240 ? -24.75 -4.559 -19.312 1 74.56 240 ASN B O 1
ATOM 4015 N N . ILE B 1 241 ? -25.359 -3.154 -17.516 1 76.81 241 ILE B N 1
ATOM 4016 C CA . ILE B 1 241 ? -25.406 -4.336 -16.672 1 76.81 241 ILE B CA 1
ATOM 4017 C C . ILE B 1 241 ? -26.594 -4.234 -15.703 1 76.81 241 ILE B C 1
ATOM 4019 O O . ILE B 1 241 ? -27.062 -3.133 -15.406 1 76.81 241 ILE B O 1
ATOM 4023 N N . GLU B 1 242 ? -27.219 -5.352 -15.438 1 74.75 242 GLU B N 1
ATOM 4024 C CA . GLU B 1 242 ? -28.172 -5.383 -14.336 1 74.75 242 GLU B CA 1
ATOM 4025 C C . GLU B 1 242 ? -27.469 -5.211 -12.992 1 74.75 242 GLU B C 1
ATOM 4027 O O . GLU B 1 242 ? -26.719 -6.094 -12.555 1 74.75 242 GLU B O 1
ATOM 4032 N N . SER B 1 243 ? -27.484 -3.957 -12.562 1 74.94 243 SER B N 1
ATOM 4033 C CA . SER B 1 243 ? -26.719 -3.717 -11.344 1 74.94 243 SER B CA 1
ATOM 4034 C C . SER B 1 243 ? -27.609 -3.178 -10.227 1 74.94 243 SER B C 1
ATOM 4036 O O . SER B 1 243 ? -28.688 -2.652 -10.484 1 74.94 243 SER B O 1
ATOM 4038 N N . ASN B 1 244 ? -27.203 -3.52 -9.016 1 83.38 244 ASN B N 1
ATOM 4039 C CA . ASN B 1 244 ? -27.828 -2.961 -7.816 1 83.38 244 ASN B CA 1
ATOM 4040 C C . ASN B 1 244 ? -27.047 -1.766 -7.285 1 83.38 244 ASN B C 1
ATOM 4042 O O . ASN B 1 244 ? -27.125 -1.453 -6.094 1 83.38 244 ASN B O 1
ATOM 4046 N N . ILE B 1 245 ? -26.359 -1.184 -8.156 1 91.44 245 ILE B N 1
ATOM 4047 C CA . ILE B 1 245 ? -25.531 -0.057 -7.75 1 91.44 245 ILE B CA 1
ATOM 4048 C C . ILE B 1 245 ? -26.375 1.207 -7.656 1 91.44 245 ILE B C 1
ATOM 4050 O O . ILE B 1 245 ? -27 1.619 -8.641 1 91.44 245 ILE B O 1
ATOM 4054 N N . ASP B 1 246 ? -26.484 1.756 -6.5 1 93.38 246 ASP B N 1
ATOM 4055 C CA . ASP B 1 246 ? -27.188 3.004 -6.227 1 93.38 246 ASP B CA 1
ATOM 4056 C C . ASP B 1 246 ? -26.219 4.188 -6.207 1 93.38 246 ASP B C 1
ATOM 4058 O O . ASP B 1 246 ? -25.375 4.285 -5.32 1 93.38 246 ASP B O 1
ATOM 4062 N N . ILE B 1 247 ? -26.375 5.039 -7.168 1 95.56 247 ILE B N 1
ATOM 4063 C CA . ILE B 1 247 ? -25.469 6.18 -7.273 1 95.56 247 ILE B CA 1
ATOM 4064 C C . ILE B 1 247 ? -26.219 7.461 -6.895 1 95.56 247 ILE B C 1
ATOM 4066 O O . ILE B 1 247 ? -27.266 7.77 -7.461 1 95.56 247 ILE B O 1
ATOM 4070 N N . LYS B 1 248 ? -25.734 8.102 -5.898 1 95.81 248 LYS B N 1
ATOM 4071 C CA . LYS B 1 248 ? -26.25 9.398 -5.461 1 95.81 248 LYS B CA 1
ATOM 4072 C C . LYS B 1 248 ? -25.156 10.461 -5.508 1 95.81 248 LYS B C 1
ATOM 4074 O O . LYS B 1 248 ? -24.125 10.344 -4.832 1 95.81 248 LYS B O 1
ATOM 4079 N N . TYR B 1 249 ? -25.422 11.523 -6.27 1 95.62 249 TYR B N 1
ATOM 4080 C CA . TYR B 1 249 ? -24.453 12.602 -6.426 1 95.62 249 TYR B CA 1
ATOM 4081 C C . TYR B 1 249 ? -24.469 13.523 -5.211 1 95.62 249 TYR B C 1
ATOM 4083 O O . TYR B 1 249 ? -25.469 13.609 -4.496 1 95.62 249 TYR B O 1
ATOM 4091 N N . ASN B 1 250 ? -23.328 14.18 -4.871 1 94.31 250 ASN B N 1
ATOM 4092 C CA . ASN B 1 250 ? -23.172 15.219 -3.859 1 94.31 250 ASN B CA 1
ATOM 4093 C C . ASN B 1 250 ? -23.406 14.672 -2.453 1 94.31 250 ASN B C 1
ATOM 4095 O O . ASN B 1 250 ? -24 15.352 -1.616 1 94.31 250 ASN B O 1
ATOM 4099 N N . GLU B 1 251 ? -23.016 13.438 -2.217 1 93.88 251 GLU B N 1
ATOM 4100 C CA . GLU B 1 251 ? -23.188 12.828 -0.9 1 93.88 251 GLU B CA 1
ATOM 4101 C C . GLU B 1 251 ? -21.828 12.445 -0.294 1 93.88 251 GLU B C 1
ATOM 4103 O O . GLU B 1 251 ? -21.766 11.57 0.577 1 93.88 251 GLU B O 1
ATOM 4108 N N . ASN B 1 252 ? -20.844 13.07 -0.718 1 94.81 252 ASN B N 1
ATOM 4109 C CA . ASN B 1 252 ? -19.516 12.789 -0.167 1 94.81 252 ASN B CA 1
ATOM 4110 C C . ASN B 1 252 ? -19.375 13.32 1.255 1 94.81 252 ASN B C 1
ATOM 4112 O O . ASN B 1 252 ? -19.812 14.438 1.552 1 94.81 252 ASN B O 1
ATOM 4116 N N . TYR B 1 253 ? -18.688 12.609 2.051 1 92.06 253 TYR B N 1
ATOM 4117 C CA . TYR B 1 253 ? -18.531 13 3.443 1 92.06 253 TYR B CA 1
ATOM 4118 C C . TYR B 1 253 ? -17.625 14.227 3.559 1 92.06 253 TYR B C 1
ATOM 4120 O O . TYR B 1 253 ? -17.688 14.969 4.539 1 92.06 253 TYR B O 1
ATOM 4128 N N . PHE B 1 254 ? -16.766 14.508 2.588 1 90.38 254 PHE B N 1
ATOM 4129 C CA . PHE B 1 254 ? -15.742 15.539 2.684 1 90.38 254 PHE B CA 1
ATOM 4130 C C . PHE B 1 254 ? -16.25 16.844 2.072 1 90.38 254 PHE B C 1
ATOM 4132 O O . PHE B 1 254 ? -15.531 17.859 2.082 1 90.38 254 PHE B O 1
ATOM 4139 N N . VAL B 1 255 ? -17.25 16.984 1.338 1 80.94 255 VAL B N 1
ATOM 4140 C CA . VAL B 1 255 ? -17.828 18.219 0.832 1 80.94 255 VAL B CA 1
ATOM 4141 C C . VAL B 1 255 ? -18.891 18.734 1.799 1 80.94 255 VAL B C 1
ATOM 4143 O O . VAL B 1 255 ? -19.094 19.938 1.918 1 80.94 255 VAL B O 1
ATOM 4146 N N . ASN B 1 256 ? -19.578 17.859 2.402 1 62.34 256 ASN B N 1
ATOM 4147 C CA . ASN B 1 256 ? -20.703 18.266 3.24 1 62.34 256 ASN B CA 1
ATOM 4148 C C . ASN B 1 256 ? -20.234 18.688 4.633 1 62.34 256 ASN B C 1
ATOM 4150 O O . ASN B 1 256 ? -21.047 18.828 5.547 1 62.34 256 ASN B O 1
ATOM 4154 N N . TYR B 1 257 ? -18.938 18.828 4.781 1 51.38 257 TYR B N 1
ATOM 4155 C CA . TYR B 1 257 ? -18.516 19.312 6.098 1 51.38 257 TYR B CA 1
ATOM 4156 C C . TYR B 1 257 ? -18.875 20.781 6.285 1 51.38 257 TYR B C 1
ATOM 4158 O O . TYR B 1 257 ? -18.438 21.625 5.504 1 51.38 257 TYR B O 1
ATOM 4166 N N . LYS B 1 258 ? -20.219 21.062 6.59 1 42.53 258 LYS B N 1
ATOM 4167 C CA . LYS B 1 258 ? -20.625 22.375 7.109 1 42.53 258 LYS B CA 1
ATOM 4168 C C . LYS B 1 258 ? -20.125 22.578 8.531 1 42.53 258 LYS B C 1
ATOM 4170 O O . LYS B 1 258 ? -20.094 21.641 9.328 1 42.53 258 LYS B O 1
#

pLDDT: mean 95.77, std 6.35, range [41.78, 98.94]

InterPro domains:
  IPR003748 Protein of unknown function DUF169 [PF02596] (10-216)
  IPR003748 Protein of unknown function DUF169 [PTHR37954] (2-240)